Protein AF-A0A2E5PGM3-F1 (afdb_monomer_lite)

pLDDT: mean 86.79, std 21.84, range [25.23, 98.94]

Radius of gyration: 29.7 Å; chains: 1; bounding box: 63×96×88 Å

Sequence (400 aa):
MVVRRRKLGVRLSKCHRRTAAIFSGSLARCEPMRIANLTIIAVIFLAFQSEAKSIKIAEEAYKLVNLSIVKTHIRPRYVNFAIAGSNFHNHITKLCTDGSSGQLELSRTAFKTIVGAWMGIGHIQDGPVKLYMRQVRVQFWPDKRGRTGKQLRAFLEAADASVLGPKKFPRISIALQGFGVAERLLFMPRHSNHIIESPKGLRCKLLRAVANSLAQIGAQIVQEWGSGEGSFATEMRDAGQSLSRFNSHREVTVMLVNGLFTSLKFITDFKLDRILGKTIAKARPKRAESWLCGRSRQNIIDNLTALQALYKGENGGQGLEVLIPRDNERLGKLLTIAFDKTLRTARRHGMPLVRGVSDRTSRETLLILARQTRALKALVARELAPVLGTPLGFNALDGD

Structure (mmCIF, N/CA/C/O backbone):
data_AF-A0A2E5PGM3-F1
#
_entry.id   AF-A0A2E5PGM3-F1
#
loop_
_atom_site.group_PDB
_atom_site.id
_atom_site.type_symbol
_atom_site.label_atom_id
_atom_site.label_alt_id
_atom_site.label_comp_id
_atom_site.label_asym_id
_atom_site.label_entity_id
_atom_site.label_seq_id
_atom_site.pdbx_PDB_ins_code
_atom_site.Cartn_x
_atom_site.Cartn_y
_atom_site.Cartn_z
_atom_site.occupancy
_atom_site.B_iso_or_equiv
_atom_site.auth_seq_id
_atom_site.auth_comp_id
_atom_site.auth_asym_id
_atom_site.auth_atom_id
_atom_site.pdbx_PDB_model_num
ATOM 1 N N . MET A 1 1 ? -33.189 -37.131 -44.348 1.00 33.31 1 MET A N 1
ATOM 2 C CA . MET A 1 1 ? -33.823 -38.400 -44.768 1.00 33.31 1 MET A CA 1
ATOM 3 C C . MET A 1 1 ? -33.147 -39.521 -43.982 1.00 33.31 1 MET A C 1
ATOM 5 O O . MET A 1 1 ? -31.929 -39.491 -43.940 1.00 33.31 1 MET A O 1
ATOM 9 N N . VAL A 1 2 ? -33.906 -40.434 -43.348 1.00 35.56 2 VAL A N 1
ATOM 10 C CA . VAL A 1 2 ? -33.428 -41.547 -42.473 1.00 35.56 2 VAL A CA 1
ATOM 11 C C . VAL A 1 2 ? -32.693 -41.111 -41.173 1.00 35.56 2 VAL A C 1
ATOM 13 O O . VAL A 1 2 ? -31.849 -40.231 -41.213 1.00 35.56 2 VAL A O 1
ATOM 16 N N . VAL A 1 3 ? -32.812 -41.719 -39.981 1.00 30.88 3 VAL A N 1
ATOM 17 C CA . VAL A 1 3 ? -33.919 -42.197 -39.107 1.00 30.88 3 VAL A CA 1
ATOM 18 C C . VAL A 1 3 ? -33.326 -43.208 -38.097 1.00 30.88 3 VAL A C 1
ATOM 20 O O . VAL A 1 3 ? -32.984 -44.318 -38.484 1.00 30.88 3 VAL A O 1
ATOM 23 N N . ARG A 1 4 ? -33.352 -42.861 -36.791 1.00 34.47 4 ARG A N 1
ATOM 24 C CA . ARG A 1 4 ? -33.229 -43.756 -35.598 1.00 34.47 4 ARG A CA 1
ATOM 25 C C . ARG A 1 4 ? -31.863 -44.482 -35.407 1.00 34.47 4 ARG A C 1
ATOM 27 O O . ARG A 1 4 ? -31.085 -44.603 -36.331 1.00 34.47 4 ARG A O 1
ATOM 34 N N . ARG A 1 5 ? -31.464 -44.942 -34.204 1.00 33.75 5 ARG A N 1
ATOM 35 C CA . ARG A 1 5 ? -32.232 -45.480 -33.050 1.00 33.75 5 ARG A CA 1
ATOM 36 C C . ARG A 1 5 ? -31.520 -45.227 -31.695 1.00 33.75 5 ARG A C 1
ATOM 38 O O . ARG A 1 5 ? -30.301 -45.270 -31.619 1.00 33.75 5 ARG A O 1
ATOM 45 N N . ARG A 1 6 ? -32.290 -45.018 -30.612 1.00 37.25 6 ARG A N 1
ATOM 46 C CA . ARG A 1 6 ? -31.810 -44.962 -29.205 1.00 37.25 6 ARG A CA 1
ATOM 47 C C . ARG A 1 6 ? -31.500 -46.365 -28.652 1.00 37.25 6 ARG A C 1
ATOM 49 O O . ARG A 1 6 ? -32.162 -47.315 -29.064 1.00 37.25 6 ARG A O 1
ATOM 56 N N . LYS A 1 7 ? -30.704 -46.446 -27.573 1.00 31.44 7 LYS A N 1
ATOM 57 C CA . LYS A 1 7 ? -30.962 -47.354 -26.430 1.00 31.44 7 LYS A CA 1
ATOM 58 C C . LYS A 1 7 ? -30.441 -46.759 -25.109 1.00 31.44 7 LYS A C 1
ATOM 60 O O . LYS A 1 7 ? -29.285 -46.365 -25.027 1.00 31.44 7 LYS A O 1
ATOM 65 N N . LEU A 1 8 ? -31.309 -46.699 -24.093 1.00 31.36 8 LEU A N 1
ATOM 66 C CA . LEU A 1 8 ? -30.933 -46.498 -22.685 1.00 31.36 8 LEU A CA 1
ATOM 67 C C . LEU A 1 8 ? -30.550 -47.851 -22.060 1.00 31.36 8 LEU A C 1
ATOM 69 O O . LEU A 1 8 ? -31.033 -48.890 -22.508 1.00 31.36 8 LEU A O 1
ATOM 73 N N . GLY A 1 9 ? -29.768 -47.823 -20.978 1.00 28.14 9 GLY A N 1
ATOM 74 C CA . GLY A 1 9 ? -29.498 -48.986 -20.130 1.00 28.14 9 GLY A CA 1
ATOM 75 C C . GLY A 1 9 ? -29.387 -48.592 -18.657 1.00 28.14 9 GLY A C 1
ATOM 76 O O . GLY A 1 9 ? -28.352 -48.095 -18.227 1.00 28.14 9 GLY A O 1
ATOM 77 N N . VAL A 1 10 ? -30.455 -48.818 -17.891 1.00 29.42 10 VAL A N 1
ATOM 78 C CA . VAL A 1 10 ? -30.478 -48.683 -16.423 1.00 29.42 10 VAL A CA 1
ATOM 79 C C . VAL A 1 10 ? -29.962 -49.984 -15.795 1.00 29.42 10 VAL A C 1
ATOM 81 O O . VAL A 1 10 ? -30.256 -51.066 -16.302 1.00 29.42 10 VAL A O 1
ATOM 84 N N . ARG A 1 11 ? -29.245 -49.909 -14.666 1.00 29.28 11 ARG A N 1
ATOM 85 C CA . ARG A 1 11 ? -29.019 -51.065 -13.780 1.00 29.28 11 ARG A CA 1
ATOM 86 C C . ARG A 1 11 ? -29.453 -50.737 -12.355 1.00 29.28 11 ARG A C 1
ATOM 88 O O . ARG A 1 11 ? -28.984 -49.768 -11.770 1.00 29.28 11 ARG A O 1
ATOM 95 N N . LEU A 1 12 ? -30.342 -51.576 -11.831 1.00 28.78 12 LEU A N 1
ATOM 96 C CA . LEU A 1 12 ? -30.795 -51.586 -10.443 1.00 28.78 12 LEU A CA 1
ATOM 97 C C . LEU A 1 12 ? -30.143 -52.738 -9.659 1.00 28.78 12 LEU A C 1
ATOM 99 O O . LEU A 1 12 ? -29.467 -53.603 -10.217 1.00 28.78 12 LEU A O 1
ATOM 103 N N . SER A 1 13 ? -30.348 -52.679 -8.349 1.00 32.19 13 SER A N 1
ATOM 104 C CA . SER A 1 13 ? -29.812 -53.522 -7.278 1.00 32.19 13 SER A CA 1
ATOM 105 C C . SER A 1 13 ? -29.967 -55.043 -7.445 1.00 32.19 13 SER A C 1
ATOM 107 O O . SER A 1 13 ? -30.883 -55.543 -8.096 1.00 32.19 13 SER A O 1
ATOM 109 N N . LYS A 1 14 ? -29.131 -55.793 -6.710 1.00 30.91 14 LYS A N 1
ATOM 110 C CA . LYS A 1 14 ? -29.480 -57.132 -6.212 1.00 30.91 14 LYS A CA 1
ATOM 111 C C . LYS A 1 14 ? -29.099 -57.295 -4.740 1.00 30.91 14 LYS A C 1
ATOM 113 O O . LYS A 1 14 ? -27.995 -56.966 -4.325 1.00 30.91 14 LYS A O 1
ATOM 118 N N . CYS A 1 15 ? -30.058 -57.813 -3.981 1.00 25.23 15 CYS A N 1
ATOM 119 C CA . CYS A 1 15 ? -29.940 -58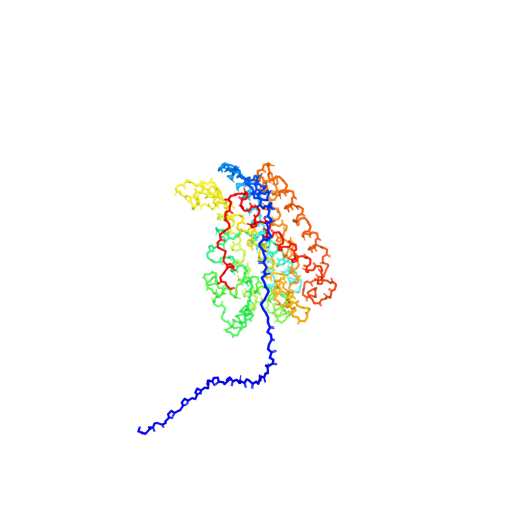.259 -2.596 1.00 25.23 15 CYS A CA 1
ATOM 120 C C . CYS A 1 15 ? -29.486 -59.737 -2.563 1.00 25.23 15 CYS A C 1
ATOM 122 O O . CYS A 1 15 ? -29.631 -60.444 -3.567 1.00 25.23 15 CYS A O 1
ATOM 124 N N . HIS A 1 16 ? -28.987 -60.228 -1.425 1.00 30.28 16 HIS A N 1
ATOM 125 C CA . HIS A 1 16 ? -28.793 -61.662 -1.169 1.00 30.28 16 HIS A CA 1
ATOM 126 C C . HIS A 1 16 ? -29.367 -62.071 0.192 1.00 30.28 16 HIS A C 1
ATOM 128 O O . HIS A 1 16 ? -29.389 -61.283 1.135 1.00 30.28 16 HIS A O 1
ATOM 134 N N . ARG A 1 17 ? -29.889 -63.301 0.259 1.00 31.58 17 ARG A N 1
ATOM 135 C CA . ARG A 1 17 ? -30.662 -63.856 1.379 1.00 31.58 17 ARG A CA 1
ATOM 136 C C . ARG A 1 17 ? -29.949 -65.058 2.013 1.00 31.58 17 ARG A C 1
ATOM 138 O O . ARG A 1 17 ? -29.559 -65.955 1.284 1.00 31.58 17 ARG A O 1
ATOM 145 N N . ARG A 1 18 ? -30.021 -65.102 3.352 1.00 31.06 18 ARG A N 1
ATOM 146 C CA . ARG A 1 18 ? -30.303 -66.263 4.234 1.00 31.06 18 ARG A CA 1
ATOM 147 C C . ARG A 1 18 ? -29.415 -67.523 4.214 1.00 31.06 18 ARG A C 1
ATOM 149 O O . ARG A 1 18 ? -29.365 -68.234 3.221 1.00 31.06 18 ARG A O 1
ATOM 156 N N . THR A 1 19 ? -29.072 -67.944 5.434 1.00 29.36 19 THR A N 1
ATOM 157 C CA . THR A 1 19 ? -29.229 -69.322 5.964 1.00 29.36 19 THR A CA 1
ATOM 158 C C . THR A 1 19 ? -29.542 -69.248 7.477 1.00 29.36 19 THR A C 1
ATOM 160 O O . THR A 1 19 ? -29.462 -68.156 8.041 1.00 29.36 19 THR A O 1
ATOM 163 N N . ALA A 1 20 ? -30.014 -70.333 8.116 1.00 29.91 20 ALA A N 1
ATOM 164 C CA . ALA A 1 20 ? -30.667 -70.294 9.443 1.00 29.91 20 ALA A CA 1
ATOM 165 C C . ALA A 1 20 ? -30.458 -71.560 10.317 1.00 29.91 20 ALA A C 1
ATOM 167 O O . ALA A 1 20 ? -30.244 -72.635 9.767 1.00 29.91 20 ALA A O 1
ATOM 168 N N . ALA A 1 21 ? -30.604 -71.413 11.647 1.00 27.70 21 ALA A N 1
ATOM 169 C CA . ALA A 1 21 ? -30.830 -72.430 12.706 1.00 27.70 21 ALA A CA 1
ATOM 170 C C . ALA A 1 21 ? -31.274 -71.670 14.005 1.00 27.70 21 ALA A C 1
ATOM 172 O O . ALA A 1 21 ? -30.769 -70.570 14.203 1.00 27.70 21 ALA A O 1
ATOM 173 N N . ILE A 1 22 ? -32.309 -71.999 14.812 1.00 30.94 22 ILE A N 1
ATOM 174 C CA . ILE A 1 22 ? -32.650 -73.225 15.597 1.00 30.94 22 ILE A CA 1
ATOM 175 C C . ILE A 1 22 ? -31.777 -73.309 16.884 1.00 30.94 22 ILE A C 1
ATOM 177 O O . ILE A 1 22 ? -30.563 -73.334 16.737 1.00 30.94 22 ILE A O 1
ATOM 181 N N . PHE A 1 23 ? -32.273 -73.331 18.148 1.00 29.17 23 PHE A N 1
ATOM 182 C CA . PHE A 1 23 ? -33.648 -73.391 18.726 1.00 29.17 23 PHE A CA 1
ATOM 183 C C . PHE A 1 23 ? -33.720 -72.905 20.215 1.00 29.17 23 PHE A C 1
ATOM 185 O O . PHE A 1 23 ? -32.695 -72.951 20.885 1.00 29.17 23 PHE A O 1
ATOM 192 N N . SER A 1 24 ? -34.923 -72.591 20.762 1.00 29.81 24 SER A N 1
ATOM 193 C CA . SER A 1 24 ? -35.289 -72.385 22.213 1.00 29.81 24 SER A CA 1
ATOM 194 C C . SER A 1 24 ? -34.532 -71.310 23.048 1.00 29.81 24 SER A C 1
ATOM 196 O O . SER A 1 24 ? -33.397 -70.982 22.752 1.00 29.81 24 SER A O 1
ATOM 198 N N . GLY A 1 25 ? -35.049 -70.693 24.126 1.00 27.44 25 GLY A N 1
ATOM 199 C CA . GLY A 1 25 ? -36.388 -70.674 24.741 1.00 27.44 25 GLY A CA 1
ATOM 200 C C . GLY A 1 25 ? -36.327 -70.464 26.273 1.00 27.44 25 GLY A C 1
ATOM 201 O O . GLY A 1 25 ? -35.844 -71.354 26.954 1.00 27.44 25 GLY A O 1
ATOM 202 N N . SER A 1 26 ? -36.802 -69.325 26.812 1.00 28.73 26 SER A N 1
ATOM 203 C CA . SER A 1 26 ? -37.335 -69.129 28.190 1.00 28.73 26 SER A CA 1
ATOM 204 C C . SER A 1 26 ? -37.610 -67.636 28.467 1.00 28.73 26 SER A C 1
ATOM 206 O O . SER A 1 26 ? -36.878 -66.769 27.991 1.00 28.73 26 SER A O 1
ATOM 208 N N . LEU A 1 27 ? -38.658 -67.331 29.240 1.00 34.34 27 LEU A N 1
ATOM 209 C CA . LEU A 1 27 ? -39.033 -65.983 29.689 1.00 34.34 27 LEU A CA 1
ATOM 210 C C . LEU A 1 27 ? -38.619 -65.786 31.154 1.00 34.34 27 LEU A C 1
ATOM 212 O O . LEU A 1 27 ? -39.066 -66.537 32.017 1.00 34.34 27 LEU A O 1
ATOM 216 N N . ALA A 1 28 ? -37.867 -64.725 31.451 1.00 31.08 28 ALA A N 1
ATOM 217 C CA . ALA A 1 28 ? -37.628 -64.256 32.817 1.00 31.08 28 ALA A CA 1
ATOM 218 C C . ALA A 1 28 ? -38.068 -62.790 32.950 1.00 31.08 28 ALA A C 1
ATOM 220 O O . ALA A 1 28 ? -37.736 -61.952 32.111 1.00 31.08 28 ALA A O 1
ATOM 221 N N . ARG A 1 29 ? -38.856 -62.493 33.989 1.00 33.84 29 ARG A N 1
ATOM 222 C CA . ARG A 1 29 ? -39.321 -61.136 34.318 1.00 33.84 29 ARG A CA 1
ATOM 223 C C . ARG A 1 29 ? -38.210 -60.373 35.045 1.00 33.84 29 ARG A C 1
ATOM 225 O O . ARG A 1 29 ? -37.553 -60.955 35.901 1.00 33.84 29 ARG A O 1
ATOM 232 N N . CYS A 1 30 ? -38.085 -59.072 34.785 1.00 27.81 30 CYS A N 1
ATOM 233 C CA . CYS A 1 30 ? -37.356 -58.147 35.658 1.00 27.81 30 CYS A CA 1
ATOM 234 C C . CYS A 1 30 ? -38.330 -57.150 36.291 1.00 27.81 30 CYS A C 1
ATOM 236 O O . CYS A 1 30 ? -39.169 -56.569 35.600 1.00 27.81 30 CYS A O 1
ATOM 238 N N . GLU A 1 31 ? -38.201 -56.957 37.600 1.00 30.98 31 GLU A N 1
ATOM 239 C CA . GLU A 1 31 ? -38.935 -55.957 38.379 1.00 30.98 31 GLU A CA 1
ATOM 240 C C . GLU A 1 31 ? -38.343 -54.541 38.206 1.00 30.98 31 GLU A C 1
ATOM 242 O O . GLU A 1 31 ? -37.175 -54.395 37.829 1.00 30.98 31 GLU A O 1
ATOM 247 N N . PRO A 1 32 ? -39.116 -53.472 38.483 1.00 35.28 32 PRO A N 1
ATOM 248 C CA . PRO A 1 32 ? -38.640 -52.100 38.340 1.00 35.28 32 PRO A CA 1
ATOM 249 C C . PRO A 1 32 ? -37.818 -51.644 39.556 1.00 35.28 32 PRO A C 1
ATOM 251 O O . PRO A 1 32 ? -38.355 -51.336 40.621 1.00 35.28 32 PRO A O 1
ATOM 254 N N . MET A 1 33 ? -36.504 -51.504 39.377 1.00 29.17 33 MET A N 1
ATOM 255 C CA . MET A 1 33 ? -35.631 -50.886 40.378 1.00 29.17 33 MET A CA 1
ATOM 256 C C . MET A 1 33 ? -35.848 -49.364 40.425 1.00 29.17 33 MET A C 1
ATOM 258 O O . MET A 1 33 ? -35.553 -48.647 39.468 1.00 29.17 33 MET A O 1
ATOM 262 N N . ARG A 1 34 ? -36.347 -48.856 41.560 1.00 42.44 34 ARG A N 1
ATOM 263 C CA . ARG A 1 34 ? -36.441 -47.412 41.837 1.00 42.44 34 ARG A CA 1
ATOM 264 C C . ARG A 1 34 ? -35.042 -46.792 41.887 1.00 42.44 34 ARG A C 1
ATOM 266 O O . ARG A 1 34 ? -34.244 -47.174 42.736 1.00 42.44 34 ARG A O 1
ATOM 273 N N . ILE A 1 35 ? -34.794 -45.763 41.077 1.00 39.47 35 ILE A N 1
ATOM 274 C CA . ILE A 1 35 ? -33.662 -44.844 41.261 1.00 39.47 35 ILE A CA 1
ATOM 275 C C . ILE A 1 35 ? -34.216 -43.422 41.377 1.00 39.47 35 ILE A C 1
ATOM 277 O O . ILE A 1 35 ? -34.618 -42.805 40.393 1.00 39.47 35 ILE A O 1
ATOM 281 N N . ALA A 1 36 ? -34.255 -42.920 42.610 1.00 42.62 36 ALA A N 1
ATOM 282 C CA . ALA A 1 36 ? -34.367 -41.491 42.883 1.00 42.62 36 ALA A CA 1
ATOM 283 C C . ALA A 1 36 ? -33.005 -40.801 42.649 1.00 42.62 36 ALA A C 1
ATOM 285 O O . ALA A 1 36 ? -31.982 -41.478 42.581 1.00 42.62 36 ALA A O 1
ATOM 286 N N . ASN A 1 37 ? -33.003 -39.461 42.610 1.00 39.41 37 ASN A N 1
ATOM 287 C CA . ASN A 1 37 ? -31.852 -38.552 42.418 1.00 39.41 37 ASN A CA 1
ATOM 288 C C . ASN A 1 37 ? -31.513 -38.187 40.960 1.00 39.41 37 ASN A C 1
ATOM 290 O O . ASN A 1 37 ? -30.468 -38.557 40.432 1.00 39.41 37 ASN A O 1
ATOM 294 N N . LEU A 1 38 ? -32.357 -37.352 40.339 1.00 37.28 38 LEU A N 1
ATOM 295 C CA . LEU A 1 38 ? -32.061 -36.707 39.047 1.00 37.28 38 LEU A CA 1
ATOM 296 C C . LEU A 1 38 ? -32.391 -35.197 39.024 1.00 37.28 38 LEU A C 1
ATOM 298 O O . LEU A 1 38 ? -32.532 -34.595 37.965 1.00 37.28 38 LEU A O 1
ATOM 302 N N . THR A 1 39 ? -32.484 -34.565 40.202 1.00 38.97 39 THR A N 1
ATOM 303 C CA . THR A 1 39 ? -33.059 -33.212 40.376 1.00 38.97 39 THR A CA 1
ATOM 304 C C . THR A 1 39 ? -32.069 -32.131 40.842 1.00 38.97 39 THR A C 1
ATOM 306 O O . THR A 1 39 ? -32.494 -31.023 41.147 1.00 38.97 39 THR A O 1
ATOM 309 N N . ILE A 1 40 ? -30.758 -32.412 40.906 1.00 41.53 40 ILE A N 1
ATOM 310 C CA . ILE A 1 40 ? -29.748 -31.492 41.494 1.00 41.53 40 ILE A CA 1
ATOM 311 C C . ILE A 1 40 ? -28.720 -30.959 40.461 1.00 41.53 40 ILE A C 1
ATOM 313 O O . ILE A 1 40 ? -27.897 -30.109 40.777 1.00 41.53 40 ILE A O 1
ATOM 317 N N . ILE A 1 41 ? -28.801 -31.358 39.184 1.00 37.41 41 ILE A N 1
ATOM 318 C CA . ILE A 1 41 ? -27.876 -30.874 38.127 1.00 37.41 41 ILE A CA 1
ATOM 319 C C . ILE A 1 41 ? -28.482 -29.738 37.266 1.00 37.41 41 ILE A C 1
ATOM 321 O O . ILE A 1 41 ? -27.757 -29.019 36.583 1.00 37.41 41 ILE A O 1
ATOM 325 N N . ALA A 1 42 ? -29.794 -29.488 37.349 1.00 37.97 42 ALA A N 1
ATOM 326 C CA . ALA A 1 42 ? -30.483 -28.502 36.502 1.00 37.97 42 ALA A CA 1
ATOM 327 C C . ALA A 1 42 ? -30.392 -27.030 36.972 1.00 37.97 42 ALA A C 1
ATOM 329 O O . ALA A 1 42 ? -30.743 -26.133 36.211 1.00 37.97 42 ALA A O 1
ATOM 330 N N . VAL A 1 43 ? -29.936 -26.755 38.203 1.00 40.25 43 VAL A N 1
ATOM 331 C CA . VAL A 1 43 ? -30.048 -25.411 38.824 1.00 40.25 43 VAL A CA 1
ATOM 332 C C . VAL A 1 43 ? -28.750 -24.586 38.739 1.00 40.25 43 VAL A C 1
ATOM 334 O O . VAL A 1 43 ? -28.791 -23.362 38.799 1.00 40.25 43 VAL A O 1
ATOM 337 N N . ILE A 1 44 ? -27.591 -25.215 38.508 1.00 42.03 44 ILE A N 1
ATOM 338 C CA . ILE A 1 44 ? -26.285 -24.516 38.455 1.00 42.03 44 ILE A CA 1
ATOM 339 C C . ILE A 1 44 ? -25.985 -23.926 37.054 1.00 42.03 44 ILE A C 1
ATOM 341 O O . ILE A 1 44 ? -25.064 -23.131 36.891 1.00 42.03 44 ILE A O 1
ATOM 345 N N . PHE A 1 45 ? -26.807 -24.221 36.038 1.00 37.97 45 PHE A N 1
ATOM 346 C CA . PHE A 1 45 ? -26.635 -23.709 34.666 1.00 37.97 45 PHE A CA 1
ATOM 347 C C . PHE A 1 45 ? -27.412 -22.416 34.339 1.00 37.97 45 PHE A C 1
ATOM 349 O O . PHE A 1 45 ? -27.417 -21.984 33.187 1.00 37.97 45 PHE A O 1
ATOM 356 N N . LEU A 1 46 ? -28.054 -21.783 35.330 1.00 43.53 46 LEU A N 1
ATOM 357 C CA . LEU A 1 46 ? -28.940 -20.620 35.133 1.00 43.53 46 LEU A CA 1
ATOM 358 C C . LEU A 1 46 ? -28.428 -19.289 35.712 1.00 43.53 46 LEU A C 1
ATOM 360 O O . LEU A 1 46 ? -29.114 -18.279 35.598 1.00 43.53 46 LEU A O 1
ATOM 364 N N . ALA A 1 47 ? -27.221 -19.252 36.285 1.00 43.88 47 ALA A N 1
ATOM 365 C CA . ALA A 1 47 ? -26.712 -18.079 37.003 1.00 43.88 47 ALA A CA 1
ATOM 366 C C . ALA A 1 47 ? -25.316 -17.616 36.545 1.00 43.88 47 ALA A C 1
ATOM 368 O O . ALA A 1 47 ? -24.451 -17.389 37.378 1.00 43.88 47 ALA A O 1
ATOM 369 N N . PHE A 1 48 ? -25.090 -17.468 35.231 1.00 43.69 48 PHE A N 1
ATOM 370 C CA . PHE A 1 48 ? -24.042 -16.578 34.685 1.00 43.69 48 PHE A CA 1
ATOM 371 C C . PHE A 1 48 ? -24.290 -16.179 33.214 1.00 43.69 48 PHE A C 1
ATOM 373 O O . PHE A 1 48 ? -23.356 -16.032 32.424 1.00 43.69 48 PHE A O 1
ATOM 380 N N . GLN A 1 49 ? -25.548 -15.907 32.838 1.00 44.66 49 GLN A N 1
ATOM 381 C CA . GLN A 1 49 ? -25.769 -14.959 31.740 1.00 44.66 49 GLN A CA 1
ATOM 382 C C . GLN A 1 49 ? -25.471 -13.557 32.270 1.00 44.66 49 GLN A C 1
ATOM 384 O O . GLN A 1 49 ? -26.344 -12.838 32.742 1.00 44.66 49 GLN A O 1
ATOM 389 N N . SER A 1 50 ? -24.187 -13.201 32.221 1.00 43.41 50 SER A N 1
ATOM 390 C CA . SER A 1 50 ? -23.777 -11.805 32.243 1.00 43.41 50 SER A CA 1
ATOM 391 C C . SER A 1 50 ? -24.383 -11.150 31.007 1.00 43.41 50 SER A C 1
ATOM 393 O O . SER A 1 50 ? -23.850 -11.285 29.902 1.00 43.41 50 SER A O 1
ATOM 395 N N . GLU A 1 51 ? -25.508 -10.457 31.185 1.00 43.25 51 GLU A N 1
ATOM 396 C CA . GLU A 1 51 ? -25.900 -9.395 30.269 1.00 43.25 51 GLU A CA 1
ATOM 397 C C . GLU A 1 51 ? -24.785 -8.351 30.316 1.00 43.25 51 GLU A C 1
ATOM 399 O O . GLU A 1 51 ? -24.764 -7.457 31.166 1.00 43.25 51 GLU A O 1
ATOM 404 N N . ALA A 1 52 ? -23.804 -8.513 29.427 1.00 45.22 52 ALA A N 1
ATOM 405 C CA . ALA A 1 52 ? -22.725 -7.563 29.251 1.00 45.22 52 ALA A CA 1
ATOM 406 C C . ALA A 1 52 ? -23.361 -6.238 28.830 1.00 45.22 52 ALA A C 1
ATOM 408 O O . ALA A 1 52 ? -23.729 -6.045 27.669 1.00 45.22 52 ALA A O 1
ATOM 409 N N . LYS A 1 53 ? -23.551 -5.357 29.816 1.00 42.91 53 LYS A N 1
ATOM 410 C CA . LYS A 1 53 ? -24.224 -4.070 29.681 1.00 42.91 53 LYS A CA 1
ATOM 411 C C . LYS A 1 53 ? -23.402 -3.203 28.737 1.00 42.91 53 LYS A C 1
ATOM 413 O O . LYS A 1 53 ? -22.488 -2.512 29.169 1.00 42.91 53 LYS A O 1
ATOM 418 N N . SER A 1 54 ? -23.715 -3.307 27.447 1.00 51.41 54 SER A N 1
ATOM 419 C CA . SER A 1 54 ? -22.997 -2.674 26.343 1.00 51.41 54 SER A CA 1
ATOM 420 C C . SER A 1 54 ? -22.841 -1.179 26.611 1.00 51.41 54 SER A C 1
ATOM 422 O O . SER A 1 54 ? -23.788 -0.401 26.458 1.00 51.41 54 SER A O 1
ATOM 424 N N . ILE A 1 55 ? -21.646 -0.779 27.057 1.00 63.34 55 ILE A N 1
ATOM 425 C CA . ILE A 1 55 ? -21.306 0.624 27.264 1.00 63.34 55 ILE A CA 1
ATOM 426 C C . ILE A 1 55 ? -21.222 1.248 25.876 1.00 63.34 55 ILE A C 1
ATOM 428 O O . ILE A 1 55 ? -20.228 1.116 25.163 1.00 63.34 55 ILE A O 1
ATOM 432 N N . LYS A 1 56 ? -22.308 1.908 25.470 1.00 84.62 56 LYS A N 1
ATOM 433 C CA . LYS A 1 56 ? -22.398 2.569 24.173 1.00 84.62 56 LYS A CA 1
ATOM 434 C C . LYS A 1 56 ? -21.386 3.716 24.127 1.00 84.62 56 LYS A C 1
ATOM 436 O O . LYS A 1 56 ? -21.596 4.759 24.741 1.00 84.62 56 LYS A O 1
ATOM 441 N N . ILE A 1 57 ? -20.298 3.515 23.384 1.00 93.56 57 ILE A N 1
ATOM 442 C CA . ILE A 1 57 ? -19.285 4.544 23.116 1.00 93.56 57 ILE A CA 1
ATOM 443 C C . ILE A 1 57 ? -19.981 5.769 22.501 1.00 93.56 57 ILE A C 1
ATOM 445 O O . ILE A 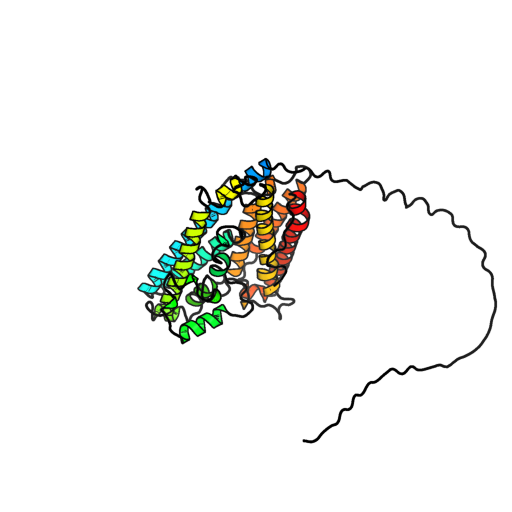1 57 ? -20.780 5.637 21.569 1.00 93.56 57 ILE A O 1
ATOM 449 N N . ALA A 1 58 ? -19.697 6.955 23.039 1.00 95.56 58 ALA A N 1
ATOM 450 C CA . ALA A 1 58 ? -20.291 8.209 22.585 1.00 95.56 58 ALA A CA 1
ATOM 451 C C . ALA A 1 58 ? -19.747 8.638 21.208 1.00 95.56 58 ALA A C 1
ATOM 453 O O . ALA A 1 58 ? -18.565 8.457 20.917 1.00 95.56 58 ALA A O 1
ATOM 454 N N . GLU A 1 59 ? -20.587 9.276 20.385 1.00 96.31 59 GLU A N 1
ATOM 455 C CA . GLU A 1 59 ? -20.202 9.778 19.051 1.00 96.31 59 GLU A CA 1
ATOM 456 C C . GLU A 1 59 ? -19.010 10.750 19.094 1.00 96.31 59 GLU A C 1
ATOM 458 O O . GLU A 1 59 ? -18.137 10.681 18.231 1.00 96.31 59 GLU A O 1
ATOM 463 N N . GLU A 1 60 ? -18.887 11.568 20.144 1.00 96.88 60 GLU A N 1
ATOM 464 C CA . GLU A 1 60 ? -17.733 12.461 20.327 1.00 96.88 60 GLU A CA 1
ATOM 465 C C . GLU A 1 60 ? -16.417 11.692 20.572 1.00 96.88 60 GLU A C 1
ATOM 467 O O . GLU A 1 60 ? -15.363 12.097 20.087 1.00 96.88 60 GLU A O 1
ATOM 472 N N . ALA A 1 61 ? -16.454 10.531 21.238 1.00 97.56 61 ALA A N 1
ATOM 473 C CA . ALA A 1 61 ? -15.257 9.705 21.420 1.00 97.56 61 ALA A CA 1
ATOM 474 C C . ALA A 1 61 ? -14.772 9.128 20.079 1.00 97.56 61 ALA A C 1
ATOM 476 O O . ALA A 1 61 ? -13.581 9.212 19.765 1.00 97.56 61 ALA A O 1
ATOM 477 N N . TYR A 1 62 ? -15.695 8.622 19.248 1.00 98.25 62 TYR A N 1
ATOM 478 C CA . TYR A 1 62 ? -15.375 8.213 17.876 1.00 98.25 62 TYR A CA 1
ATOM 479 C C . TYR A 1 62 ? -14.815 9.389 17.067 1.00 98.25 62 TYR A C 1
ATOM 481 O O . TYR A 1 62 ? -13.778 9.243 16.424 1.00 98.25 62 TYR A O 1
ATOM 489 N N . LYS A 1 63 ? -15.453 10.566 17.125 1.00 98.06 63 LYS A N 1
ATOM 490 C CA . LYS A 1 63 ? -15.019 11.782 16.421 1.00 98.06 63 LYS A CA 1
ATOM 491 C C . LYS A 1 63 ? -13.572 12.150 16.727 1.00 98.06 63 LYS A C 1
ATOM 493 O O . LYS A 1 63 ? -12.781 12.295 15.796 1.00 98.06 63 LYS A O 1
ATOM 498 N N . LEU A 1 64 ? -13.218 12.258 18.008 1.00 98.19 64 LEU A N 1
ATOM 499 C CA . LEU A 1 64 ? -11.872 12.633 18.448 1.00 98.19 64 LEU A CA 1
ATOM 500 C C . LEU A 1 64 ? -10.815 11.658 17.913 1.00 98.19 64 LEU A C 1
ATOM 502 O O . LEU A 1 64 ? -9.828 12.091 17.312 1.00 98.19 64 LEU A O 1
ATOM 506 N N . VAL A 1 65 ? -11.054 10.349 18.038 1.00 98.50 65 VAL A N 1
ATOM 507 C CA . VAL A 1 65 ? -10.129 9.314 17.546 1.00 98.50 65 VAL A CA 1
ATOM 508 C C . VAL A 1 65 ? -10.049 9.307 16.017 1.00 98.50 65 VAL A C 1
ATOM 510 O O . VAL A 1 65 ? -8.948 9.268 15.468 1.00 98.50 65 VAL A O 1
ATOM 513 N N . ASN A 1 66 ? -11.178 9.426 15.313 1.00 98.19 66 ASN A N 1
ATOM 514 C CA . ASN A 1 66 ? -11.214 9.504 13.851 1.00 98.19 66 ASN A CA 1
ATOM 515 C C . ASN A 1 66 ? -10.415 10.714 13.336 1.00 98.19 66 ASN A C 1
ATOM 517 O O . ASN A 1 66 ? -9.581 10.561 12.444 1.00 98.19 66 ASN A O 1
ATOM 521 N N . LEU A 1 67 ? -10.614 11.903 13.917 1.00 97.19 67 LEU A N 1
ATOM 522 C CA . LEU A 1 67 ? -9.874 13.117 13.555 1.00 97.19 67 LEU A CA 1
ATOM 523 C C . LEU A 1 67 ? -8.377 13.001 13.866 1.00 97.19 67 LEU A C 1
ATOM 525 O O . LEU A 1 67 ? -7.552 13.445 13.061 1.00 97.19 67 LEU A O 1
ATOM 529 N N . SER A 1 68 ? -8.018 12.359 14.984 1.00 98.44 68 SER A N 1
ATOM 530 C CA . SER A 1 68 ? -6.627 12.028 15.312 1.00 98.44 68 SER A CA 1
ATOM 531 C C . SER A 1 68 ? -6.004 11.159 14.216 1.00 98.44 68 SER A C 1
ATOM 533 O O . SER A 1 68 ? -5.012 11.557 13.607 1.00 98.44 68 SER A O 1
ATOM 535 N N . ILE A 1 69 ? -6.653 10.043 13.867 1.00 98.50 69 ILE A N 1
ATOM 536 C CA . ILE A 1 69 ? -6.205 9.106 12.827 1.00 98.50 69 ILE A CA 1
ATOM 537 C C . ILE A 1 69 ? -6.082 9.799 11.458 1.00 98.50 69 ILE A C 1
ATOM 539 O O . ILE A 1 69 ? -5.091 9.590 10.756 1.00 98.50 69 ILE A O 1
ATOM 543 N N . VAL A 1 70 ? -7.020 10.670 11.069 1.00 97.06 70 VAL A N 1
ATOM 544 C CA . VAL A 1 70 ? -6.899 11.454 9.824 1.00 97.06 70 VAL A CA 1
ATOM 545 C C . VAL A 1 70 ? -5.649 12.337 9.850 1.00 97.06 70 VAL A C 1
ATOM 547 O O . VAL A 1 70 ? -4.863 12.323 8.896 1.00 97.06 70 VAL A O 1
ATOM 550 N N . LYS A 1 71 ? -5.447 13.088 10.939 1.00 97.06 71 LYS A N 1
ATOM 551 C CA . LYS A 1 71 ? -4.356 14.059 11.085 1.00 97.06 71 LYS A CA 1
ATOM 552 C C . LYS A 1 71 ? -2.980 13.398 11.168 1.00 97.06 71 LYS A C 1
ATOM 554 O O . LYS A 1 71 ? -2.058 13.878 10.513 1.00 97.06 71 LYS A O 1
ATOM 559 N N . THR A 1 72 ? -2.831 12.349 11.976 1.00 98.25 72 THR A N 1
ATOM 560 C CA . THR A 1 72 ? -1.517 11.811 12.360 1.00 98.25 72 THR A CA 1
ATOM 561 C C . THR A 1 72 ? -1.133 10.527 11.636 1.00 98.25 72 THR A C 1
ATOM 563 O O . THR A 1 72 ? 0.059 10.262 11.508 1.00 98.25 72 THR A O 1
ATOM 566 N N . HIS A 1 73 ? -2.103 9.777 11.101 1.00 98.56 73 HIS A N 1
ATOM 567 C CA . HIS A 1 73 ? -1.864 8.509 10.408 1.00 98.56 73 HIS A CA 1
ATOM 568 C C . HIS A 1 73 ? -2.162 8.613 8.906 1.00 98.56 73 HIS A C 1
ATOM 570 O O . HIS A 1 73 ? -1.264 8.465 8.078 1.00 98.56 73 HIS A O 1
ATOM 576 N N . ILE A 1 74 ? -3.399 8.931 8.514 1.00 97.94 74 ILE A N 1
ATOM 577 C CA . ILE A 1 74 ? -3.826 8.835 7.107 1.00 97.94 74 ILE A CA 1
ATOM 578 C C . ILE A 1 74 ? -3.144 9.882 6.219 1.00 97.94 74 ILE A C 1
ATOM 580 O O . ILE A 1 74 ? -2.495 9.526 5.229 1.00 97.94 74 ILE A O 1
ATOM 584 N N . ARG A 1 75 ? -3.263 11.175 6.559 1.00 96.56 75 ARG A N 1
ATOM 585 C CA . ARG A 1 75 ? -2.712 12.258 5.726 1.00 96.56 75 ARG A CA 1
ATOM 586 C C . ARG A 1 75 ? -1.183 12.177 5.588 1.00 96.56 75 ARG A C 1
ATOM 588 O O . ARG A 1 75 ? -0.721 12.193 4.445 1.00 96.56 75 ARG A O 1
ATOM 595 N N . PRO A 1 76 ? -0.378 12.012 6.663 1.00 98.00 76 PRO A N 1
ATOM 596 C CA . PRO A 1 76 ? 1.081 11.936 6.538 1.00 98.00 76 PRO A CA 1
ATOM 597 C C . PRO A 1 76 ? 1.548 10.750 5.685 1.00 98.00 76 PRO A C 1
ATOM 599 O O . PRO A 1 76 ? 2.489 10.872 4.899 1.00 98.00 76 PRO A O 1
ATOM 602 N N . ARG A 1 77 ? 0.857 9.607 5.772 1.00 98.50 77 ARG A N 1
ATOM 603 C CA . ARG A 1 77 ? 1.194 8.405 4.999 1.00 98.50 77 ARG A CA 1
ATOM 604 C C . ARG A 1 77 ? 0.842 8.530 3.513 1.00 98.50 77 ARG A C 1
ATOM 606 O O . ARG A 1 77 ? 1.631 8.081 2.680 1.00 98.50 77 ARG A O 1
ATOM 613 N N . TYR A 1 78 ? -0.264 9.190 3.153 1.00 98.31 78 TYR A N 1
ATOM 614 C CA . TYR A 1 78 ? -0.531 9.529 1.748 1.00 98.31 78 TYR A CA 1
ATOM 615 C C . TYR A 1 78 ? 0.424 10.601 1.204 1.00 98.31 78 TYR A C 1
ATOM 617 O O . TYR A 1 78 ? 0.862 10.478 0.061 1.00 98.31 78 TYR A O 1
ATOM 625 N N . VAL A 1 79 ? 0.830 11.585 2.017 1.00 98.38 79 VAL A N 1
ATOM 626 C CA . VAL A 1 79 ? 1.883 12.553 1.650 1.00 98.38 79 VAL A CA 1
ATOM 627 C C . VAL A 1 79 ? 3.207 11.839 1.365 1.00 98.38 79 VAL A C 1
ATOM 629 O O . VAL A 1 79 ? 3.808 12.068 0.317 1.00 98.38 79 VAL A O 1
ATOM 632 N N . ASN A 1 80 ? 3.623 10.897 2.217 1.00 98.75 80 ASN A N 1
ATOM 633 C CA . ASN A 1 80 ? 4.805 10.065 1.974 1.00 98.75 80 ASN A CA 1
ATOM 634 C C . ASN A 1 80 ? 4.694 9.265 0.658 1.00 98.75 80 ASN A C 1
ATOM 636 O O . ASN A 1 80 ? 5.642 9.218 -0.126 1.00 98.75 80 ASN A O 1
ATOM 640 N N . PHE A 1 81 ? 3.524 8.685 0.362 1.00 98.81 81 PHE A N 1
ATOM 641 C CA . PHE A 1 81 ? 3.285 8.007 -0.918 1.00 98.81 81 PHE A CA 1
ATOM 642 C C . PHE A 1 81 ? 3.380 8.960 -2.123 1.00 98.81 81 PHE A C 1
ATOM 644 O O . PHE A 1 81 ? 3.992 8.595 -3.128 1.00 98.81 81 PHE A O 1
ATOM 651 N N . ALA A 1 82 ? 2.856 10.184 -2.025 1.00 98.81 82 ALA A N 1
ATOM 652 C CA . ALA A 1 82 ? 2.962 11.193 -3.081 1.00 98.81 82 ALA A CA 1
ATOM 653 C C . ALA A 1 82 ? 4.414 11.655 -3.316 1.00 98.81 82 ALA A C 1
ATOM 655 O O . ALA A 1 82 ? 4.861 11.706 -4.463 1.00 98.81 82 ALA A O 1
ATOM 656 N N . ILE A 1 83 ? 5.175 11.911 -2.245 1.00 98.88 83 ILE A N 1
ATOM 657 C CA . ILE A 1 83 ? 6.602 12.274 -2.310 1.00 98.88 83 ILE A CA 1
ATOM 658 C C . ILE A 1 83 ? 7.415 11.137 -2.942 1.00 98.88 83 ILE A C 1
ATOM 660 O O . ILE A 1 83 ? 8.173 11.363 -3.887 1.00 98.88 83 ILE A O 1
ATOM 664 N N . ALA A 1 84 ? 7.216 9.895 -2.490 1.00 98.94 84 ALA A N 1
ATOM 665 C CA . ALA A 1 84 ? 7.864 8.728 -3.084 1.00 98.94 84 ALA A CA 1
ATOM 666 C C . ALA A 1 84 ? 7.446 8.512 -4.554 1.00 98.94 84 ALA A C 1
ATOM 668 O O . ALA A 1 84 ? 8.265 8.082 -5.366 1.00 98.94 84 ALA A O 1
ATOM 669 N N . GLY A 1 85 ? 6.205 8.866 -4.909 1.00 98.88 85 GLY A N 1
ATOM 670 C CA . GLY A 1 85 ? 5.694 8.947 -6.279 1.00 98.88 85 GLY A CA 1
ATOM 671 C C . GLY A 1 85 ? 6.480 9.906 -7.164 1.00 98.88 85 GLY A C 1
ATOM 672 O O . GLY A 1 85 ? 6.986 9.499 -8.211 1.00 98.88 85 GLY A O 1
ATOM 673 N N . SER A 1 86 ? 6.624 11.156 -6.721 1.00 98.88 86 SER A N 1
ATOM 674 C CA . SER A 1 86 ? 7.405 12.185 -7.415 1.00 98.88 86 SER A CA 1
ATOM 675 C C . SER A 1 86 ? 8.871 11.765 -7.580 1.00 98.88 86 SER A C 1
ATOM 677 O O . SER A 1 86 ? 9.398 11.743 -8.693 1.00 98.88 86 SER A O 1
ATOM 679 N N . ASN A 1 87 ? 9.509 11.295 -6.503 1.00 98.88 87 ASN A N 1
ATOM 680 C CA . ASN A 1 87 ? 10.898 10.828 -6.539 1.00 98.88 87 ASN A CA 1
ATOM 681 C C . ASN A 1 87 ? 11.090 9.642 -7.497 1.00 98.88 87 ASN A C 1
ATOM 683 O O . ASN A 1 87 ? 12.047 9.622 -8.273 1.00 98.88 87 ASN A O 1
ATOM 687 N N . PHE A 1 88 ? 10.161 8.679 -7.508 1.00 98.88 88 PHE A N 1
ATOM 688 C CA . PHE A 1 88 ? 10.183 7.580 -8.471 1.00 98.88 88 PHE A CA 1
ATOM 689 C C . PHE A 1 88 ? 10.047 8.080 -9.916 1.00 98.88 88 PHE A C 1
ATOM 691 O O . PHE A 1 88 ? 10.838 7.681 -10.770 1.00 98.88 88 PHE A O 1
ATOM 698 N N . HIS A 1 89 ? 9.115 8.996 -10.196 1.00 98.81 89 HIS A N 1
ATOM 699 C CA . HIS A 1 89 ? 8.977 9.609 -11.519 1.00 98.81 89 HIS A CA 1
ATOM 700 C C . HIS A 1 89 ? 10.255 10.332 -11.978 1.00 98.81 89 HIS A C 1
ATOM 702 O O . HIS A 1 89 ? 10.669 10.173 -13.129 1.00 98.81 89 HIS A O 1
ATOM 708 N N . ASN A 1 90 ? 10.918 11.059 -11.077 1.00 98.75 90 ASN A N 1
ATOM 709 C CA . ASN A 1 90 ? 12.149 11.789 -11.375 1.00 98.75 90 ASN A CA 1
ATOM 710 C C . ASN A 1 90 ? 13.309 10.843 -11.731 1.00 98.75 90 ASN A C 1
ATOM 712 O O . ASN A 1 90 ? 13.980 11.056 -12.742 1.00 98.75 90 ASN A O 1
ATOM 716 N N . HIS A 1 91 ? 13.513 9.761 -10.970 1.00 98.81 91 HIS A N 1
ATOM 717 C CA . HIS A 1 91 ? 14.539 8.761 -11.295 1.00 98.81 91 HIS A CA 1
ATOM 718 C C . HIS A 1 91 ? 14.241 8.002 -12.594 1.00 98.81 91 HIS A C 1
ATOM 720 O O . HIS A 1 91 ? 15.147 7.821 -13.405 1.00 98.81 91 HIS A O 1
ATOM 726 N N . ILE A 1 92 ? 12.978 7.645 -12.852 1.00 98.75 92 ILE A N 1
ATOM 727 C CA . ILE A 1 92 ? 12.577 7.040 -14.130 1.00 98.75 92 ILE A CA 1
ATOM 728 C C . ILE A 1 92 ? 12.814 7.987 -15.310 1.00 98.75 92 ILE A C 1
ATOM 730 O O . ILE A 1 92 ? 13.255 7.543 -16.369 1.00 98.75 92 ILE A O 1
ATOM 734 N N . THR A 1 93 ? 12.560 9.286 -15.148 1.00 98.38 93 THR A N 1
ATOM 735 C CA . THR A 1 93 ? 12.841 10.269 -16.200 1.00 98.38 93 THR A CA 1
ATOM 736 C C . THR A 1 93 ? 14.342 10.378 -16.479 1.00 98.38 93 THR A C 1
ATOM 738 O O . THR A 1 93 ? 14.711 10.387 -17.648 1.00 98.38 93 THR A O 1
ATOM 741 N N . LYS A 1 94 ? 15.210 10.359 -15.454 1.00 98.31 94 LYS A N 1
ATOM 742 C CA . LYS A 1 94 ? 16.675 10.321 -15.640 1.00 98.31 94 LYS A CA 1
ATOM 743 C C . LYS A 1 94 ? 17.144 9.028 -16.318 1.00 98.31 94 LYS A C 1
ATOM 745 O O . LYS A 1 94 ? 17.834 9.088 -17.328 1.00 98.31 94 LYS A O 1
ATOM 750 N N . LEU A 1 95 ? 16.686 7.860 -15.856 1.00 98.56 95 LEU A N 1
ATOM 751 C CA . LEU A 1 95 ? 16.987 6.564 -16.487 1.00 98.56 95 LEU A CA 1
ATOM 752 C C . LEU A 1 95 ? 16.602 6.530 -17.975 1.00 98.56 95 LEU A C 1
ATOM 754 O O . LEU A 1 95 ? 17.368 6.040 -18.797 1.00 98.56 95 LEU A O 1
ATOM 758 N N . CYS A 1 96 ? 15.440 7.077 -18.329 1.00 97.75 96 CYS A N 1
ATOM 759 C CA . CYS A 1 96 ? 14.957 7.127 -19.710 1.00 97.75 96 CYS A CA 1
ATOM 760 C C . CYS A 1 96 ? 15.502 8.306 -20.542 1.00 97.75 96 CYS A C 1
ATOM 762 O O . CYS A 1 96 ? 15.079 8.491 -21.686 1.00 97.75 96 CYS A O 1
ATOM 764 N N . THR A 1 97 ? 16.431 9.086 -19.989 1.00 96.19 97 THR A N 1
ATOM 765 C CA . THR A 1 97 ? 17.264 10.042 -20.731 1.00 96.19 97 THR A CA 1
ATOM 766 C C . THR A 1 97 ? 18.664 9.462 -20.920 1.00 96.19 97 THR A C 1
ATOM 768 O O . THR A 1 97 ? 19.123 9.365 -22.056 1.00 96.19 97 THR A O 1
ATOM 771 N N . ASP A 1 98 ? 19.288 9.020 -19.824 1.00 93.50 98 ASP A N 1
ATOM 772 C CA . ASP A 1 98 ? 20.713 8.670 -19.762 1.00 93.50 98 ASP A CA 1
ATOM 773 C C . ASP A 1 98 ? 20.996 7.213 -20.163 1.00 93.50 98 ASP A C 1
ATOM 775 O O . ASP A 1 98 ? 22.073 6.905 -20.662 1.00 93.50 98 ASP A O 1
ATOM 779 N N . GLY A 1 99 ? 20.067 6.289 -19.888 1.00 92.69 99 GLY A N 1
ATOM 780 C CA . GLY A 1 99 ? 20.255 4.854 -20.136 1.00 92.69 99 GLY A CA 1
ATOM 781 C C . GLY A 1 99 ? 21.345 4.180 -19.295 1.00 92.69 99 GLY A C 1
ATOM 782 O O . GLY A 1 99 ? 21.787 3.099 -19.653 1.00 92.69 99 GLY A O 1
ATOM 783 N N . SER A 1 100 ? 21.810 4.762 -18.185 1.00 96.06 100 SER A N 1
ATOM 784 C CA . SER A 1 100 ? 22.941 4.194 -17.433 1.00 96.06 100 SER A CA 1
ATOM 785 C C . SER A 1 100 ? 22.545 3.157 -16.370 1.00 96.06 100 SER A C 1
ATOM 787 O O . SER A 1 100 ? 21.464 3.202 -15.770 1.00 96.06 100 SER A O 1
ATOM 789 N N . SER A 1 101 ? 23.470 2.238 -16.070 1.00 97.06 101 SER A N 1
ATOM 790 C CA . SER A 1 101 ? 23.348 1.264 -14.973 1.00 97.06 101 SER A CA 1
ATOM 791 C C . SER A 1 101 ? 23.189 1.934 -13.600 1.00 97.06 101 SER A C 1
ATOM 793 O O . SER A 1 101 ? 22.392 1.478 -12.781 1.00 97.06 101 SER A O 1
ATOM 795 N N . GLY A 1 102 ? 23.868 3.063 -13.370 1.00 98.00 102 GLY A N 1
ATOM 796 C CA . GLY A 1 102 ? 23.711 3.870 -12.157 1.00 98.00 102 GLY A CA 1
ATOM 797 C C . GLY A 1 102 ? 22.285 4.408 -11.988 1.00 98.00 102 GLY A C 1
ATOM 798 O O . GLY A 1 102 ? 21.681 4.236 -10.927 1.00 98.00 102 GLY A O 1
ATOM 799 N N . GLN A 1 103 ? 21.688 4.976 -13.046 1.00 98.00 103 GLN A N 1
ATOM 800 C CA . GLN A 1 103 ? 20.289 5.426 -12.991 1.00 98.00 103 GLN A CA 1
ATOM 801 C C . GLN A 1 103 ? 19.303 4.260 -12.832 1.00 98.00 103 GLN A C 1
ATOM 803 O O . GLN A 1 103 ? 18.235 4.441 -12.237 1.00 98.00 103 GLN A O 1
ATOM 808 N N . LEU A 1 104 ? 19.641 3.060 -13.319 1.00 98.69 104 LEU A N 1
ATOM 809 C CA . LEU A 1 104 ? 18.822 1.864 -13.120 1.00 98.69 104 LEU A CA 1
ATOM 810 C C . LEU A 1 104 ? 18.775 1.464 -11.638 1.00 98.69 104 LEU A C 1
ATOM 812 O O . LEU A 1 104 ? 17.684 1.203 -11.130 1.00 98.69 104 LEU A O 1
ATOM 816 N N . GLU A 1 105 ? 19.900 1.467 -10.920 1.00 98.69 105 GLU A N 1
ATOM 817 C CA . GLU A 1 105 ? 19.911 1.145 -9.483 1.00 98.69 105 GLU A CA 1
ATOM 818 C C . GLU A 1 105 ? 19.250 2.223 -8.616 1.00 98.69 105 GLU A C 1
ATOM 820 O O . GLU A 1 105 ? 18.491 1.899 -7.693 1.00 98.69 105 GLU A O 1
ATOM 825 N N . LEU A 1 106 ? 19.422 3.504 -8.958 1.00 98.69 106 LEU A N 1
ATOM 826 C CA . LEU A 1 106 ? 18.669 4.592 -8.324 1.00 98.69 106 LEU A CA 1
ATOM 827 C C . LEU A 1 106 ? 17.156 4.424 -8.552 1.00 98.69 106 LEU A C 1
ATOM 829 O O . LEU A 1 106 ? 16.365 4.515 -7.612 1.00 98.69 106 LEU A O 1
ATOM 833 N N . SER A 1 107 ? 16.745 4.061 -9.771 1.00 98.81 107 SER A N 1
ATOM 834 C CA . SER A 1 107 ? 15.344 3.771 -10.113 1.00 98.81 107 SER A CA 1
ATOM 835 C C . SER A 1 107 ? 14.786 2.538 -9.394 1.00 98.81 107 SER A C 1
ATOM 837 O O . SER A 1 107 ? 13.643 2.553 -8.932 1.00 98.81 107 SER A O 1
ATOM 839 N N . ARG A 1 108 ? 15.583 1.470 -9.252 1.00 98.88 108 ARG A N 1
ATOM 840 C CA . ARG A 1 108 ? 15.239 0.263 -8.475 1.00 98.88 108 ARG A CA 1
ATOM 841 C C . ARG A 1 108 ? 15.079 0.576 -6.988 1.00 98.88 108 ARG A C 1
ATOM 843 O O . ARG A 1 108 ? 14.196 0.013 -6.338 1.00 98.88 108 ARG A O 1
ATOM 850 N N . THR A 1 109 ? 15.896 1.482 -6.459 1.00 98.88 109 THR A N 1
ATOM 851 C CA . THR A 1 109 ? 15.812 1.961 -5.074 1.00 98.88 109 THR A CA 1
ATOM 852 C C . THR A 1 109 ? 14.553 2.802 -4.871 1.00 98.88 109 THR A C 1
ATOM 854 O O . THR A 1 109 ? 13.724 2.452 -4.032 1.00 98.88 109 THR A O 1
ATOM 857 N N . ALA A 1 110 ? 14.320 3.811 -5.716 1.00 98.88 110 ALA A N 1
ATOM 858 C CA . ALA A 1 110 ? 13.108 4.629 -5.675 1.00 98.88 110 ALA A CA 1
ATOM 859 C C . ALA A 1 110 ? 11.823 3.789 -5.831 1.00 98.88 110 ALA A C 1
ATOM 861 O O . ALA A 1 110 ? 10.846 4.023 -5.118 1.00 98.88 110 ALA A O 1
ATOM 862 N N . PHE A 1 111 ? 11.841 2.747 -6.675 1.00 98.94 111 PHE A N 1
ATOM 863 C CA . PHE A 1 111 ? 10.743 1.781 -6.788 1.00 98.94 111 PHE A CA 1
ATOM 864 C C . PHE A 1 111 ? 10.458 1.045 -5.467 1.00 98.94 111 PHE A C 1
ATOM 866 O O . PHE A 1 111 ? 9.305 0.911 -5.056 1.00 98.94 111 PHE A O 1
ATOM 873 N N . LYS A 1 112 ? 11.499 0.573 -4.768 1.00 98.88 112 LYS A N 1
ATOM 874 C CA . LYS A 1 112 ? 11.339 -0.080 -3.456 1.00 98.88 112 LYS A CA 1
ATOM 875 C C . LYS A 1 112 ? 10.786 0.892 -2.405 1.00 98.88 112 LYS A C 1
ATOM 877 O O . LYS A 1 112 ? 9.987 0.460 -1.573 1.00 98.88 112 LYS A O 1
ATOM 882 N N . THR A 1 113 ? 11.154 2.173 -2.473 1.00 98.88 113 THR A N 1
ATOM 883 C CA . THR A 1 113 ? 10.652 3.235 -1.584 1.00 98.88 113 THR A CA 1
ATOM 884 C C . THR A 1 113 ? 9.166 3.520 -1.802 1.00 98.88 113 THR A C 1
ATOM 886 O O . THR A 1 113 ? 8.404 3.468 -0.839 1.00 98.88 113 THR A O 1
ATOM 889 N N . ILE A 1 114 ? 8.708 3.734 -3.044 1.00 98.88 114 ILE A N 1
ATOM 890 C CA . ILE A 1 114 ? 7.278 3.983 -3.323 1.00 98.88 114 ILE A CA 1
ATOM 891 C C . ILE A 1 114 ? 6.395 2.770 -2.990 1.00 98.88 114 ILE A C 1
ATOM 893 O O . ILE A 1 114 ? 5.304 2.939 -2.444 1.00 98.88 114 ILE A O 1
ATOM 897 N N . VAL A 1 115 ? 6.877 1.542 -3.223 1.00 98.88 115 VAL A N 1
ATOM 898 C CA . VAL A 1 115 ? 6.178 0.327 -2.766 1.00 98.88 115 VAL A CA 1
ATOM 899 C C . VAL A 1 115 ? 6.109 0.287 -1.234 1.00 98.88 115 VAL A C 1
ATOM 901 O O . VAL A 1 115 ? 5.068 -0.074 -0.694 1.00 98.88 115 VAL A O 1
ATOM 904 N N . GLY A 1 116 ? 7.165 0.700 -0.524 1.00 98.81 116 GLY A N 1
ATOM 905 C CA . GLY A 1 116 ? 7.160 0.846 0.937 1.00 98.81 116 GLY A CA 1
ATOM 906 C C . GLY A 1 116 ? 6.125 1.845 1.442 1.00 98.81 116 GLY A C 1
ATOM 907 O O . GLY A 1 116 ? 5.297 1.495 2.282 1.00 98.81 116 GLY A O 1
ATOM 908 N N . ALA A 1 117 ? 6.104 3.052 0.874 1.00 98.88 117 ALA A N 1
ATOM 909 C CA . ALA A 1 117 ? 5.124 4.076 1.226 1.00 98.88 117 ALA A CA 1
ATOM 910 C C . ALA A 1 117 ? 3.681 3.593 0.986 1.00 98.88 117 ALA A C 1
ATOM 912 O O . ALA A 1 117 ? 2.826 3.752 1.856 1.00 98.88 117 ALA A O 1
ATOM 913 N N . TRP A 1 118 ? 3.423 2.904 -0.134 1.00 98.81 118 TRP A N 1
ATOM 914 C CA . TRP A 1 118 ? 2.117 2.294 -0.405 1.00 98.81 118 TRP A CA 1
ATOM 915 C C . TRP A 1 118 ? 1.753 1.178 0.587 1.00 98.81 118 TRP A C 1
ATOM 917 O O . TRP A 1 118 ? 0.631 1.143 1.089 1.00 98.81 118 TRP A O 1
ATOM 927 N N . MET A 1 119 ? 2.691 0.291 0.941 1.00 98.69 119 MET A N 1
ATOM 928 C CA . MET A 1 119 ? 2.471 -0.718 1.991 1.00 98.69 119 MET A CA 1
ATOM 929 C C . MET A 1 119 ? 2.178 -0.085 3.359 1.00 98.69 119 MET A C 1
ATOM 931 O O . MET A 1 119 ? 1.451 -0.672 4.163 1.00 98.69 119 MET A O 1
ATOM 935 N N . GLY A 1 120 ? 2.680 1.127 3.591 1.00 98.56 120 GLY A N 1
ATOM 936 C CA . GLY A 1 120 ? 2.368 1.941 4.755 1.00 98.56 120 GLY A CA 1
ATOM 937 C C . GLY A 1 120 ? 0.941 2.499 4.801 1.00 98.56 120 GLY A C 1
ATOM 938 O O . GLY A 1 120 ? 0.526 2.886 5.887 1.00 98.56 120 GLY A O 1
ATOM 939 N N . ILE A 1 121 ? 0.180 2.540 3.697 1.00 98.25 121 ILE A N 1
ATOM 940 C CA . ILE A 1 121 ? -1.143 3.206 3.652 1.00 98.25 121 ILE A CA 1
ATOM 941 C C . ILE A 1 121 ? -2.272 2.409 2.986 1.00 98.25 121 ILE A C 1
ATOM 943 O O . ILE A 1 121 ? -3.437 2.677 3.255 1.00 98.25 121 ILE A O 1
ATOM 947 N N . GLY A 1 122 ? -1.974 1.373 2.195 1.00 96.44 122 GLY A N 1
ATOM 948 C CA . GLY A 1 122 ? -2.964 0.578 1.443 1.00 96.44 122 GLY A CA 1
ATOM 949 C C . GLY A 1 122 ? -3.986 -0.224 2.273 1.00 96.44 122 GLY A C 1
ATOM 950 O O . GLY A 1 122 ? -4.731 -1.029 1.713 1.00 96.44 122 GLY A O 1
ATOM 951 N N . HIS A 1 123 ? -4.012 -0.031 3.592 1.00 97.56 123 HIS A N 1
ATOM 952 C CA . HIS A 1 123 ? -5.066 -0.499 4.489 1.00 97.56 123 HIS A CA 1
ATOM 953 C C . HIS A 1 123 ? -6.229 0.497 4.622 1.00 97.56 123 HIS A C 1
ATOM 955 O O . HIS A 1 123 ? -7.335 0.087 4.965 1.00 97.56 123 HIS A O 1
ATOM 961 N N . ILE A 1 124 ? -6.014 1.776 4.297 1.00 96.94 124 ILE A N 1
ATOM 962 C CA . ILE A 1 124 ? -7.086 2.738 4.048 1.00 96.94 124 ILE A CA 1
ATOM 963 C C . ILE A 1 124 ? -7.535 2.519 2.603 1.00 96.94 124 ILE A C 1
ATOM 965 O O . ILE A 1 124 ? -6.822 2.856 1.658 1.00 96.94 124 ILE A O 1
ATOM 969 N N . GLN A 1 125 ? -8.680 1.856 2.438 1.00 88.50 125 GLN A N 1
ATOM 970 C CA . GLN A 1 125 ? -9.194 1.423 1.131 1.00 88.50 125 GLN A CA 1
ATOM 971 C C . GLN A 1 125 ? -10.456 2.174 0.697 1.00 88.50 125 GLN A C 1
ATOM 973 O O . GLN A 1 125 ? -11.053 1.808 -0.311 1.00 88.50 125 GLN A O 1
ATOM 978 N N . ASP A 1 126 ? -10.851 3.221 1.427 1.00 90.44 126 ASP A N 1
ATOM 979 C CA . ASP A 1 126 ? -12.026 4.041 1.129 1.00 90.44 126 ASP A CA 1
ATOM 980 C C . ASP A 1 126 ? -11.695 5.488 0.739 1.00 90.44 126 ASP A C 1
ATOM 982 O O . ASP A 1 126 ? -10.553 5.943 0.845 1.00 90.44 126 ASP A O 1
ATOM 986 N N . GLY A 1 127 ? -12.710 6.199 0.248 1.00 92.75 127 GLY A N 1
ATOM 987 C CA . GLY A 1 127 ? -12.601 7.600 -0.147 1.00 92.75 127 GLY A CA 1
ATOM 988 C C . GLY A 1 127 ? -11.747 7.814 -1.408 1.00 92.75 127 GLY A C 1
ATOM 989 O O . GLY A 1 127 ? -11.877 7.045 -2.370 1.00 92.75 127 GLY A O 1
ATOM 990 N N . PRO A 1 128 ? -10.861 8.833 -1.436 1.00 95.56 128 PRO A N 1
ATOM 991 C CA . PRO A 1 128 ? -10.039 9.230 -2.590 1.00 95.56 128 PRO A CA 1
ATOM 992 C C . PRO A 1 128 ? -9.320 8.101 -3.343 1.00 95.56 128 PRO A C 1
ATOM 994 O O . PRO A 1 128 ? -9.087 8.189 -4.551 1.00 95.56 128 PRO A O 1
ATOM 997 N N . VAL A 1 129 ? -8.971 7.010 -2.654 1.00 96.56 129 VAL A N 1
ATOM 998 C CA . VAL A 1 129 ? -8.252 5.865 -3.233 1.00 96.56 129 VAL A CA 1
ATOM 999 C C . VAL A 1 129 ? -9.142 4.932 -4.076 1.00 96.56 129 VAL A C 1
ATOM 1001 O O . VAL A 1 129 ? -8.624 4.213 -4.935 1.00 96.56 129 VAL A O 1
ATOM 1004 N N . LYS A 1 130 ? -10.470 4.953 -3.880 1.00 94.50 130 LYS A N 1
ATOM 1005 C CA . LYS A 1 130 ? -11.434 4.206 -4.713 1.00 94.50 130 LYS A CA 1
ATOM 1006 C C . LYS A 1 130 ? -11.729 4.913 -6.034 1.00 94.50 130 LYS A C 1
ATOM 1008 O O . LYS A 1 130 ? -11.935 4.246 -7.052 1.00 94.50 130 LYS A O 1
ATOM 1013 N N . LEU A 1 131 ? -11.739 6.250 -6.028 1.00 94.25 131 LEU A N 1
ATOM 1014 C CA . LEU A 1 131 ? -12.057 7.063 -7.204 1.00 94.25 131 LEU A CA 1
ATOM 1015 C C . LEU A 1 131 ? -11.167 6.677 -8.392 1.00 94.25 131 LEU A C 1
ATOM 1017 O O . LEU A 1 131 ? -9.980 6.389 -8.231 1.00 94.25 131 LEU A O 1
ATOM 1021 N N . TYR A 1 132 ? -11.750 6.634 -9.592 1.00 93.62 132 TYR A N 1
ATOM 1022 C CA . TYR A 1 132 ? -11.060 6.293 -10.846 1.00 93.62 132 TYR A CA 1
ATOM 1023 C C . TYR A 1 132 ? -10.220 4.999 -10.786 1.00 93.62 132 TYR A C 1
ATOM 1025 O O . TYR A 1 132 ? -9.184 4.899 -11.454 1.00 93.62 132 TYR A O 1
ATOM 1033 N N . MET A 1 133 ? -10.644 4.029 -9.960 1.00 94.75 133 MET A N 1
ATOM 1034 C CA . MET A 1 133 ? -9.963 2.749 -9.717 1.00 94.75 133 MET A CA 1
ATOM 1035 C C . MET A 1 133 ? -8.491 2.902 -9.279 1.00 94.75 133 MET A C 1
ATOM 1037 O O . MET A 1 133 ? -7.653 2.042 -9.567 1.00 94.75 133 MET A O 1
ATOM 1041 N N . ARG A 1 134 ? -8.148 4.002 -8.590 1.00 96.81 134 ARG A N 1
ATOM 1042 C CA . ARG A 1 134 ? -6.765 4.344 -8.209 1.00 96.81 134 ARG A CA 1
ATOM 1043 C C . ARG A 1 134 ? -6.057 3.225 -7.446 1.00 96.81 134 ARG A C 1
ATOM 1045 O O . ARG A 1 134 ? -4.945 2.878 -7.833 1.00 96.81 134 ARG A O 1
ATOM 1052 N N . GLN A 1 135 ? -6.697 2.604 -6.452 1.00 96.25 135 GLN A N 1
ATOM 1053 C CA . GLN A 1 135 ? -6.140 1.475 -5.688 1.00 96.25 135 GLN A CA 1
ATOM 1054 C C . GLN A 1 135 ? -5.572 0.364 -6.595 1.00 96.25 135 GLN A C 1
ATOM 1056 O O . GLN A 1 135 ? -4.399 0.004 -6.490 1.00 96.25 135 GLN A O 1
ATOM 1061 N N . VAL A 1 136 ? -6.383 -0.156 -7.523 1.00 95.94 136 VAL A N 1
ATOM 1062 C CA . VAL A 1 136 ? -5.984 -1.263 -8.411 1.00 95.94 136 VAL A CA 1
ATOM 1063 C C . VAL A 1 136 ? -5.075 -0.808 -9.556 1.00 95.94 136 VAL A C 1
ATOM 1065 O O . VAL A 1 136 ? -4.274 -1.603 -10.042 1.00 95.94 136 VAL A O 1
ATOM 1068 N N . ARG A 1 137 ? -5.132 0.472 -9.953 1.00 97.50 137 ARG A N 1
ATOM 1069 C CA . ARG A 1 137 ? -4.178 1.089 -10.895 1.00 97.50 137 ARG A CA 1
ATOM 1070 C C . ARG A 1 137 ? -2.795 1.314 -10.285 1.00 97.50 137 ARG A C 1
ATOM 1072 O O . ARG A 1 137 ? -1.809 1.235 -11.011 1.00 97.50 137 ARG A O 1
ATOM 1079 N N . VAL A 1 138 ? -2.702 1.553 -8.976 1.00 98.50 138 VAL A N 1
ATOM 1080 C CA . VAL A 1 138 ? -1.432 1.536 -8.231 1.00 98.50 138 VAL A CA 1
ATOM 1081 C C . VAL A 1 138 ? -0.941 0.097 -8.091 1.00 98.50 138 VAL A C 1
ATOM 1083 O O . VAL A 1 138 ? 0.202 -0.208 -8.448 1.00 98.50 138 VAL A O 1
ATOM 1086 N N . GLN A 1 139 ? -1.810 -0.808 -7.628 1.00 97.44 139 GLN A N 1
ATOM 1087 C CA . GLN A 1 139 ? -1.440 -2.183 -7.320 1.00 97.44 139 GLN A CA 1
ATOM 1088 C C . GLN A 1 139 ? -2.445 -3.223 -7.841 1.00 97.44 139 GLN A C 1
ATOM 1090 O O . GLN A 1 139 ? -3.312 -3.709 -7.117 1.00 97.44 139 GLN A O 1
ATOM 1095 N N . PHE A 1 140 ? -2.239 -3.679 -9.079 1.00 97.00 140 PHE A N 1
ATOM 1096 C CA . PHE A 1 140 ? -2.918 -4.862 -9.613 1.00 97.00 140 PHE A CA 1
ATOM 1097 C C . PHE A 1 140 ? -2.269 -6.162 -9.095 1.00 97.00 140 PHE A C 1
ATOM 1099 O O . PHE A 1 140 ? -1.469 -6.812 -9.773 1.00 97.00 140 PHE A O 1
ATOM 1106 N N . TRP A 1 141 ? -2.586 -6.542 -7.858 1.00 95.88 141 TRP A N 1
ATOM 1107 C CA . TRP A 1 141 ? -2.185 -7.815 -7.251 1.00 95.88 141 TRP A CA 1
ATOM 1108 C C . TRP A 1 141 ? -3.266 -8.257 -6.247 1.00 95.88 141 TRP A C 1
ATOM 1110 O O . TRP A 1 141 ? -3.744 -7.401 -5.512 1.00 95.88 141 TRP A O 1
ATOM 1120 N N . PRO A 1 142 ? -3.661 -9.548 -6.175 1.00 95.56 142 PRO A N 1
ATOM 1121 C CA . PRO A 1 142 ? -3.026 -10.721 -6.779 1.00 95.56 142 PRO A CA 1
ATOM 1122 C C . PRO A 1 142 ? -3.357 -10.949 -8.261 1.00 95.56 142 PRO A C 1
ATOM 1124 O O . PRO A 1 142 ? -4.486 -11.273 -8.621 1.00 95.56 142 PRO A O 1
ATOM 1127 N N . ASP A 1 143 ? -2.336 -10.958 -9.125 1.00 94.19 143 ASP A N 1
ATOM 1128 C CA . ASP A 1 143 ? -2.497 -11.364 -10.528 1.00 94.19 143 ASP A CA 1
ATOM 1129 C C . ASP A 1 143 ? -2.646 -12.900 -10.636 1.00 94.19 143 ASP A C 1
ATOM 1131 O O . ASP A 1 143 ? -1.700 -13.628 -10.951 1.00 94.19 143 ASP A O 1
ATOM 1135 N N . LYS A 1 144 ? -3.844 -13.425 -10.314 1.00 89.12 144 LYS A N 1
ATOM 1136 C CA . LYS A 1 144 ? -4.179 -14.868 -10.350 1.00 89.12 144 LYS A CA 1
ATOM 1137 C C . LYS A 1 144 ? -3.922 -15.490 -11.746 1.00 89.12 144 LYS A C 1
ATOM 1139 O O . LYS A 1 144 ? -3.615 -16.679 -11.806 1.00 89.12 144 LYS A O 1
ATOM 1144 N N . ARG A 1 145 ? -4.038 -14.720 -12.847 1.00 92.31 145 ARG A N 1
ATOM 1145 C CA . ARG A 1 145 ? -4.020 -15.212 -14.251 1.00 92.31 145 ARG A CA 1
ATOM 1146 C C . ARG A 1 145 ? -2.803 -14.759 -15.089 1.00 92.31 145 ARG A C 1
ATOM 1148 O O . ARG A 1 145 ? -2.757 -15.041 -16.289 1.00 92.31 145 ARG A O 1
ATOM 1155 N N . GLY A 1 146 ? -1.828 -14.072 -14.490 1.00 94.19 146 GLY A N 1
ATOM 1156 C CA . GLY A 1 146 ? -0.633 -13.565 -15.180 1.00 94.19 146 GLY A CA 1
ATOM 1157 C C . GLY A 1 146 ? -0.920 -12.454 -16.201 1.00 94.19 146 GLY A C 1
ATOM 1158 O O . GLY A 1 146 ? -0.168 -12.315 -17.171 1.00 94.19 146 GLY A O 1
ATOM 1159 N N . ARG A 1 147 ? -2.020 -11.704 -16.029 1.00 97.06 147 ARG A N 1
ATOM 1160 C CA . ARG A 1 147 ? -2.483 -10.662 -16.958 1.00 97.06 147 ARG A CA 1
ATOM 1161 C C . ARG A 1 147 ? -1.415 -9.600 -17.196 1.00 97.06 147 ARG A C 1
ATOM 1163 O O . ARG A 1 147 ? -1.197 -9.257 -18.351 1.00 97.06 147 ARG A O 1
ATOM 1170 N N . THR A 1 148 ? -0.695 -9.149 -16.169 1.00 96.81 148 THR A N 1
ATOM 1171 C CA . THR A 1 148 ? 0.331 -8.103 -16.326 1.00 96.81 148 THR A CA 1
ATOM 1172 C C . THR A 1 148 ? 1.464 -8.551 -17.244 1.00 96.81 148 THR A C 1
ATOM 1174 O O . THR A 1 148 ? 1.892 -7.814 -18.126 1.00 96.81 148 THR A O 1
ATOM 1177 N N . GLY A 1 149 ? 1.913 -9.802 -17.106 1.00 96.44 149 GLY A N 1
ATOM 1178 C CA . GLY A 1 149 ? 2.944 -10.356 -17.984 1.00 96.44 149 GLY A CA 1
ATOM 1179 C C . GLY A 1 149 ? 2.467 -10.584 -19.423 1.00 96.44 149 GLY A C 1
ATOM 1180 O O . GLY A 1 149 ? 3.287 -10.524 -20.336 1.00 96.44 149 GLY A O 1
ATOM 1181 N N . LYS A 1 150 ? 1.171 -10.864 -19.627 1.00 97.81 150 LYS A N 1
ATOM 1182 C CA . LYS A 1 150 ? 0.552 -11.034 -20.954 1.00 97.81 150 LYS A CA 1
ATOM 1183 C C . LYS A 1 150 ? 0.344 -9.689 -21.656 1.00 97.81 150 LYS A C 1
ATOM 1185 O O . LYS A 1 150 ? 0.778 -9.535 -22.787 1.00 97.81 150 LYS A O 1
ATOM 1190 N N . GLN A 1 151 ? -0.246 -8.715 -20.965 1.00 97.69 151 GLN A N 1
ATOM 1191 C CA . GLN A 1 151 ? -0.512 -7.375 -21.497 1.00 97.69 151 GLN A CA 1
ATOM 1192 C C . GLN A 1 151 ? 0.783 -6.618 -21.811 1.00 97.69 151 GLN A C 1
ATOM 1194 O O . GLN A 1 151 ? 0.866 -5.988 -22.856 1.00 97.69 151 GLN A O 1
ATOM 1199 N N . LEU A 1 152 ? 1.826 -6.751 -20.978 1.00 98.06 152 LEU A N 1
ATOM 1200 C CA . LEU A 1 152 ? 3.140 -6.171 -21.276 1.00 98.06 152 LEU A CA 1
ATOM 1201 C C . LEU A 1 152 ? 3.764 -6.742 -22.561 1.00 98.06 152 LEU A C 1
ATOM 1203 O O . LEU A 1 152 ? 4.456 -6.015 -23.259 1.00 98.06 152 LEU A O 1
ATOM 1207 N N . ARG A 1 153 ? 3.539 -8.023 -22.884 1.00 97.81 153 ARG A N 1
ATOM 1208 C CA . ARG A 1 153 ? 4.009 -8.599 -24.155 1.00 97.81 153 ARG A CA 1
ATOM 1209 C C . ARG A 1 153 ? 3.215 -8.060 -25.337 1.00 97.81 153 ARG A C 1
ATOM 1211 O O . ARG A 1 153 ? 3.819 -7.431 -26.192 1.00 97.81 153 ARG A O 1
ATOM 1218 N N . ALA A 1 154 ? 1.887 -8.174 -25.291 1.00 97.62 154 ALA A N 1
ATOM 1219 C CA . ALA A 1 154 ? 1.005 -7.679 -26.348 1.00 97.62 154 ALA A CA 1
ATOM 1220 C C . ALA A 1 154 ? 1.231 -6.187 -26.661 1.00 97.62 154 ALA A C 1
ATOM 1222 O O . ALA A 1 154 ? 1.245 -5.795 -27.819 1.00 97.62 154 ALA A O 1
ATOM 1223 N N . PHE A 1 155 ? 1.478 -5.357 -25.643 1.00 97.75 155 PHE A N 1
ATOM 1224 C CA . PHE A 1 155 ? 1.832 -3.948 -25.829 1.00 97.75 155 PHE A CA 1
ATOM 1225 C C . PHE A 1 155 ? 3.183 -3.746 -26.540 1.00 97.75 155 PHE A C 1
ATOM 1227 O O . PHE A 1 155 ? 3.303 -2.883 -27.405 1.00 97.75 155 PHE A O 1
ATOM 1234 N N . LEU A 1 156 ? 4.207 -4.526 -26.177 1.00 97.19 156 LEU A N 1
ATOM 1235 C CA . LEU A 1 156 ? 5.528 -4.441 -26.809 1.00 97.19 156 LEU A CA 1
ATOM 1236 C C . LEU A 1 156 ? 5.540 -5.025 -28.230 1.00 97.19 156 LEU A C 1
ATOM 1238 O O . LEU A 1 156 ? 6.347 -4.585 -29.038 1.00 97.19 156 LEU A O 1
ATOM 1242 N N . GLU A 1 157 ? 4.660 -5.987 -28.514 1.00 97.19 157 GLU A N 1
ATOM 1243 C CA . GLU A 1 157 ? 4.434 -6.585 -29.837 1.00 97.19 157 GLU A CA 1
ATOM 1244 C C . GLU A 1 157 ? 3.654 -5.628 -30.758 1.00 97.19 157 GLU A C 1
ATOM 1246 O O . GLU A 1 157 ? 4.047 -5.428 -31.901 1.00 97.19 157 GLU A O 1
ATOM 1251 N N . ALA A 1 158 ? 2.597 -4.978 -30.254 1.00 96.00 158 ALA A N 1
ATOM 1252 C CA . ALA A 1 158 ? 1.787 -4.020 -31.017 1.00 96.00 158 ALA A CA 1
ATOM 1253 C C . ALA A 1 158 ? 2.483 -2.670 -31.278 1.00 96.00 158 ALA A C 1
ATOM 1255 O O . ALA A 1 158 ? 2.045 -1.909 -32.135 1.00 96.00 158 ALA A O 1
ATOM 1256 N N . ALA A 1 159 ? 3.521 -2.341 -30.504 1.00 93.25 159 ALA A N 1
ATOM 1257 C CA . ALA A 1 159 ? 4.337 -1.127 -30.597 1.00 93.25 159 ALA A CA 1
ATOM 1258 C C . ALA A 1 159 ? 3.612 0.243 -30.508 1.00 93.25 159 ALA A C 1
ATOM 1260 O O . ALA A 1 159 ? 4.266 1.287 -30.595 1.00 93.25 159 ALA A O 1
ATOM 1261 N N . ASP A 1 160 ? 2.296 0.273 -30.267 1.00 92.12 160 ASP A N 1
ATOM 1262 C CA . ASP A 1 160 ? 1.492 1.499 -30.211 1.00 92.12 160 ASP A CA 1
ATOM 1263 C C . ASP A 1 160 ? 1.825 2.371 -28.986 1.00 92.12 160 ASP A C 1
ATOM 1265 O O . ASP A 1 160 ? 1.306 2.198 -27.882 1.00 92.12 160 ASP A O 1
ATOM 1269 N N . ALA A 1 161 ? 2.679 3.374 -29.189 1.00 94.12 161 ALA A N 1
ATOM 1270 C CA . ALA A 1 161 ? 2.985 4.380 -28.178 1.00 94.12 161 ALA A CA 1
ATOM 1271 C C . ALA A 1 161 ? 1.860 5.421 -27.980 1.00 94.12 161 ALA A C 1
ATOM 1273 O O . ALA A 1 161 ? 1.904 6.175 -27.003 1.00 94.12 161 ALA A O 1
ATOM 1274 N N . SER A 1 162 ? 0.852 5.489 -28.860 1.00 93.44 162 SER A N 1
ATOM 1275 C CA . SER A 1 162 ? -0.193 6.523 -28.826 1.00 93.44 162 SER A CA 1
ATOM 1276 C C . SER A 1 162 ? -1.096 6.419 -27.593 1.00 93.44 162 SER A C 1
ATOM 1278 O O . SER A 1 162 ? -1.655 7.427 -27.155 1.00 93.44 162 SER A O 1
ATOM 1280 N N . VAL A 1 163 ? -1.214 5.229 -26.992 1.00 94.06 163 VAL A N 1
ATOM 1281 C CA . VAL A 1 163 ? -1.993 4.993 -25.761 1.00 94.06 163 VAL A CA 1
ATOM 1282 C C . VAL A 1 163 ? -1.319 5.518 -24.490 1.00 94.06 163 VAL A C 1
ATOM 1284 O O . VAL A 1 163 ? -1.970 5.607 -23.451 1.00 94.06 163 VAL A O 1
ATOM 1287 N N . LEU A 1 164 ? -0.036 5.893 -24.552 1.00 96.00 164 LEU A N 1
ATOM 1288 C CA . LEU A 1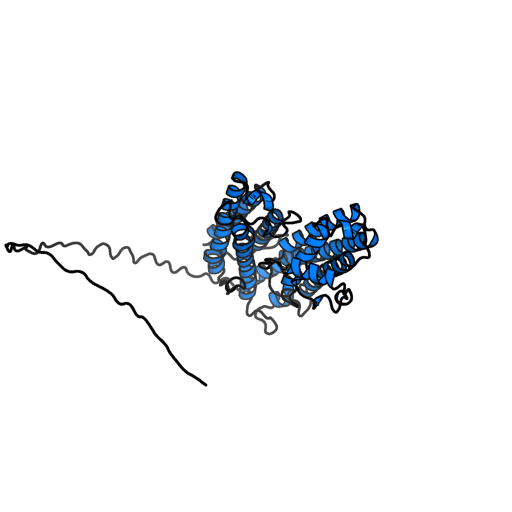 164 ? 0.744 6.325 -23.386 1.00 96.00 164 LEU A CA 1
ATOM 1289 C C . LEU A 1 164 ? 0.538 7.799 -22.991 1.00 96.00 164 LEU A C 1
ATOM 1291 O O . LEU A 1 164 ? 1.026 8.222 -21.944 1.00 96.00 164 LEU A O 1
ATOM 1295 N N . GLY A 1 165 ? -0.177 8.588 -23.800 1.00 91.06 165 GLY A N 1
ATOM 1296 C CA . GLY A 1 165 ? -0.464 9.993 -23.493 1.00 91.06 165 GLY A CA 1
ATOM 1297 C C . GLY A 1 165 ? -1.344 10.160 -22.239 1.00 91.06 165 GLY A C 1
ATOM 1298 O O . GLY A 1 165 ? -2.198 9.311 -21.978 1.00 91.06 165 GLY A O 1
ATOM 1299 N N . PRO A 1 166 ? -1.220 11.267 -21.480 1.00 85.44 166 PRO A N 1
ATOM 1300 C CA . PRO A 1 166 ? -1.821 11.414 -20.146 1.00 85.44 166 PRO A CA 1
ATOM 1301 C C . PRO A 1 166 ? -3.356 11.311 -20.113 1.00 85.44 166 PRO A C 1
ATOM 1303 O O . PRO A 1 166 ? -3.912 10.884 -19.106 1.00 85.44 166 PRO A O 1
ATOM 1306 N N . LYS A 1 167 ? -4.052 11.639 -21.212 1.00 88.81 167 LYS A N 1
ATOM 1307 C CA . LYS A 1 167 ? -5.515 11.467 -21.337 1.00 88.81 167 LYS A CA 1
ATOM 1308 C C . LYS A 1 167 ? -5.940 10.017 -21.643 1.00 88.81 167 LYS A C 1
ATOM 1310 O O . LYS A 1 167 ? -7.047 9.621 -21.284 1.00 88.81 167 LYS A O 1
ATOM 1315 N N . LYS A 1 168 ? -5.080 9.233 -22.308 1.00 94.19 168 LYS A N 1
ATOM 1316 C CA . LYS A 1 168 ? -5.350 7.845 -22.734 1.00 94.19 168 LYS A CA 1
ATOM 1317 C C . LYS A 1 168 ? -4.858 6.823 -21.705 1.00 94.19 168 LYS A C 1
ATOM 1319 O O . LYS A 1 168 ? -5.610 5.914 -21.366 1.00 94.19 168 LYS A O 1
ATOM 1324 N N . PHE A 1 169 ? -3.654 7.003 -21.154 1.00 95.69 169 PHE A N 1
ATOM 1325 C CA . PHE A 1 169 ? -3.005 6.040 -20.257 1.00 95.69 169 PHE A CA 1
ATOM 1326 C C . PHE A 1 169 ? -3.872 5.603 -19.056 1.00 95.69 169 PHE A C 1
ATOM 1328 O O . PHE A 1 169 ? -3.955 4.402 -18.815 1.00 95.69 169 PHE A O 1
ATOM 1335 N N . PRO A 1 170 ? -4.606 6.489 -18.345 1.00 93.06 170 PRO A N 1
ATOM 1336 C CA . PRO A 1 170 ? -5.494 6.070 -17.255 1.00 93.06 170 PRO A CA 1
ATOM 1337 C C . PRO A 1 170 ? -6.591 5.079 -17.670 1.00 93.06 170 PRO A C 1
ATOM 1339 O O . PRO A 1 170 ? -7.049 4.307 -16.830 1.00 93.06 170 PRO A O 1
ATOM 1342 N N . ARG A 1 171 ? -6.998 5.100 -18.949 1.00 93.06 171 ARG A N 1
ATOM 1343 C CA . ARG A 1 171 ? -8.098 4.308 -19.523 1.00 93.06 171 ARG A CA 1
ATOM 1344 C C . ARG A 1 171 ? -7.646 2.969 -20.123 1.00 93.06 171 ARG A C 1
ATOM 1346 O O . ARG A 1 171 ? -8.497 2.169 -20.498 1.00 93.06 171 ARG A O 1
ATOM 1353 N N . ILE A 1 172 ? -6.339 2.710 -20.231 1.00 94.94 172 ILE A N 1
ATOM 1354 C CA . ILE A 1 172 ? -5.834 1.417 -20.723 1.00 94.94 172 ILE A CA 1
ATOM 1355 C C . ILE A 1 172 ? -6.008 0.328 -19.658 1.00 94.94 172 ILE A C 1
ATOM 1357 O O . ILE A 1 172 ? -6.204 0.617 -18.476 1.00 94.94 172 ILE A O 1
ATOM 1361 N N . SER A 1 173 ? -5.862 -0.935 -20.064 1.00 95.38 173 SER A N 1
ATOM 1362 C CA . SER A 1 173 ? -5.905 -2.102 -19.173 1.00 95.38 173 SER A CA 1
ATOM 1363 C C . SER A 1 173 ? -5.127 -1.876 -17.870 1.00 95.38 173 SER A C 1
ATOM 1365 O O . SER A 1 173 ? -3.922 -1.633 -17.894 1.00 95.38 173 SER A O 1
ATOM 1367 N N . ILE A 1 174 ? -5.799 -2.015 -16.722 1.00 95.38 174 ILE A N 1
ATOM 1368 C CA . ILE A 1 174 ? -5.206 -1.869 -15.376 1.00 95.38 174 ILE A CA 1
ATOM 1369 C C . ILE A 1 174 ? -3.991 -2.793 -15.194 1.00 95.38 174 ILE A C 1
ATOM 1371 O O . ILE A 1 174 ? -3.019 -2.434 -14.537 1.00 95.38 174 ILE A O 1
ATOM 1375 N N . ALA A 1 175 ? -3.992 -3.961 -15.844 1.00 95.62 175 ALA A N 1
ATOM 1376 C CA . ALA A 1 175 ? -2.866 -4.890 -15.817 1.00 95.62 175 ALA A CA 1
ATOM 1377 C C . ALA A 1 175 ? -1.604 -4.369 -16.543 1.00 95.62 175 ALA A C 1
ATOM 1379 O O . ALA A 1 175 ? -0.538 -4.954 -16.354 1.00 95.62 175 ALA A O 1
ATOM 1380 N N . LEU A 1 176 ? -1.711 -3.299 -17.343 1.00 96.81 176 LEU A N 1
ATOM 1381 C CA . LEU A 1 176 ? -0.604 -2.563 -17.971 1.00 96.81 176 LEU A CA 1
ATOM 1382 C C . LEU A 1 176 ? -0.231 -1.272 -17.194 1.00 96.81 176 LEU A C 1
ATOM 1384 O O . LEU A 1 176 ? 0.627 -0.509 -17.632 1.00 96.81 176 LEU A O 1
ATOM 1388 N N . GLN A 1 177 ? -0.829 -1.040 -16.021 1.00 97.44 177 GLN A N 1
ATOM 1389 C CA . GLN A 1 177 ? -0.527 0.087 -15.133 1.00 97.44 177 GLN A CA 1
ATOM 1390 C C . GLN A 1 177 ? 0.166 -0.386 -13.833 1.00 97.44 177 GLN A C 1
ATOM 1392 O O . GLN A 1 177 ? 0.279 -1.583 -13.549 1.00 97.44 177 GLN A O 1
ATOM 1397 N N . GLY A 1 178 ? 0.640 0.574 -13.035 1.00 98.25 178 GLY A N 1
ATOM 1398 C CA . GLY A 1 178 ? 1.048 0.354 -11.645 1.00 98.25 178 GLY A CA 1
ATOM 1399 C C . GLY A 1 178 ? 2.316 -0.471 -11.408 1.00 98.25 178 GLY A C 1
ATOM 1400 O O . GLY A 1 178 ? 3.122 -0.747 -12.304 1.00 98.25 178 GLY A O 1
ATOM 1401 N N . PHE A 1 179 ? 2.496 -0.876 -10.148 1.00 98.69 179 PHE A N 1
ATOM 1402 C CA . PHE A 1 179 ? 3.721 -1.526 -9.675 1.00 98.69 179 PHE A CA 1
ATOM 1403 C C . PHE A 1 179 ? 4.060 -2.824 -10.407 1.00 98.69 179 PHE A C 1
ATOM 1405 O O . PHE A 1 179 ? 5.235 -3.096 -10.627 1.00 98.69 179 PHE A O 1
ATOM 1412 N N . GLY A 1 180 ? 3.062 -3.612 -10.819 1.00 97.75 180 GLY A N 1
ATOM 1413 C CA . GLY A 1 180 ? 3.297 -4.888 -11.500 1.00 97.75 180 GLY A CA 1
ATOM 1414 C C . GLY A 1 180 ? 4.009 -4.741 -12.851 1.00 97.75 180 GLY A C 1
ATOM 1415 O O . GLY A 1 180 ? 4.738 -5.648 -13.258 1.00 97.75 180 GLY A O 1
ATOM 1416 N N . VAL A 1 181 ? 3.825 -3.610 -13.542 1.00 98.44 181 VAL A N 1
ATOM 1417 C CA . VAL A 1 181 ? 4.546 -3.297 -14.785 1.00 98.44 181 VAL A CA 1
ATOM 1418 C C . VAL A 1 181 ? 5.919 -2.714 -14.486 1.00 98.44 181 VAL A C 1
ATOM 1420 O O . VAL A 1 181 ? 6.909 -3.207 -15.026 1.00 98.44 181 VAL A O 1
ATOM 1423 N N . ALA A 1 182 ? 5.999 -1.726 -13.590 1.00 98.81 182 ALA A N 1
ATOM 1424 C CA . ALA A 1 182 ? 7.269 -1.114 -13.204 1.00 98.81 182 ALA A CA 1
ATOM 1425 C C . ALA A 1 182 ? 8.267 -2.143 -12.639 1.00 98.81 182 ALA A C 1
ATOM 1427 O O . ALA A 1 182 ? 9.426 -2.155 -13.049 1.00 98.81 182 ALA A O 1
ATOM 1428 N N . GLU A 1 183 ? 7.814 -3.077 -11.793 1.00 98.62 183 GLU A N 1
ATOM 1429 C CA . GLU A 1 183 ? 8.650 -4.158 -11.259 1.00 98.62 183 GLU A CA 1
ATOM 1430 C C . GLU A 1 183 ? 9.226 -5.034 -12.384 1.00 98.62 183 GLU A C 1
ATOM 1432 O O . GLU A 1 183 ? 10.408 -5.370 -12.386 1.00 98.62 183 GLU A O 1
ATOM 1437 N N . ARG A 1 184 ? 8.412 -5.382 -13.388 1.00 98.50 184 ARG A N 1
ATOM 1438 C CA . ARG A 1 184 ? 8.867 -6.198 -14.523 1.00 98.50 184 ARG A CA 1
ATOM 1439 C C . ARG A 1 184 ? 9.869 -5.466 -15.396 1.00 98.50 184 ARG A C 1
ATOM 1441 O O . ARG A 1 184 ? 10.836 -6.086 -15.828 1.00 98.50 184 ARG A O 1
ATOM 1448 N N . LEU A 1 185 ? 9.635 -4.184 -15.664 1.00 98.75 185 LEU A N 1
ATOM 1449 C CA . LEU A 1 185 ? 10.520 -3.373 -16.495 1.00 98.75 185 LEU A CA 1
ATOM 1450 C C . LEU A 1 185 ? 11.875 -3.128 -15.816 1.00 98.75 185 LEU A C 1
ATOM 1452 O O . LEU A 1 185 ? 12.902 -3.223 -16.478 1.00 98.75 185 LEU A O 1
ATOM 1456 N N . LEU A 1 186 ? 11.886 -2.896 -14.500 1.00 98.81 186 LEU A N 1
ATOM 1457 C CA . LEU A 1 186 ? 13.103 -2.598 -13.738 1.00 98.81 186 LEU A CA 1
ATOM 1458 C C . LEU A 1 186 ? 13.900 -3.839 -13.307 1.00 98.81 186 LEU A C 1
ATOM 1460 O O . LEU A 1 186 ? 15.125 -3.763 -13.240 1.00 98.81 186 LEU A O 1
ATOM 1464 N N . PHE A 1 187 ? 13.249 -4.965 -12.988 1.00 98.50 187 PHE A N 1
ATOM 1465 C CA . PHE A 1 187 ? 13.904 -6.115 -12.333 1.00 98.50 187 PHE A CA 1
ATOM 1466 C C . PHE A 1 187 ? 14.004 -7.387 -13.192 1.00 98.50 187 PHE A C 1
ATOM 1468 O O . PHE A 1 187 ? 14.648 -8.343 -12.769 1.00 98.50 187 PHE A O 1
ATOM 1475 N N . MET A 1 188 ? 13.419 -7.438 -14.397 1.00 98.06 188 MET A N 1
ATOM 1476 C CA . MET A 1 188 ? 13.701 -8.526 -15.350 1.00 98.06 188 MET A CA 1
ATOM 1477 C C . MET A 1 188 ? 14.835 -8.102 -16.305 1.00 98.06 188 MET A C 1
ATOM 1479 O O . MET A 1 188 ? 14.617 -7.149 -17.053 1.00 98.06 188 MET A O 1
ATOM 1483 N N . PRO A 1 189 ? 15.983 -8.816 -16.374 1.00 97.88 189 PRO A N 1
ATOM 1484 C CA . PRO A 1 189 ? 17.141 -8.418 -17.193 1.00 97.88 189 PRO A CA 1
ATOM 1485 C C . PRO A 1 189 ? 16.801 -8.074 -18.650 1.00 97.88 189 PRO A C 1
ATOM 1487 O O . PRO A 1 189 ? 17.132 -6.998 -19.130 1.00 97.88 189 PRO A O 1
ATOM 1490 N N . ARG A 1 190 ? 15.987 -8.905 -19.317 1.00 97.19 190 ARG A N 1
ATOM 1491 C CA . ARG A 1 190 ? 15.470 -8.677 -20.688 1.00 97.19 190 ARG A CA 1
ATOM 1492 C C . ARG A 1 190 ? 14.693 -7.362 -20.913 1.00 97.19 190 ARG A C 1
ATOM 1494 O O . ARG A 1 190 ? 14.246 -7.084 -22.024 1.00 97.19 190 ARG A O 1
ATOM 1501 N N . HIS A 1 191 ? 14.362 -6.637 -19.850 1.00 98.19 191 HIS A N 1
ATOM 1502 C CA . HIS A 1 191 ? 13.670 -5.352 -19.905 1.00 98.19 191 HIS A CA 1
ATOM 1503 C C . HIS A 1 191 ? 14.560 -4.229 -19.386 1.00 98.19 191 HIS A C 1
ATOM 1505 O O . HIS A 1 191 ? 14.614 -3.190 -20.034 1.00 98.19 191 HIS A O 1
ATOM 1511 N N . SER A 1 192 ? 15.289 -4.453 -18.290 1.00 98.19 192 SER A N 1
ATOM 1512 C CA . SER A 1 192 ? 16.210 -3.457 -17.744 1.00 98.19 192 SER A CA 1
ATOM 1513 C C . SER A 1 192 ? 17.419 -3.209 -18.646 1.00 98.19 192 SER A C 1
ATOM 1515 O O . SER A 1 192 ? 17.805 -2.060 -18.820 1.00 98.19 192 SER A O 1
ATOM 1517 N N . ASN A 1 193 ? 17.965 -4.253 -19.274 1.00 97.88 193 ASN A N 1
ATOM 1518 C CA . ASN A 1 193 ? 19.099 -4.132 -20.191 1.00 97.88 193 ASN A CA 1
ATOM 1519 C C . ASN A 1 193 ? 18.672 -3.382 -21.462 1.00 97.88 193 ASN A C 1
ATOM 1521 O O . ASN A 1 193 ? 19.275 -2.381 -21.813 1.00 97.88 193 ASN A O 1
ATOM 1525 N N . HIS A 1 194 ? 17.515 -3.725 -22.039 1.00 97.44 194 HIS A N 1
ATOM 1526 C CA . HIS A 1 194 ? 16.950 -2.976 -23.168 1.00 97.44 194 HIS A CA 1
ATOM 1527 C C . HIS A 1 194 ? 16.592 -1.514 -22.812 1.00 97.44 194 HIS A C 1
ATOM 1529 O O . HIS A 1 194 ? 16.537 -0.653 -23.686 1.00 97.44 194 HIS A O 1
ATOM 1535 N N . ILE A 1 195 ? 16.298 -1.201 -21.547 1.00 98.00 195 ILE A N 1
ATOM 1536 C CA . ILE A 1 195 ? 16.111 0.192 -21.107 1.00 98.00 195 ILE A CA 1
ATOM 1537 C C . ILE A 1 195 ? 17.446 0.952 -21.106 1.00 98.00 195 ILE A C 1
ATOM 1539 O O . ILE A 1 195 ? 17.461 2.118 -21.485 1.00 98.00 195 ILE A O 1
ATOM 1543 N N . ILE A 1 196 ? 18.545 0.286 -20.744 1.00 97.69 196 ILE A N 1
ATOM 1544 C CA . ILE A 1 196 ? 19.913 0.817 -20.831 1.00 97.69 196 ILE A CA 1
ATOM 1545 C C . ILE A 1 196 ? 20.341 0.996 -22.300 1.00 97.69 196 ILE A C 1
ATOM 1547 O O . ILE A 1 196 ? 20.773 2.071 -22.695 1.00 97.69 196 ILE A O 1
ATOM 1551 N N . GLU A 1 197 ? 20.135 -0.026 -23.133 1.00 97.31 197 GLU A N 1
ATOM 1552 C CA . GLU A 1 197 ? 20.483 -0.039 -24.566 1.00 97.31 197 GLU A CA 1
ATOM 1553 C C . GLU A 1 197 ? 19.625 0.930 -25.405 1.00 97.31 197 GLU A C 1
ATOM 1555 O O . GLU A 1 197 ? 20.043 1.400 -26.460 1.00 97.31 197 GLU A O 1
ATOM 1560 N N . SER A 1 198 ? 18.394 1.219 -24.968 1.00 96.69 198 SER A N 1
ATOM 1561 C CA . SER A 1 198 ? 17.431 2.049 -25.700 1.00 96.69 198 SER A CA 1
ATOM 1562 C C . SER A 1 198 ? 16.584 2.906 -24.741 1.00 96.69 198 SER A C 1
ATOM 1564 O O . SER A 1 198 ? 15.375 2.672 -24.587 1.00 96.69 198 SER A O 1
ATOM 1566 N N . PRO A 1 199 ? 17.173 3.940 -24.103 1.00 93.88 199 PRO A N 1
ATOM 1567 C CA . PRO A 1 199 ? 16.493 4.761 -23.093 1.00 93.88 199 PRO A CA 1
ATOM 1568 C C . PRO A 1 199 ? 15.323 5.572 -23.660 1.00 93.88 199 PRO A C 1
ATOM 1570 O O . PRO A 1 199 ? 14.342 5.829 -22.969 1.00 93.88 199 PRO A O 1
ATOM 1573 N N . LYS A 1 200 ? 15.354 5.900 -24.956 1.00 94.50 200 LYS A N 1
ATOM 1574 C CA . LYS A 1 200 ? 14.245 6.566 -25.667 1.00 94.50 200 LYS A CA 1
ATOM 1575 C C . LYS A 1 200 ? 13.218 5.573 -26.249 1.00 94.50 200 LYS A C 1
ATOM 1577 O O . LYS A 1 200 ? 12.218 5.987 -26.839 1.00 94.50 200 LYS A O 1
ATOM 1582 N N . GLY A 1 201 ? 13.443 4.267 -26.079 1.00 96.62 201 GLY A N 1
ATOM 1583 C CA . GLY A 1 201 ? 12.625 3.183 -26.622 1.00 96.62 201 GLY A CA 1
ATOM 1584 C C . GLY A 1 201 ? 11.286 2.962 -25.905 1.00 96.62 201 GLY A C 1
ATOM 1585 O O . GLY A 1 201 ? 11.001 3.504 -24.834 1.00 96.62 201 GLY A O 1
ATOM 1586 N N . LEU A 1 202 ? 10.441 2.110 -26.495 1.00 97.56 202 LEU A N 1
ATOM 1587 C CA . LEU A 1 202 ? 9.054 1.878 -26.063 1.00 97.56 202 LEU A CA 1
ATOM 1588 C C . LEU A 1 202 ? 8.917 1.430 -24.594 1.00 97.56 202 LEU A C 1
ATOM 1590 O O . LEU A 1 202 ? 8.002 1.868 -23.896 1.00 97.56 202 LEU A O 1
ATOM 1594 N N . ARG A 1 203 ? 9.852 0.606 -24.097 1.00 97.88 203 ARG A N 1
ATOM 1595 C CA . ARG A 1 203 ? 9.883 0.155 -22.690 1.00 97.88 203 ARG A CA 1
ATOM 1596 C C . ARG A 1 203 ? 10.033 1.323 -21.718 1.00 97.88 203 ARG A C 1
ATOM 1598 O O . ARG A 1 203 ? 9.353 1.349 -20.695 1.00 97.88 203 ARG A O 1
ATOM 1605 N N . CYS A 1 204 ? 10.861 2.305 -22.063 1.00 97.75 204 CYS A N 1
ATOM 1606 C CA . CYS A 1 204 ? 11.058 3.494 -21.246 1.00 97.75 204 CYS A CA 1
ATOM 1607 C C . CYS A 1 204 ? 9.898 4.488 -21.369 1.00 97.75 204 CYS A C 1
ATOM 1609 O O . CYS A 1 204 ? 9.466 5.041 -20.359 1.00 97.75 204 CYS A O 1
ATOM 1611 N N . LYS A 1 205 ? 9.304 4.642 -22.564 1.00 97.94 205 LYS A N 1
ATOM 1612 C CA . LYS A 1 205 ? 8.052 5.405 -22.739 1.00 97.94 205 LYS A CA 1
ATOM 1613 C C . LYS A 1 205 ? 6.939 4.861 -21.827 1.00 97.94 205 LYS A C 1
ATOM 1615 O O . LYS A 1 205 ? 6.312 5.636 -21.106 1.00 97.94 205 LYS A O 1
ATOM 1620 N N . LEU A 1 206 ? 6.745 3.537 -21.788 1.00 98.62 206 LEU A N 1
ATOM 1621 C CA . LEU A 1 206 ? 5.787 2.891 -20.880 1.00 98.62 206 LEU A CA 1
ATOM 1622 C C . LEU A 1 206 ? 6.156 3.102 -19.403 1.00 98.62 206 LEU A C 1
ATOM 1624 O O . LEU A 1 206 ? 5.288 3.442 -18.602 1.00 98.62 206 LEU A O 1
ATOM 1628 N N . LEU A 1 207 ? 7.430 2.933 -19.031 1.00 98.62 207 LEU A N 1
ATOM 1629 C CA . LEU A 1 207 ? 7.872 3.101 -17.644 1.00 98.62 207 LEU A CA 1
ATOM 1630 C C . LEU A 1 207 ? 7.664 4.539 -17.139 1.00 98.62 207 LEU A C 1
ATOM 1632 O O . LEU A 1 207 ? 7.174 4.719 -16.024 1.00 98.62 207 LEU A O 1
ATOM 1636 N N . ARG A 1 208 ? 7.942 5.554 -17.972 1.00 98.31 208 ARG A N 1
ATOM 1637 C CA . ARG A 1 208 ? 7.639 6.967 -17.679 1.00 98.31 208 ARG A CA 1
ATOM 1638 C C . ARG A 1 208 ? 6.141 7.202 -17.486 1.00 98.31 208 ARG A C 1
ATOM 1640 O O . ARG A 1 208 ? 5.769 7.877 -16.529 1.00 98.31 208 ARG A O 1
ATOM 1647 N N . ALA A 1 209 ? 5.287 6.620 -18.333 1.00 98.44 209 ALA A N 1
ATOM 1648 C CA . ALA A 1 209 ? 3.832 6.738 -18.204 1.00 98.44 209 ALA A CA 1
ATOM 1649 C C . ALA A 1 209 ? 3.306 6.096 -16.902 1.00 98.44 209 ALA A C 1
ATOM 1651 O O . ALA A 1 209 ? 2.532 6.723 -16.175 1.00 98.44 209 ALA A O 1
ATOM 1652 N N . VAL A 1 210 ? 3.801 4.902 -16.546 1.00 98.69 210 VAL A N 1
ATOM 1653 C CA . VAL A 1 210 ? 3.505 4.237 -15.262 1.00 98.69 210 VAL A CA 1
ATOM 1654 C C . VAL A 1 210 ? 3.952 5.100 -14.078 1.00 98.69 210 VAL A C 1
ATOM 1656 O O . VAL A 1 210 ? 3.164 5.334 -13.164 1.00 98.69 210 VAL A O 1
ATOM 1659 N N . ALA A 1 211 ? 5.192 5.599 -14.090 1.00 98.75 211 ALA A N 1
ATOM 1660 C CA . ALA A 1 211 ? 5.739 6.390 -12.990 1.00 98.75 211 ALA A CA 1
ATOM 1661 C C . ALA A 1 211 ? 5.015 7.737 -12.821 1.00 98.75 211 ALA A C 1
ATOM 1663 O O . ALA A 1 211 ? 4.669 8.107 -11.702 1.00 98.75 211 ALA A O 1
ATOM 1664 N N . ASN A 1 212 ? 4.701 8.422 -13.928 1.00 98.38 212 ASN A N 1
ATOM 1665 C CA . ASN A 1 212 ? 3.868 9.626 -13.917 1.00 98.38 212 ASN A CA 1
ATOM 1666 C C . ASN A 1 212 ? 2.470 9.341 -13.347 1.00 98.38 212 ASN A C 1
ATOM 1668 O O . ASN A 1 212 ? 2.000 10.075 -12.485 1.00 98.38 212 ASN A O 1
ATOM 1672 N N . SER A 1 213 ? 1.817 8.252 -13.771 1.00 98.25 213 SER A N 1
ATOM 1673 C CA . SER A 1 213 ? 0.501 7.893 -13.234 1.00 98.25 213 SER A CA 1
ATOM 1674 C C . SER A 1 213 ? 0.550 7.597 -11.733 1.00 98.25 213 SER A C 1
ATOM 1676 O O . SER A 1 213 ? -0.402 7.930 -11.040 1.00 98.25 213 SER A O 1
ATOM 1678 N N . LEU A 1 214 ? 1.619 6.985 -11.214 1.00 98.62 214 LEU A N 1
ATOM 1679 C CA . LEU A 1 214 ? 1.769 6.743 -9.774 1.00 98.62 214 LEU A CA 1
ATOM 1680 C C . LEU A 1 214 ? 1.943 8.058 -8.995 1.00 98.62 214 LEU A C 1
ATOM 1682 O O . LEU A 1 214 ? 1.265 8.253 -7.987 1.00 98.62 214 LEU A O 1
ATOM 1686 N N . ALA A 1 215 ? 2.776 8.978 -9.493 1.00 98.62 215 ALA A N 1
ATOM 1687 C CA . ALA A 1 215 ? 2.959 10.306 -8.905 1.00 98.62 215 ALA A CA 1
ATOM 1688 C C . ALA A 1 215 ? 1.653 11.125 -8.899 1.00 98.62 215 ALA A C 1
ATOM 1690 O O . ALA A 1 215 ? 1.260 11.655 -7.860 1.00 98.62 215 ALA A O 1
ATOM 1691 N N . GLN A 1 216 ? 0.937 11.161 -10.029 1.00 98.06 216 GLN A N 1
ATOM 1692 C CA . GLN A 1 216 ? -0.350 11.854 -10.157 1.00 98.06 216 GLN A CA 1
ATOM 1693 C C . GLN A 1 216 ? -1.419 11.284 -9.218 1.00 98.06 216 GLN A C 1
ATOM 1695 O O . GLN A 1 216 ? -2.145 12.051 -8.594 1.00 98.06 216 GLN A O 1
ATOM 1700 N N . ILE A 1 217 ? -1.506 9.955 -9.078 1.00 98.12 217 ILE A N 1
ATOM 1701 C CA . ILE A 1 217 ? -2.452 9.325 -8.145 1.00 98.12 217 ILE A CA 1
ATOM 1702 C C . ILE A 1 217 ? -2.131 9.724 -6.698 1.00 98.12 217 ILE A C 1
ATOM 1704 O O . ILE A 1 217 ? -3.048 10.074 -5.959 1.00 98.12 217 ILE A O 1
ATOM 1708 N N . GLY A 1 218 ? -0.854 9.717 -6.301 1.00 98.00 218 GLY A N 1
ATOM 1709 C CA . GLY A 1 218 ? -0.441 10.166 -4.969 1.00 98.00 218 GLY A CA 1
ATOM 1710 C C . GLY A 1 218 ? -0.817 11.625 -4.699 1.00 98.00 218 GLY A C 1
ATOM 1711 O O . GLY A 1 218 ? -1.456 11.911 -3.689 1.00 98.00 218 GLY A O 1
ATOM 1712 N N . ALA A 1 219 ? -0.487 12.532 -5.622 1.00 97.88 219 ALA A N 1
ATOM 1713 C CA . ALA A 1 219 ? -0.793 13.958 -5.494 1.00 97.88 219 ALA A CA 1
ATOM 1714 C C . ALA A 1 219 ? -2.307 14.237 -5.400 1.00 97.88 219 ALA A C 1
ATOM 1716 O O . ALA A 1 219 ? -2.740 14.971 -4.514 1.00 97.88 219 ALA A O 1
ATOM 1717 N N . GLN A 1 220 ? -3.116 13.603 -6.256 1.00 97.00 220 GLN A N 1
ATOM 1718 C CA . GLN A 1 220 ? -4.578 13.744 -6.233 1.00 97.00 220 GLN A CA 1
ATOM 1719 C C . GLN A 1 220 ? -5.185 13.248 -4.916 1.00 97.00 220 GLN A C 1
ATOM 1721 O O . GLN A 1 220 ? -6.014 13.930 -4.323 1.00 97.00 220 GLN A O 1
ATOM 1726 N N . ILE A 1 221 ? -4.740 12.089 -4.418 1.00 97.44 221 ILE A N 1
ATOM 1727 C CA . ILE A 1 221 ? -5.223 11.551 -3.140 1.00 97.44 221 ILE A CA 1
ATOM 1728 C C . ILE A 1 221 ? -4.881 12.506 -1.986 1.00 97.44 221 ILE A C 1
ATOM 1730 O O . ILE A 1 221 ? -5.731 12.740 -1.135 1.00 97.44 221 ILE A O 1
ATOM 1734 N N . VAL A 1 222 ? -3.683 13.103 -1.964 1.00 96.56 222 VAL A N 1
ATOM 1735 C CA . VAL A 1 222 ? -3.303 14.101 -0.943 1.00 96.56 222 VAL A CA 1
ATOM 1736 C C . VAL A 1 222 ? -4.183 15.353 -1.003 1.00 96.56 222 VAL A C 1
ATOM 1738 O O . VAL A 1 222 ? -4.585 15.851 0.047 1.00 96.56 222 VAL A O 1
ATOM 1741 N N . GLN A 1 223 ? -4.505 15.842 -2.204 1.00 94.94 223 GLN A N 1
ATOM 1742 C CA . GLN A 1 223 ? -5.391 16.994 -2.400 1.00 94.94 223 GLN A CA 1
ATOM 1743 C C . GLN A 1 223 ? -6.815 16.713 -1.893 1.00 94.94 223 GLN A C 1
ATOM 1745 O O . GLN A 1 223 ? -7.396 17.531 -1.185 1.00 94.94 223 GLN A O 1
ATOM 1750 N N . GLU A 1 224 ? -7.365 15.541 -2.210 1.00 95.31 224 GLU A N 1
ATOM 1751 C CA . GLU A 1 224 ? -8.728 15.137 -1.831 1.00 95.31 224 GLU A CA 1
ATOM 1752 C C . GLU A 1 224 ? -8.849 14.743 -0.341 1.00 95.31 224 GLU A C 1
ATOM 1754 O O . GLU A 1 224 ? -9.923 14.853 0.252 1.00 95.31 224 GLU A O 1
ATOM 1759 N N . TRP A 1 225 ? -7.731 14.364 0.295 1.00 93.25 225 TRP A N 1
ATOM 1760 C CA . TRP A 1 225 ? -7.547 14.305 1.755 1.00 93.25 225 TRP A CA 1
ATOM 1761 C C . TRP A 1 225 ? -7.126 15.662 2.366 1.00 93.25 225 TRP A C 1
ATOM 1763 O O . TRP A 1 225 ? -6.586 15.712 3.477 1.00 93.25 225 TRP A O 1
ATOM 1773 N N . GLY A 1 226 ? -7.314 16.772 1.647 1.00 84.50 226 GLY A N 1
ATOM 1774 C CA . GLY A 1 226 ? -7.075 18.133 2.129 1.00 84.50 226 GLY A CA 1
ATOM 1775 C C . GLY A 1 226 ? -8.012 18.552 3.269 1.00 84.50 226 GLY A C 1
ATOM 1776 O O . GLY A 1 226 ? -8.713 17.734 3.848 1.00 84.50 226 GLY A O 1
ATOM 1777 N N . SER A 1 227 ? -8.008 19.842 3.607 1.00 71.69 227 SER A N 1
ATOM 1778 C CA . SER A 1 227 ? -8.870 20.432 4.648 1.00 71.69 227 SER A CA 1
ATOM 1779 C C . SER A 1 227 ? -9.947 21.373 4.096 1.00 71.69 227 SER A C 1
ATOM 1781 O O . SER A 1 227 ? -10.596 22.070 4.870 1.00 71.69 227 SER A O 1
ATOM 1783 N N . GLY A 1 228 ? -10.113 21.427 2.771 1.00 74.00 228 GLY A N 1
ATOM 1784 C CA . GLY A 1 228 ? -11.149 22.234 2.126 1.00 74.00 228 GLY A CA 1
ATOM 1785 C C . G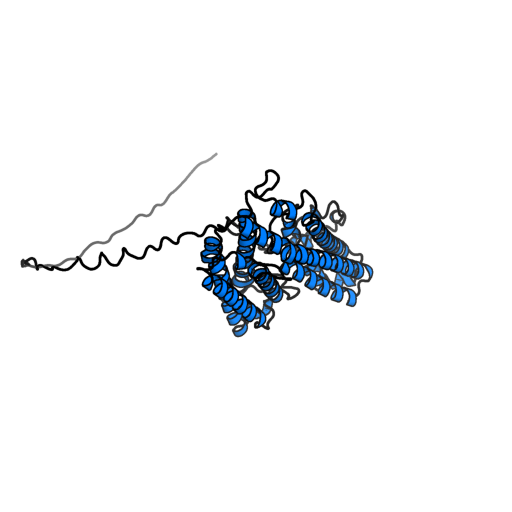LY A 1 228 ? -12.552 21.650 2.302 1.00 74.00 228 GLY A C 1
ATOM 1786 O O . GLY A 1 228 ? -12.728 20.493 2.708 1.00 74.00 228 GLY A O 1
ATOM 1787 N N . GLU A 1 229 ? -13.559 22.446 1.964 1.00 72.50 229 GLU A N 1
ATOM 1788 C CA . GLU A 1 229 ? -14.934 21.968 1.803 1.00 72.50 229 GLU A CA 1
ATOM 1789 C C . GLU A 1 229 ? -15.000 20.879 0.720 1.00 72.50 229 GLU A C 1
ATOM 1791 O O . GLU A 1 229 ? -14.205 20.868 -0.221 1.00 72.50 229 GLU A O 1
ATOM 1796 N N . GLY A 1 230 ? -15.882 19.893 0.902 1.00 74.06 230 GLY A N 1
ATOM 1797 C CA . GLY A 1 230 ? -15.976 18.723 0.017 1.00 74.06 230 GLY A CA 1
ATOM 1798 C C . GLY A 1 230 ? -14.775 17.759 0.049 1.00 74.06 230 GLY A C 1
ATOM 1799 O O . GLY A 1 230 ? -14.762 16.784 -0.700 1.00 74.06 230 GLY A O 1
ATOM 1800 N N . SER A 1 231 ? -13.762 17.986 0.896 1.00 90.38 231 SER A N 1
ATOM 1801 C CA . SER A 1 231 ? -12.684 17.009 1.110 1.00 90.38 231 SER A CA 1
ATOM 1802 C C . SER A 1 231 ? -13.153 15.820 1.954 1.00 90.38 231 SER A C 1
ATOM 1804 O O . SER A 1 231 ? -14.011 15.950 2.828 1.00 90.38 231 SER A O 1
ATOM 1806 N N . PHE A 1 232 ? -12.531 14.655 1.766 1.00 92.56 232 PHE A N 1
ATOM 1807 C CA . PHE A 1 232 ? -12.910 13.445 2.508 1.00 92.56 232 PHE A CA 1
ATOM 1808 C C . PHE A 1 232 ? -12.607 13.553 4.018 1.00 92.56 232 PHE A C 1
ATOM 1810 O O . PHE A 1 232 ? -13.282 12.945 4.845 1.00 92.56 232 PHE A O 1
ATOM 1817 N N . ALA A 1 233 ? -11.626 14.380 4.402 1.00 93.19 233 ALA A N 1
ATOM 1818 C CA . ALA A 1 233 ? -11.368 14.697 5.807 1.00 93.19 233 ALA A CA 1
ATOM 1819 C C . ALA A 1 233 ? -12.490 15.554 6.424 1.00 93.19 233 ALA A C 1
ATOM 1821 O O . ALA A 1 233 ? -12.869 15.321 7.571 1.00 93.19 233 ALA A O 1
ATOM 1822 N N . THR A 1 234 ? -13.037 16.508 5.661 1.00 92.00 234 THR A N 1
ATOM 1823 C CA . THR A 1 234 ? -14.216 17.303 6.042 1.00 92.00 234 THR A CA 1
ATOM 1824 C C . THR A 1 234 ? -15.447 16.407 6.213 1.00 92.00 234 THR A C 1
ATOM 1826 O O . THR A 1 234 ? -16.089 16.459 7.255 1.00 92.00 234 THR A O 1
ATOM 1829 N N . GLU A 1 235 ? -15.718 15.485 5.285 1.00 92.81 235 GLU A N 1
ATOM 1830 C CA . GLU A 1 235 ? -16.831 14.528 5.427 1.00 92.81 235 GLU A CA 1
ATOM 1831 C C . GLU A 1 235 ? -16.716 13.653 6.694 1.00 92.81 235 GLU A C 1
ATOM 1833 O O . GLU A 1 235 ? -17.716 13.413 7.370 1.00 92.81 235 GLU A O 1
ATOM 1838 N N . MET A 1 236 ? -15.509 13.193 7.053 1.00 94.50 236 MET A N 1
ATOM 1839 C CA . MET A 1 236 ? -15.272 12.435 8.296 1.00 94.50 236 MET A CA 1
ATOM 1840 C C . MET A 1 236 ? -15.430 13.294 9.566 1.00 94.50 236 MET A C 1
ATOM 1842 O O . MET A 1 236 ? -15.842 12.774 10.608 1.00 94.50 236 MET A O 1
ATOM 1846 N N . ARG A 1 237 ? -15.095 14.591 9.491 1.00 94.81 237 ARG A N 1
ATOM 1847 C CA . ARG A 1 237 ? -15.256 15.584 10.572 1.00 94.81 237 ARG A CA 1
ATOM 1848 C C . ARG A 1 237 ? -16.717 15.951 10.817 1.00 94.81 237 ARG A C 1
ATOM 1850 O O . ARG A 1 237 ? -17.083 16.192 11.965 1.00 94.81 237 ARG A O 1
ATOM 1857 N N . ASP A 1 238 ? -17.518 15.947 9.758 1.00 94.75 238 ASP A N 1
ATOM 1858 C CA . ASP A 1 238 ? -18.907 16.411 9.752 1.00 94.75 238 ASP A CA 1
ATOM 1859 C C . ASP A 1 238 ? -19.905 15.241 9.621 1.00 94.75 238 ASP A C 1
ATOM 1861 O O . ASP A 1 238 ? -21.054 15.422 9.225 1.00 94.75 238 ASP A O 1
ATOM 1865 N N . ALA A 1 239 ? -19.475 14.015 9.942 1.00 95.94 239 ALA A N 1
ATOM 1866 C CA . ALA A 1 239 ? -20.333 12.829 9.941 1.00 95.94 239 ALA A CA 1
ATOM 1867 C C . ALA A 1 239 ? -21.570 13.018 10.840 1.00 95.94 239 ALA A C 1
ATOM 1869 O O . ALA A 1 239 ? -21.475 13.542 11.949 1.00 95.94 239 ALA A O 1
ATOM 1870 N N . GLY A 1 240 ? -22.734 12.585 10.354 1.00 94.06 240 GLY A N 1
ATOM 1871 C CA . GLY A 1 240 ? -24.040 12.858 10.961 1.00 94.06 240 GLY A CA 1
ATOM 1872 C C . GLY A 1 240 ? -24.685 14.183 10.534 1.00 94.06 240 GLY A C 1
ATOM 1873 O O . GLY A 1 240 ? -25.831 14.432 10.900 1.00 94.06 240 GLY A O 1
ATOM 1874 N N . GLN A 1 241 ? -24.003 15.017 9.741 1.00 93.62 241 GLN A N 1
ATOM 1875 C CA . GLN A 1 241 ? -24.596 16.192 9.088 1.00 93.62 241 GLN A CA 1
ATOM 1876 C C . GLN A 1 241 ? -25.059 15.852 7.663 1.00 93.62 241 GLN A C 1
ATOM 1878 O O . GLN A 1 241 ? -24.510 14.961 7.015 1.00 93.62 241 GLN A O 1
ATOM 1883 N N . SER A 1 242 ? -26.040 16.597 7.146 1.00 84.56 242 SER A N 1
ATOM 1884 C CA . SER A 1 242 ? -26.752 16.306 5.886 1.00 84.56 242 SER A CA 1
ATOM 1885 C C . SER A 1 242 ? -25.884 16.240 4.621 1.00 84.56 242 SER A C 1
ATOM 1887 O O . SER A 1 242 ? -26.298 15.625 3.641 1.00 84.56 242 SER A O 1
ATOM 1889 N N . LEU A 1 243 ? -24.702 16.864 4.626 1.00 83.38 243 LEU A N 1
ATOM 1890 C CA . LEU A 1 243 ? -23.758 16.862 3.502 1.00 83.38 243 LEU A CA 1
ATOM 1891 C C . LEU A 1 243 ? -22.645 15.806 3.631 1.00 83.38 243 LEU A C 1
ATOM 1893 O O . LEU A 1 243 ? -21.846 15.654 2.707 1.00 83.38 243 LEU A O 1
ATOM 1897 N N . SER A 1 244 ? -22.564 15.073 4.747 1.00 89.25 244 SER A N 1
ATOM 1898 C CA . SER A 1 244 ? -21.597 13.981 4.894 1.00 89.25 244 SER A CA 1
ATOM 1899 C C . SER A 1 244 ? -22.145 12.672 4.329 1.00 89.25 244 SER A C 1
ATOM 1901 O O . SER A 1 244 ? -23.312 12.334 4.505 1.00 89.25 244 SER A O 1
ATOM 1903 N N . ARG A 1 245 ? -21.266 11.872 3.711 1.00 90.94 245 ARG A N 1
ATOM 1904 C CA . ARG A 1 245 ? -21.587 10.489 3.315 1.00 90.94 245 ARG A CA 1
ATOM 1905 C C . ARG A 1 245 ? -21.762 9.537 4.506 1.00 90.94 245 ARG A C 1
ATOM 1907 O O . ARG A 1 245 ? -22.202 8.411 4.304 1.00 90.94 245 ARG A O 1
ATOM 1914 N N . PHE A 1 246 ? -21.321 9.944 5.698 1.00 94.50 246 PHE A N 1
ATOM 1915 C CA . PHE A 1 246 ? -21.330 9.133 6.911 1.00 94.50 246 PHE A CA 1
ATOM 1916 C C . PHE A 1 246 ? -22.467 9.582 7.826 1.00 94.50 246 PHE A C 1
ATOM 1918 O O . PHE A 1 246 ? -22.538 10.749 8.208 1.00 94.50 246 PHE A O 1
ATOM 1925 N N . ASN A 1 247 ? -23.309 8.642 8.243 1.00 95.19 247 ASN A N 1
ATOM 1926 C CA . ASN A 1 247 ? -24.471 8.893 9.094 1.00 95.19 247 ASN A CA 1
ATOM 1927 C C . ASN A 1 247 ? -24.083 9.135 10.564 1.00 95.19 247 ASN A C 1
ATOM 1929 O O . ASN A 1 247 ? -24.869 9.697 11.321 1.00 95.19 247 ASN A O 1
ATOM 1933 N N . SER A 1 248 ? -22.885 8.711 10.988 1.00 96.75 248 SER A N 1
ATOM 1934 C CA . SER A 1 248 ? -22.300 9.075 12.287 1.00 96.75 248 SER A CA 1
ATOM 1935 C C . SER A 1 248 ? -20.777 8.864 12.318 1.00 96.75 248 SER A C 1
ATOM 1937 O O . SER A 1 248 ? -20.202 8.234 11.424 1.00 96.75 248 SER A O 1
ATOM 1939 N N . HIS A 1 249 ? -20.092 9.355 13.355 1.00 97.88 249 HIS A N 1
ATOM 1940 C CA . HIS A 1 249 ? -18.656 9.117 13.540 1.00 97.88 249 HIS A CA 1
ATOM 1941 C C . HIS A 1 249 ? -18.345 7.644 13.823 1.00 97.88 249 HIS A C 1
ATOM 1943 O O . HIS A 1 249 ? -17.291 7.153 13.412 1.00 97.88 249 HIS A O 1
ATOM 1949 N N . ARG A 1 250 ? -19.265 6.896 14.440 1.00 97.44 250 ARG A N 1
ATOM 1950 C CA . ARG A 1 250 ? -19.146 5.434 14.534 1.00 97.44 250 ARG A CA 1
ATOM 1951 C C . ARG A 1 250 ? -19.032 4.775 13.153 1.00 97.44 250 ARG A C 1
ATOM 1953 O O . ARG A 1 250 ? -18.264 3.827 13.008 1.00 97.44 250 ARG A O 1
ATOM 1960 N N . GLU A 1 251 ? -19.741 5.258 12.129 1.00 96.25 251 GLU A N 1
ATOM 1961 C CA . GLU A 1 251 ? -19.635 4.716 10.761 1.00 96.25 251 GLU A CA 1
ATOM 1962 C C . GLU A 1 251 ? -18.247 4.968 10.146 1.00 96.25 251 GLU A C 1
ATOM 1964 O O . GLU A 1 251 ? -17.652 4.080 9.529 1.00 96.25 251 GLU A O 1
ATOM 1969 N N . VAL A 1 252 ? -17.667 6.141 10.409 1.00 97.06 252 VAL A N 1
ATOM 1970 C CA . VAL A 1 252 ? -16.271 6.441 10.058 1.00 97.06 252 VAL A CA 1
ATOM 1971 C C . VAL A 1 252 ? -15.311 5.453 10.741 1.00 97.06 252 VAL A C 1
ATOM 1973 O O . VAL A 1 252 ? -14.374 4.956 10.115 1.00 97.06 252 VAL A O 1
ATOM 1976 N N . THR A 1 253 ? -15.561 5.087 12.000 1.00 98.06 253 THR A N 1
ATOM 1977 C CA . THR A 1 253 ? -14.754 4.077 12.703 1.00 98.06 253 THR A CA 1
ATOM 1978 C C . THR A 1 253 ? -14.977 2.661 12.150 1.00 98.06 253 THR A C 1
ATOM 1980 O O . THR A 1 253 ? -14.007 1.914 12.021 1.00 98.06 253 THR A O 1
ATOM 1983 N N . VAL A 1 254 ? -16.197 2.299 11.720 1.00 97.06 254 VAL A N 1
ATOM 1984 C CA . VAL A 1 254 ? -16.473 1.039 10.990 1.00 97.06 254 VAL A CA 1
ATOM 1985 C C . VAL A 1 254 ? -15.587 0.931 9.744 1.00 97.06 254 VAL A C 1
ATOM 1987 O O . VAL A 1 254 ? -14.968 -0.111 9.522 1.00 97.06 254 VAL A O 1
ATOM 1990 N N . MET A 1 255 ? -15.454 2.003 8.957 1.00 96.19 255 MET A N 1
ATOM 1991 C CA . MET A 1 255 ? -14.557 2.045 7.792 1.00 96.19 255 MET A CA 1
ATOM 1992 C C . MET A 1 255 ? -13.090 1.762 8.177 1.00 96.19 255 MET A C 1
ATOM 1994 O O . MET A 1 255 ? -12.417 0.971 7.509 1.00 96.19 255 MET A O 1
ATOM 1998 N N . LEU A 1 256 ? -12.590 2.356 9.268 1.00 97.88 256 LEU A N 1
ATOM 1999 C CA . LEU A 1 256 ? -11.212 2.155 9.742 1.00 97.88 256 LEU A CA 1
ATOM 2000 C C . LEU A 1 256 ? -10.967 0.720 10.243 1.00 97.88 256 LEU A C 1
ATOM 2002 O O . LEU A 1 256 ? -9.955 0.105 9.893 1.00 97.88 256 LEU A O 1
ATOM 2006 N N . VAL A 1 257 ? -11.908 0.158 11.008 1.00 98.00 257 VAL A N 1
ATOM 2007 C CA . VAL A 1 257 ? -11.841 -1.220 11.526 1.00 98.00 257 VAL A CA 1
ATOM 2008 C C . VAL A 1 257 ? -11.955 -2.248 10.388 1.00 98.00 257 VAL A C 1
ATOM 2010 O O . VAL A 1 257 ? -11.195 -3.221 10.364 1.00 98.00 257 VAL A O 1
ATOM 2013 N N . ASN A 1 258 ? -12.798 -2.001 9.379 1.00 96.88 258 ASN A N 1
ATOM 2014 C CA . ASN A 1 258 ? -12.858 -2.812 8.156 1.00 96.88 258 ASN A CA 1
ATOM 2015 C C . ASN A 1 258 ? -11.532 -2.785 7.374 1.00 96.88 258 ASN A C 1
ATOM 2017 O O . ASN A 1 258 ? -11.077 -3.831 6.903 1.00 96.88 258 ASN A O 1
ATOM 2021 N N . GLY A 1 259 ? -10.869 -1.626 7.272 1.00 96.81 259 GLY A N 1
ATOM 2022 C CA . GLY A 1 259 ? -9.546 -1.498 6.645 1.00 96.81 259 GLY A CA 1
ATOM 2023 C C . GLY A 1 259 ? -8.450 -2.286 7.378 1.00 96.81 259 GLY A C 1
ATOM 2024 O O . GLY A 1 259 ? -7.655 -3.003 6.750 1.00 96.81 259 GLY A O 1
ATOM 2025 N N . LEU A 1 260 ? -8.456 -2.220 8.716 1.00 97.81 260 LEU A N 1
ATOM 2026 C CA . LEU A 1 260 ? -7.587 -2.997 9.605 1.00 97.81 260 LEU A CA 1
ATOM 2027 C C . LEU A 1 260 ? -7.781 -4.511 9.400 1.00 97.81 260 LEU A C 1
ATOM 2029 O O . LEU A 1 260 ? -6.822 -5.235 9.108 1.00 97.81 260 LEU A O 1
ATOM 2033 N N . PHE A 1 261 ? -9.027 -4.983 9.494 1.00 97.56 261 PHE A N 1
ATOM 2034 C CA . PHE A 1 261 ? -9.391 -6.389 9.313 1.00 97.56 261 PHE A CA 1
ATOM 2035 C C . PHE A 1 261 ? -9.054 -6.908 7.907 1.00 97.56 261 PHE A C 1
ATOM 2037 O O . PHE A 1 261 ? -8.384 -7.938 7.765 1.00 97.56 261 PHE A O 1
ATOM 2044 N N . THR A 1 262 ? -9.458 -6.179 6.863 1.00 96.19 262 THR A N 1
ATOM 2045 C CA . THR A 1 262 ? -9.231 -6.557 5.460 1.00 96.19 262 THR A CA 1
ATOM 2046 C C . THR A 1 262 ? -7.748 -6.675 5.147 1.00 96.19 262 THR A C 1
ATOM 2048 O O . THR A 1 262 ? -7.331 -7.607 4.458 1.00 96.19 262 THR A O 1
ATOM 2051 N N . SER A 1 263 ? -6.910 -5.807 5.712 1.00 97.38 263 SER A N 1
ATOM 2052 C CA . SER A 1 263 ? -5.462 -5.894 5.508 1.00 97.38 263 SER A CA 1
ATOM 2053 C C . SER A 1 263 ? -4.826 -7.077 6.240 1.00 97.38 263 SER A C 1
ATOM 2055 O O . SER A 1 263 ? -3.976 -7.757 5.661 1.00 97.38 263 SER A O 1
ATOM 2057 N N . LEU A 1 264 ? -5.280 -7.413 7.454 1.00 98.00 264 LEU A N 1
ATOM 2058 C CA . LEU A 1 264 ? -4.869 -8.650 8.139 1.00 98.00 264 LEU A CA 1
ATOM 2059 C C . LEU A 1 264 ? -5.297 -9.908 7.358 1.00 98.00 264 LEU A C 1
ATOM 2061 O O . LEU A 1 264 ? -4.512 -10.859 7.227 1.00 98.00 264 LEU A O 1
ATOM 2065 N N . LYS A 1 265 ? -6.511 -9.902 6.786 1.00 96.00 265 LYS A N 1
ATOM 2066 C CA . LYS A 1 265 ? -7.006 -10.931 5.856 1.00 96.00 265 LYS A CA 1
ATOM 2067 C C . LYS A 1 265 ? -6.121 -11.030 4.619 1.00 96.00 265 LYS A C 1
ATOM 2069 O O . LYS A 1 265 ? -5.699 -12.127 4.269 1.00 96.00 265 LYS A O 1
ATOM 2074 N N . PHE A 1 266 ? -5.748 -9.909 4.014 1.00 96.31 266 PHE A N 1
ATOM 2075 C CA . PHE A 1 266 ? -4.926 -9.888 2.808 1.00 96.31 266 PHE A CA 1
ATOM 2076 C C . PHE A 1 266 ? -3.490 -10.390 3.043 1.00 96.31 266 PHE A C 1
ATOM 2078 O O . PHE A 1 266 ? -2.972 -11.183 2.250 1.00 96.31 266 PHE A O 1
ATOM 2085 N N . ILE A 1 267 ? -2.862 -9.999 4.161 1.00 98.25 267 ILE A N 1
ATOM 2086 C CA . ILE A 1 267 ? -1.546 -10.511 4.583 1.00 98.25 267 ILE A CA 1
ATOM 2087 C C . ILE A 1 267 ? -1.599 -12.031 4.766 1.00 98.25 267 ILE A C 1
ATOM 2089 O O . ILE A 1 267 ? -0.781 -12.753 4.197 1.00 98.25 267 ILE A O 1
ATOM 2093 N N . THR A 1 268 ? -2.578 -12.520 5.527 1.00 97.56 268 THR A N 1
ATOM 2094 C CA . THR A 1 268 ? -2.743 -13.951 5.800 1.00 97.56 268 THR A CA 1
ATOM 2095 C C . THR A 1 268 ? -3.013 -14.736 4.518 1.00 97.56 268 THR A C 1
ATOM 2097 O O . THR A 1 268 ? -2.210 -15.577 4.114 1.00 97.56 268 THR A O 1
ATOM 2100 N N . ASP A 1 269 ? -4.137 -14.446 3.866 1.00 96.50 269 ASP A N 1
ATOM 2101 C CA . ASP A 1 269 ? -4.728 -15.309 2.851 1.00 96.50 269 ASP A CA 1
ATOM 2102 C C . ASP A 1 269 ? -3.890 -15.256 1.552 1.00 96.50 269 ASP A C 1
ATOM 2104 O O . ASP A 1 269 ? -3.653 -16.283 0.907 1.00 96.50 269 ASP A O 1
ATOM 2108 N N . PHE A 1 270 ? -3.366 -14.074 1.186 1.00 95.88 270 PHE A N 1
ATOM 2109 C CA . PHE A 1 270 ? -2.657 -13.862 -0.083 1.00 95.88 270 PHE A CA 1
ATOM 2110 C C . PHE A 1 270 ? -1.138 -13.706 0.036 1.00 95.88 270 PHE A C 1
ATOM 2112 O O . PHE A 1 270 ? -0.435 -14.191 -0.860 1.00 95.88 270 PHE A O 1
ATOM 2119 N N . LYS A 1 271 ? -0.612 -13.042 1.079 1.00 97.44 271 LYS A N 1
ATOM 2120 C CA . LYS A 1 271 ? 0.845 -12.822 1.228 1.00 97.44 271 LYS A CA 1
ATOM 2121 C C . LYS A 1 271 ? 1.569 -13.962 1.949 1.00 97.44 271 LYS A C 1
ATOM 2123 O O . LYS A 1 271 ? 2.777 -14.084 1.770 1.00 97.44 271 LYS A O 1
ATOM 2128 N N . LEU A 1 272 ? 0.854 -14.814 2.691 1.00 97.25 272 LEU A N 1
ATOM 2129 C CA . LEU A 1 272 ? 1.412 -15.972 3.400 1.00 97.25 272 LEU A CA 1
ATOM 2130 C C . LEU A 1 272 ? 0.836 -17.304 2.893 1.00 97.25 272 LEU A C 1
ATOM 2132 O O . LEU A 1 272 ? 1.536 -18.045 2.201 1.00 97.25 272 LEU A O 1
ATOM 2136 N N . ASP A 1 273 ? -0.431 -17.616 3.174 1.00 96.12 273 ASP A N 1
ATOM 2137 C CA . ASP A 1 273 ? -0.993 -18.958 2.949 1.00 96.12 273 ASP A CA 1
ATOM 2138 C C . ASP A 1 273 ? -0.961 -19.357 1.450 1.00 96.12 273 ASP A C 1
ATOM 2140 O O . ASP A 1 273 ? -0.539 -20.465 1.097 1.00 96.12 273 ASP A O 1
ATOM 2144 N N . ARG A 1 274 ? -1.271 -18.424 0.534 1.00 94.75 274 ARG A N 1
ATOM 2145 C CA . ARG A 1 274 ? -1.190 -18.617 -0.934 1.00 94.75 274 ARG A CA 1
ATOM 2146 C C . ARG A 1 274 ? 0.219 -18.902 -1.479 1.00 94.75 274 ARG A C 1
ATOM 2148 O O . ARG A 1 274 ? 0.317 -19.493 -2.563 1.00 94.75 274 ARG A O 1
ATOM 2155 N N . ILE A 1 275 ? 1.284 -18.474 -0.793 1.00 95.50 275 ILE A N 1
ATOM 2156 C CA . ILE A 1 275 ? 2.679 -18.719 -1.214 1.00 95.50 275 ILE A CA 1
ATOM 2157 C C . ILE A 1 275 ? 3.313 -19.900 -0.481 1.00 95.50 275 ILE A C 1
ATOM 2159 O O . ILE A 1 275 ? 4.124 -20.605 -1.078 1.00 95.50 275 ILE A O 1
ATOM 2163 N N . LEU A 1 276 ? 2.903 -20.161 0.762 1.00 96.06 276 LEU A N 1
ATOM 2164 C CA . LEU A 1 276 ? 3.324 -21.327 1.530 1.00 96.06 276 LEU A CA 1
ATOM 2165 C C . LEU A 1 276 ? 2.756 -22.618 0.936 1.00 96.06 276 LEU A C 1
ATOM 2167 O O . LEU A 1 276 ? 3.486 -23.601 0.815 1.00 96.06 276 LEU A O 1
ATOM 2171 N N . GLY A 1 277 ? 1.473 -22.636 0.561 1.00 94.69 277 GLY A N 1
ATOM 2172 C CA . GLY A 1 277 ? 0.786 -23.869 0.169 1.00 94.69 277 GLY A CA 1
ATOM 2173 C C . GLY A 1 277 ? 0.737 -24.913 1.299 1.00 94.69 277 GLY A C 1
ATOM 2174 O O . GLY A 1 277 ? 1.300 -24.720 2.375 1.00 94.69 277 GLY A O 1
ATOM 2175 N N . LYS A 1 278 ? 0.071 -26.052 1.062 1.00 94.00 278 LYS A N 1
ATOM 2176 C CA . LYS A 1 278 ? -0.109 -27.091 2.098 1.00 94.00 278 LYS A CA 1
ATOM 2177 C C . LYS A 1 278 ? 1.210 -27.752 2.542 1.00 94.00 278 LYS A C 1
ATOM 2179 O O . LYS A 1 278 ? 1.356 -28.088 3.708 1.00 94.00 278 LYS A O 1
ATOM 2184 N N . THR A 1 279 ? 2.179 -27.905 1.638 1.00 94.62 279 THR A N 1
ATOM 2185 C CA . THR A 1 279 ? 3.489 -28.537 1.893 1.00 94.62 279 THR A CA 1
ATOM 2186 C C . THR A 1 279 ? 4.606 -27.770 1.180 1.00 94.62 279 THR A C 1
ATOM 2188 O O . THR A 1 279 ? 4.315 -26.959 0.299 1.00 94.62 279 THR A O 1
ATOM 2191 N N . ILE A 1 280 ? 5.877 -28.049 1.510 1.00 94.81 280 ILE A N 1
ATOM 2192 C CA . ILE A 1 280 ? 7.056 -27.493 0.810 1.00 94.81 280 ILE A CA 1
ATOM 2193 C C . ILE A 1 280 ? 6.941 -27.711 -0.710 1.00 94.81 280 ILE A C 1
ATOM 2195 O O . ILE A 1 280 ? 6.991 -26.755 -1.478 1.00 94.81 280 ILE A O 1
ATOM 2199 N N . ALA A 1 281 ? 6.647 -28.941 -1.144 1.00 95.06 281 ALA A N 1
ATOM 2200 C CA . ALA A 1 281 ? 6.481 -29.293 -2.560 1.00 95.06 281 ALA A CA 1
ATOM 2201 C C . ALA A 1 281 ? 5.273 -28.620 -3.256 1.00 95.06 281 ALA A C 1
ATOM 2203 O O . ALA A 1 281 ? 5.130 -28.705 -4.476 1.00 95.06 281 ALA A O 1
ATOM 2204 N N . LYS A 1 282 ? 4.374 -27.966 -2.506 1.00 96.31 282 LYS A N 1
ATOM 2205 C CA . LYS A 1 282 ? 3.244 -27.185 -3.041 1.00 96.31 282 LYS A CA 1
ATOM 2206 C C . LYS A 1 282 ? 3.390 -25.675 -2.796 1.00 96.31 282 LYS A C 1
ATOM 2208 O O . LYS A 1 282 ? 2.434 -24.940 -3.076 1.00 96.31 282 LYS A O 1
ATOM 2213 N N . ALA A 1 283 ? 4.550 -25.215 -2.317 1.00 96.50 283 ALA A N 1
ATOM 2214 C CA . ALA A 1 283 ? 4.881 -23.799 -2.192 1.00 96.50 283 ALA A CA 1
ATOM 2215 C C . ALA A 1 283 ? 4.906 -23.107 -3.564 1.00 96.50 283 ALA A C 1
ATOM 2217 O O . ALA A 1 283 ? 5.161 -23.720 -4.602 1.00 96.50 283 ALA A O 1
ATOM 2218 N N . ARG A 1 284 ? 4.590 -21.810 -3.590 1.00 96.00 284 ARG A N 1
ATOM 2219 C CA . ARG A 1 284 ? 4.430 -21.024 -4.825 1.00 96.00 284 ARG A CA 1
ATOM 2220 C C . ARG A 1 284 ? 5.171 -19.683 -4.723 1.00 96.00 284 ARG A C 1
ATOM 2222 O O . ARG A 1 284 ? 4.524 -18.638 -4.791 1.00 96.00 284 ARG A O 1
ATOM 2229 N N . PRO A 1 285 ? 6.513 -19.672 -4.592 1.00 94.38 285 PRO A N 1
ATOM 2230 C CA . PRO A 1 285 ? 7.293 -18.456 -4.327 1.00 94.38 285 PRO A CA 1
ATOM 2231 C C . PRO A 1 285 ? 7.068 -17.334 -5.353 1.00 94.38 285 PRO A C 1
ATOM 2233 O O . PRO A 1 285 ? 6.857 -16.187 -4.972 1.00 94.38 285 PRO A O 1
ATOM 2236 N N . LYS A 1 286 ? 6.975 -17.661 -6.652 1.00 92.94 286 LYS A N 1
ATOM 2237 C CA . LYS A 1 286 ? 6.684 -16.694 -7.737 1.00 92.94 286 LYS A CA 1
ATOM 2238 C C . LYS A 1 286 ? 5.254 -16.108 -7.712 1.00 92.94 286 LYS A C 1
ATOM 2240 O O . LYS A 1 286 ? 4.880 -15.371 -8.621 1.00 92.94 286 LYS A O 1
ATOM 2245 N N . ARG A 1 287 ? 4.424 -16.449 -6.713 1.00 95.06 287 ARG A N 1
ATOM 2246 C CA . ARG A 1 287 ? 3.126 -15.796 -6.443 1.00 95.06 287 ARG A CA 1
ATOM 2247 C C . ARG A 1 287 ? 3.201 -14.707 -5.375 1.00 95.06 287 ARG A C 1
ATOM 2249 O O . ARG A 1 287 ? 2.195 -14.015 -5.202 1.00 95.06 287 ARG A O 1
ATOM 2256 N N . ALA A 1 288 ? 4.330 -14.566 -4.680 1.00 95.81 288 ALA A N 1
ATOM 2257 C CA . ALA A 1 288 ? 4.525 -13.505 -3.705 1.00 95.81 288 ALA A CA 1
ATOM 2258 C C . ALA A 1 288 ? 4.379 -12.122 -4.357 1.00 95.81 288 ALA A C 1
ATOM 2260 O O . ALA A 1 288 ? 4.620 -11.930 -5.549 1.00 95.81 288 ALA A O 1
ATOM 2261 N N . GLU A 1 289 ? 3.922 -11.164 -3.567 1.00 96.81 289 GLU A N 1
ATOM 2262 C CA . GLU A 1 289 ? 3.907 -9.752 -3.930 1.00 96.81 289 GLU A CA 1
ATOM 2263 C C . GLU A 1 289 ? 5.351 -9.238 -4.003 1.00 96.81 289 GLU A C 1
ATOM 2265 O O . GLU A 1 289 ? 6.162 -9.607 -3.156 1.00 96.81 289 GLU A O 1
ATOM 2270 N N . SER A 1 290 ? 5.691 -8.403 -4.988 1.00 96.50 290 SER A N 1
ATOM 2271 C CA . SER A 1 290 ? 7.038 -7.817 -5.120 1.00 96.50 290 SER A CA 1
ATOM 2272 C C . SER A 1 290 ? 8.179 -8.857 -5.128 1.00 96.50 290 SER A C 1
ATOM 2274 O O . SER A 1 290 ? 9.193 -8.698 -4.439 1.00 96.50 290 SER A O 1
ATOM 2276 N N . TRP A 1 291 ? 7.981 -9.980 -5.831 1.00 95.56 291 TRP A N 1
ATOM 2277 C CA . TRP A 1 291 ? 8.904 -11.121 -5.807 1.00 95.56 291 TRP A CA 1
ATOM 2278 C C . TRP A 1 291 ? 10.141 -10.937 -6.695 1.00 95.56 291 TRP A C 1
ATOM 2280 O O . TRP A 1 291 ? 11.160 -11.568 -6.422 1.00 95.56 291 TRP A O 1
ATOM 2290 N N . LEU A 1 292 ? 10.075 -10.091 -7.730 1.00 96.06 292 LEU A N 1
ATOM 2291 C CA . LEU A 1 292 ? 11.213 -9.794 -8.610 1.00 96.06 292 LEU A CA 1
ATOM 2292 C C . LEU A 1 292 ? 12.177 -8.816 -7.930 1.00 96.06 292 LEU A C 1
ATOM 2294 O O . LEU A 1 292 ? 13.386 -8.985 -8.034 1.00 96.06 292 LEU A O 1
ATOM 2298 N N . CYS A 1 293 ? 11.658 -7.826 -7.194 1.00 95.88 293 CYS A N 1
ATOM 2299 C CA . CYS A 1 293 ? 12.487 -6.899 -6.415 1.00 95.88 293 CYS A CA 1
ATOM 2300 C C . CYS A 1 293 ? 12.798 -7.384 -4.983 1.00 95.88 293 CYS A C 1
ATOM 2302 O O . CYS A 1 293 ? 13.437 -6.662 -4.213 1.00 95.88 293 CYS A O 1
ATOM 2304 N N . GLY A 1 294 ? 12.352 -8.594 -4.619 1.00 94.88 294 GLY A N 1
ATOM 2305 C CA . GLY A 1 294 ? 12.642 -9.257 -3.341 1.00 94.88 294 GLY A CA 1
ATOM 2306 C C . GLY A 1 294 ? 11.960 -8.649 -2.107 1.00 94.88 294 GLY A C 1
ATOM 2307 O O . GLY A 1 294 ? 12.253 -9.065 -0.985 1.00 94.88 294 GLY A O 1
ATOM 2308 N N . ARG A 1 295 ? 11.047 -7.683 -2.278 1.00 96.31 295 ARG A N 1
ATOM 2309 C CA . ARG A 1 295 ? 10.466 -6.890 -1.176 1.00 96.31 295 ARG A CA 1
ATOM 2310 C C . ARG A 1 295 ? 9.356 -7.594 -0.389 1.00 96.31 295 ARG A C 1
ATOM 2312 O O . ARG A 1 295 ? 8.920 -7.060 0.624 1.00 96.31 295 ARG A O 1
ATOM 2319 N N . SER A 1 296 ? 8.924 -8.790 -0.792 1.00 96.88 296 SER A N 1
ATOM 2320 C CA . SER A 1 296 ? 7.755 -9.502 -0.240 1.00 96.88 296 SER A CA 1
ATOM 2321 C C . SER A 1 296 ? 7.702 -9.580 1.296 1.00 96.88 296 SER A C 1
ATOM 2323 O O . SER A 1 296 ? 6.641 -9.390 1.883 1.00 96.88 296 SER A O 1
ATOM 2325 N N . ARG A 1 297 ? 8.839 -9.841 1.963 1.00 96.12 297 ARG A N 1
ATOM 2326 C CA . ARG A 1 297 ? 8.934 -9.849 3.438 1.00 96.12 297 ARG A CA 1
ATOM 2327 C C . ARG A 1 297 ? 8.737 -8.448 4.014 1.00 96.12 297 ARG A C 1
ATOM 2329 O O . ARG A 1 297 ? 7.956 -8.274 4.943 1.00 96.12 297 ARG A O 1
ATOM 2336 N N . GLN A 1 298 ? 9.450 -7.467 3.462 1.00 98.00 298 GLN A N 1
ATOM 2337 C CA . GLN A 1 298 ? 9.395 -6.086 3.931 1.00 98.00 298 GLN A CA 1
ATOM 2338 C C . GLN A 1 298 ? 7.994 -5.502 3.744 1.00 98.00 298 GLN A C 1
ATOM 2340 O O . GLN A 1 298 ? 7.502 -4.846 4.646 1.00 98.00 298 GLN A O 1
ATOM 2345 N N . ASN A 1 299 ? 7.298 -5.836 2.652 1.00 98.56 299 ASN A N 1
ATOM 2346 C CA . ASN A 1 299 ? 5.893 -5.473 2.456 1.00 98.56 299 ASN A CA 1
ATOM 2347 C C . ASN A 1 299 ? 5.007 -5.915 3.637 1.00 98.56 299 ASN A C 1
ATOM 2349 O O . ASN A 1 299 ? 4.210 -5.121 4.124 1.00 98.56 299 ASN A O 1
ATOM 2353 N N . ILE A 1 300 ? 5.169 -7.153 4.126 1.00 98.56 300 ILE A N 1
ATOM 2354 C CA . ILE A 1 300 ? 4.414 -7.664 5.284 1.00 98.56 300 ILE A CA 1
ATOM 2355 C C . ILE A 1 300 ? 4.785 -6.905 6.567 1.00 98.56 300 ILE A C 1
ATOM 2357 O O . ILE A 1 300 ? 3.896 -6.578 7.348 1.00 98.56 300 ILE A O 1
ATOM 2361 N N . ILE A 1 301 ? 6.070 -6.597 6.782 1.00 98.69 301 ILE A N 1
ATOM 2362 C CA . ILE A 1 301 ? 6.529 -5.813 7.943 1.00 98.69 301 ILE A CA 1
ATOM 2363 C C . ILE A 1 301 ? 5.955 -4.389 7.895 1.00 98.69 301 ILE A C 1
ATOM 2365 O O . ILE A 1 301 ? 5.428 -3.918 8.902 1.00 98.69 301 ILE A O 1
ATOM 2369 N N . ASP A 1 302 ? 6.012 -3.731 6.738 1.00 98.81 302 ASP A N 1
ATOM 2370 C CA . ASP A 1 302 ? 5.509 -2.372 6.521 1.00 98.81 302 ASP A CA 1
ATOM 2371 C C . ASP A 1 302 ? 3.986 -2.320 6.728 1.00 98.81 302 ASP A C 1
ATOM 2373 O O . ASP A 1 302 ? 3.496 -1.442 7.439 1.00 98.81 302 ASP A O 1
ATOM 2377 N N . ASN A 1 303 ? 3.239 -3.308 6.204 1.00 98.81 303 ASN A N 1
ATOM 2378 C CA . ASN A 1 303 ? 1.803 -3.424 6.466 1.00 98.81 303 ASN A CA 1
ATOM 2379 C C . ASN A 1 303 ? 1.519 -3.622 7.961 1.00 98.81 303 ASN A C 1
ATOM 2381 O O . ASN A 1 303 ? 0.741 -2.869 8.529 1.00 98.81 303 ASN A O 1
ATOM 2385 N N . LEU A 1 304 ? 2.140 -4.610 8.618 1.00 98.88 304 LEU A N 1
ATOM 2386 C CA . LEU A 1 304 ? 1.898 -4.884 10.042 1.00 98.88 304 LEU A CA 1
ATOM 2387 C C . LEU A 1 304 ? 2.262 -3.690 10.936 1.00 98.88 304 LEU A C 1
ATOM 2389 O O . LEU A 1 304 ? 1.572 -3.442 11.918 1.00 98.88 304 LEU A O 1
ATOM 2393 N N . THR A 1 305 ? 3.303 -2.934 10.576 1.00 98.88 305 THR A N 1
ATOM 2394 C CA . THR A 1 305 ? 3.707 -1.716 11.296 1.00 98.88 305 THR A CA 1
ATOM 2395 C C . THR A 1 305 ? 2.646 -0.622 11.135 1.00 98.88 305 THR A C 1
ATOM 2397 O O . THR A 1 305 ? 2.262 0.000 12.118 1.00 98.88 305 THR A O 1
ATOM 2400 N N . ALA A 1 306 ? 2.103 -0.432 9.927 1.00 98.88 306 ALA A N 1
ATOM 2401 C CA . ALA A 1 306 ? 1.003 0.502 9.688 1.00 98.88 306 ALA A CA 1
ATOM 2402 C C . ALA A 1 306 ? -0.305 0.094 10.392 1.00 98.88 306 ALA A C 1
ATOM 2404 O O . ALA A 1 306 ? -1.021 0.945 10.905 1.00 98.88 306 ALA A O 1
ATOM 2405 N N . LEU A 1 307 ? -0.615 -1.203 10.453 1.00 98.88 307 LEU A N 1
ATOM 2406 C CA . LEU A 1 307 ? -1.807 -1.707 11.143 1.00 98.88 307 LEU A CA 1
ATOM 2407 C C . LEU A 1 307 ? -1.690 -1.551 12.666 1.00 98.88 307 LEU A C 1
ATOM 2409 O O . LEU A 1 307 ? -2.668 -1.187 13.313 1.00 98.88 307 LEU A O 1
ATOM 2413 N N . GLN A 1 308 ? -0.495 -1.762 13.231 1.00 98.81 308 GLN A N 1
ATOM 2414 C CA . GLN A 1 308 ? -0.233 -1.473 14.641 1.00 98.81 308 GLN A CA 1
ATOM 2415 C C . GLN A 1 308 ? -0.332 0.032 14.935 1.00 98.81 308 GLN A C 1
ATOM 2417 O O . GLN A 1 308 ? -0.924 0.398 15.943 1.00 98.81 308 GLN A O 1
ATOM 2422 N N . ALA A 1 309 ? 0.192 0.895 14.060 1.00 98.81 309 ALA A N 1
ATOM 2423 C CA . ALA A 1 309 ? 0.090 2.349 14.204 1.00 98.81 309 ALA A CA 1
ATOM 2424 C C . ALA A 1 309 ? -1.363 2.858 14.138 1.00 98.81 309 ALA A C 1
ATOM 2426 O O . ALA A 1 309 ? -1.759 3.662 14.973 1.00 98.81 309 ALA A O 1
ATOM 2427 N N . LEU A 1 310 ? -2.196 2.326 13.234 1.00 98.81 310 LEU A N 1
ATOM 2428 C CA . LEU A 1 310 ? -3.635 2.637 13.194 1.00 98.81 310 LEU A CA 1
ATOM 2429 C C . LEU A 1 310 ? -4.345 2.245 14.503 1.00 98.81 310 LEU A C 1
ATOM 2431 O O . LEU A 1 310 ? -5.249 2.935 14.972 1.00 98.81 310 LEU A O 1
ATOM 2435 N N . TYR A 1 311 ? -3.944 1.112 15.079 1.00 98.75 311 TYR A N 1
ATOM 2436 C CA . TYR A 1 311 ? -4.525 0.595 16.309 1.00 98.75 311 TYR A CA 1
ATOM 2437 C C . TYR A 1 311 ? -4.068 1.382 17.552 1.00 98.75 311 TYR A C 1
ATOM 2439 O O . TYR A 1 311 ? -4.914 1.835 18.314 1.00 98.75 311 TYR A O 1
ATOM 2447 N N . LYS A 1 312 ? -2.761 1.603 17.740 1.00 98.44 312 LYS A N 1
ATOM 2448 C CA . LYS A 1 312 ? -2.192 2.258 18.937 1.00 98.44 312 LYS A CA 1
ATOM 2449 C C . LYS A 1 312 ? -2.162 3.789 18.874 1.00 98.44 312 LYS A C 1
ATOM 2451 O O . LYS A 1 312 ? -2.065 4.439 19.908 1.00 98.44 312 LYS A O 1
ATOM 2456 N N . GLY A 1 313 ? -2.213 4.356 17.671 1.00 98.38 313 GLY A N 1
ATOM 2457 C CA . GLY A 1 313 ? -1.873 5.750 17.400 1.00 98.38 313 GLY A CA 1
ATOM 2458 C C . GLY A 1 313 ? -0.410 5.910 16.977 1.00 98.38 313 GLY A C 1
ATOM 2459 O O . GLY A 1 313 ? 0.448 5.069 17.260 1.00 98.38 313 GLY A O 1
ATOM 2460 N N . GLU A 1 314 ? -0.123 7.005 16.277 1.00 98.31 314 GLU A N 1
ATOM 2461 C CA . GLU A 1 314 ? 1.229 7.414 15.893 1.00 98.31 314 GLU A CA 1
ATOM 2462 C C . GLU A 1 314 ? 1.346 8.938 15.771 1.00 98.31 314 GLU A C 1
ATOM 2464 O O . GLU A 1 314 ? 0.338 9.648 15.763 1.00 98.31 314 GLU A O 1
ATOM 2469 N N . ASN A 1 315 ? 2.585 9.438 15.668 1.00 96.81 315 ASN A N 1
ATOM 2470 C CA . ASN A 1 315 ? 2.914 10.859 15.488 1.00 96.81 315 ASN A CA 1
ATOM 2471 C C . ASN A 1 315 ? 2.223 11.779 16.523 1.00 96.81 315 ASN A C 1
ATOM 2473 O O . ASN A 1 315 ? 1.721 12.849 16.186 1.00 96.81 315 ASN A O 1
ATOM 2477 N N . GLY A 1 316 ? 2.160 11.324 17.782 1.00 95.75 316 GLY A N 1
ATOM 2478 C CA . GLY A 1 316 ? 1.501 12.022 18.896 1.00 95.75 316 GLY A CA 1
ATOM 2479 C C . GLY A 1 316 ? -0.034 11.950 18.907 1.00 95.75 316 GLY A C 1
ATOM 2480 O O . GLY A 1 316 ? -0.652 12.543 19.785 1.00 95.75 316 GLY A O 1
ATOM 2481 N N . GLY A 1 317 ? -0.655 11.252 17.952 1.00 97.25 317 GLY A N 1
ATOM 2482 C CA . GLY A 1 317 ? -2.105 11.058 17.876 1.00 97.25 317 GLY A CA 1
ATOM 2483 C C . GLY A 1 317 ? -2.601 9.767 18.527 1.00 97.25 317 GLY A C 1
ATOM 2484 O O . GLY A 1 317 ? -1.831 8.861 18.843 1.00 97.25 317 GLY A O 1
ATOM 2485 N N . GLN A 1 318 ? -3.919 9.686 18.684 1.00 98.06 318 GLN A N 1
ATOM 2486 C CA . GLN A 1 318 ? -4.645 8.533 19.214 1.00 98.06 318 GLN A CA 1
ATOM 2487 C C . GLN A 1 318 ? -4.933 7.499 18.115 1.00 98.06 318 GLN A C 1
ATOM 2489 O O . GLN A 1 318 ? -5.077 7.848 16.943 1.00 98.06 318 GLN A O 1
ATOM 2494 N N . GLY A 1 319 ? -5.059 6.229 18.506 1.00 98.31 319 GLY A N 1
ATOM 2495 C CA . GLY A 1 319 ? -5.540 5.143 17.647 1.00 98.31 319 GLY A CA 1
ATOM 2496 C C . GLY A 1 319 ? -6.814 4.489 18.181 1.00 98.31 319 GLY A C 1
ATOM 2497 O O . GLY A 1 319 ? -7.351 4.889 19.215 1.00 98.31 319 GLY A O 1
ATOM 2498 N N . LEU A 1 320 ? -7.275 3.448 17.484 1.00 98.44 320 LEU A N 1
ATOM 2499 C CA . LEU A 1 320 ? -8.487 2.684 17.823 1.00 98.44 320 LEU A CA 1
ATOM 2500 C C . LEU A 1 320 ? -8.485 2.093 19.251 1.00 98.44 320 LEU A C 1
ATOM 2502 O O . LEU A 1 320 ? -9.555 1.895 19.818 1.00 98.44 320 LEU A O 1
ATOM 2506 N N . GLU A 1 321 ? -7.313 1.839 19.845 1.00 97.94 321 GLU A N 1
ATOM 2507 C CA . GLU A 1 321 ? -7.140 1.352 21.226 1.00 97.94 321 GLU A CA 1
ATOM 2508 C C . GLU A 1 321 ? -7.800 2.276 22.268 1.00 97.94 321 GLU A C 1
ATOM 2510 O O . GLU A 1 321 ? -8.312 1.793 23.273 1.00 97.94 321 GLU A O 1
ATOM 2515 N N . VAL A 1 322 ? -7.875 3.588 22.002 1.00 97.44 322 VAL A N 1
ATOM 2516 C CA . VAL A 1 322 ? -8.495 4.586 22.900 1.00 97.44 322 VAL A CA 1
ATOM 2517 C C . VAL A 1 322 ? -10.016 4.419 23.014 1.00 97.44 322 VAL A C 1
ATOM 2519 O O . VAL A 1 322 ? -10.608 4.847 24.002 1.00 97.44 322 VAL A O 1
ATOM 2522 N N . LEU A 1 323 ? -10.657 3.774 22.035 1.00 97.69 323 LEU A N 1
ATOM 2523 C CA . LEU A 1 323 ? -12.099 3.518 22.048 1.00 97.69 323 LEU A CA 1
ATOM 2524 C C . LEU A 1 323 ? -12.484 2.274 22.868 1.00 97.69 323 LEU A C 1
ATOM 2526 O O . LEU A 1 323 ? -13.672 2.023 23.048 1.00 97.69 323 LEU A O 1
ATOM 2530 N N . ILE A 1 324 ? -11.515 1.486 23.352 1.00 96.94 324 ILE A N 1
ATOM 2531 C CA . ILE A 1 324 ? -11.783 0.276 24.139 1.00 96.94 324 ILE A CA 1
ATOM 2532 C C . ILE A 1 324 ? -12.256 0.677 25.555 1.00 96.94 324 ILE A C 1
ATOM 2534 O O . ILE A 1 324 ? -11.511 1.354 26.269 1.00 96.94 324 ILE A O 1
ATOM 2538 N N . PRO A 1 325 ? -13.456 0.252 26.001 1.00 94.25 325 PRO A N 1
ATOM 2539 C CA . PRO A 1 325 ? -13.947 0.494 27.359 1.00 94.25 325 PRO A CA 1
ATOM 2540 C C . PRO A 1 325 ? -13.018 -0.058 28.454 1.00 94.25 325 PRO A C 1
ATOM 2542 O O . PRO A 1 325 ? -12.287 -1.030 28.249 1.00 94.25 325 PRO A O 1
ATOM 2545 N N . ARG A 1 326 ? -13.040 0.553 29.648 1.00 91.25 326 ARG A N 1
ATOM 2546 C CA . ARG A 1 326 ? -12.105 0.227 30.750 1.00 91.25 326 ARG A CA 1
ATOM 2547 C C . ARG A 1 326 ? -12.230 -1.217 31.249 1.00 91.25 326 ARG A C 1
ATOM 2549 O O . ARG A 1 326 ? -11.229 -1.836 31.591 1.00 91.25 326 ARG A O 1
ATOM 2556 N N . ASP A 1 327 ? -13.435 -1.767 31.257 1.00 92.25 327 ASP A N 1
ATOM 2557 C CA . ASP A 1 327 ? -13.732 -3.171 31.558 1.00 92.25 327 ASP A CA 1
ATOM 2558 C C . ASP A 1 327 ? -13.165 -4.146 30.504 1.00 92.25 327 ASP A C 1
ATOM 2560 O O . ASP A 1 327 ? -12.893 -5.309 30.808 1.00 92.25 327 ASP A O 1
ATOM 2564 N N . ASN A 1 328 ? -12.865 -3.661 29.295 1.00 94.31 328 ASN A N 1
ATOM 2565 C CA . ASN A 1 328 ? -12.183 -4.408 28.239 1.00 94.31 328 ASN A CA 1
ATOM 2566 C C . ASN A 1 328 ? -10.674 -4.099 28.116 1.00 94.31 328 ASN A C 1
ATOM 2568 O O . ASN A 1 328 ? -10.046 -4.551 27.160 1.00 94.31 328 ASN A O 1
ATOM 2572 N N . GLU A 1 329 ? -10.031 -3.421 29.076 1.00 92.69 329 GLU A N 1
ATOM 2573 C CA . GLU A 1 329 ? -8.596 -3.057 29.008 1.00 92.69 329 GLU A CA 1
ATOM 2574 C C . GLU A 1 329 ? -7.663 -4.267 28.735 1.00 92.69 329 GLU A C 1
ATOM 2576 O O . GLU A 1 329 ? -6.648 -4.160 28.037 1.00 92.69 329 GLU A O 1
ATOM 2581 N N . ARG A 1 330 ? -8.042 -5.464 29.210 1.00 95.94 330 ARG A N 1
ATOM 2582 C CA . ARG A 1 330 ? -7.334 -6.729 28.924 1.00 95.94 330 ARG A CA 1
ATOM 2583 C C . ARG A 1 330 ? -7.274 -7.059 27.426 1.00 95.94 330 ARG A C 1
ATOM 2585 O O . ARG A 1 330 ? -6.252 -7.575 26.974 1.00 95.94 330 ARG A O 1
ATOM 2592 N N . LEU A 1 331 ? -8.322 -6.747 26.659 1.00 95.94 331 LEU A N 1
ATOM 2593 C CA . LEU A 1 331 ? -8.341 -6.906 25.201 1.00 95.94 331 LEU A CA 1
ATOM 2594 C C . LEU A 1 331 ? -7.341 -5.955 24.536 1.00 95.94 331 LEU A C 1
ATOM 2596 O O . LEU A 1 331 ? -6.604 -6.379 23.645 1.00 95.94 331 LEU A O 1
ATOM 2600 N N . GLY A 1 332 ? -7.264 -4.706 25.007 1.00 95.94 332 GLY A N 1
ATOM 2601 C CA . GLY A 1 332 ? -6.314 -3.727 24.479 1.00 95.94 332 GLY A CA 1
ATOM 2602 C C . GLY A 1 332 ? -4.864 -4.199 24.631 1.00 95.94 332 GLY A C 1
ATOM 2603 O O . GLY A 1 332 ? -4.121 -4.353 23.656 1.00 95.94 332 GLY A O 1
ATOM 2604 N N . LYS A 1 333 ? -4.507 -4.599 25.859 1.00 96.31 333 LYS A N 1
ATOM 2605 C CA . LYS A 1 333 ? -3.208 -5.214 26.184 1.00 96.31 333 LYS A CA 1
ATOM 2606 C C . LYS A 1 333 ? -2.923 -6.453 25.322 1.00 96.31 333 LYS A C 1
ATOM 2608 O O . LYS A 1 333 ? -1.820 -6.586 24.788 1.00 96.31 333 LYS A O 1
ATOM 2613 N N . LEU A 1 334 ? -3.908 -7.338 25.136 1.00 97.81 334 LEU A N 1
ATOM 2614 C CA . LEU A 1 334 ? -3.777 -8.544 24.310 1.00 97.81 334 LEU A CA 1
ATOM 2615 C C . LEU A 1 334 ? -3.487 -8.222 22.834 1.00 97.81 334 LEU A C 1
ATOM 2617 O O . LEU A 1 334 ? -2.598 -8.840 22.243 1.00 97.81 334 LEU A O 1
ATOM 2621 N N . LEU A 1 335 ? -4.191 -7.252 22.242 1.00 98.25 335 LEU A N 1
ATOM 2622 C CA . LEU A 1 335 ? -3.973 -6.812 20.860 1.00 98.25 335 LEU A CA 1
ATOM 2623 C C . LEU A 1 335 ? -2.582 -6.202 20.675 1.00 98.25 335 LEU A C 1
ATOM 2625 O O . LEU A 1 335 ? -1.866 -6.601 19.752 1.00 98.25 335 LEU A O 1
ATOM 2629 N N . THR A 1 336 ? -2.155 -5.317 21.581 1.00 97.56 336 THR A N 1
ATOM 2630 C CA . THR A 1 336 ? -0.798 -4.749 21.570 1.00 97.56 336 THR A CA 1
ATOM 2631 C C . THR A 1 336 ? 0.271 -5.857 21.617 1.00 97.56 336 THR A C 1
ATOM 2633 O O . THR A 1 336 ? 1.141 -5.906 20.741 1.00 97.56 336 THR A O 1
ATOM 2636 N N . ILE A 1 337 ? 0.156 -6.822 22.542 1.00 98.25 337 ILE A N 1
ATOM 2637 C CA . ILE A 1 337 ? 1.076 -7.974 22.641 1.00 98.25 337 ILE A CA 1
ATOM 2638 C C . ILE A 1 337 ? 1.052 -8.833 21.364 1.00 98.25 337 ILE A C 1
ATOM 2640 O O . ILE A 1 337 ? 2.099 -9.312 20.909 1.00 98.25 337 ILE A O 1
ATOM 2644 N N . ALA A 1 338 ? -0.125 -9.044 20.768 1.00 98.44 338 ALA A N 1
ATOM 2645 C CA . ALA A 1 338 ? -0.284 -9.834 19.553 1.00 98.44 338 ALA A CA 1
ATOM 2646 C C . ALA A 1 338 ? 0.366 -9.160 18.331 1.00 98.44 338 ALA A C 1
ATOM 2648 O O . ALA A 1 338 ? 1.064 -9.842 17.569 1.00 98.44 338 ALA A O 1
ATOM 2649 N N . PHE A 1 339 ? 0.222 -7.839 18.164 1.00 98.62 339 PHE A N 1
ATOM 2650 C CA . PHE A 1 339 ? 0.927 -7.080 17.123 1.00 98.62 339 PHE A CA 1
ATOM 2651 C C . PHE A 1 339 ? 2.443 -7.179 17.299 1.00 98.62 339 PHE A C 1
ATOM 2653 O O . PHE A 1 339 ? 3.139 -7.588 16.367 1.00 98.62 339 PHE A O 1
ATOM 2660 N N . ASP A 1 340 ? 2.946 -6.919 18.507 1.00 98.50 340 ASP A N 1
ATOM 2661 C CA . ASP A 1 340 ? 4.375 -6.972 18.820 1.00 98.50 340 ASP A CA 1
ATOM 2662 C C . ASP A 1 340 ? 4.984 -8.357 18.552 1.00 98.50 340 ASP A C 1
ATOM 2664 O O . ASP A 1 340 ? 6.045 -8.485 17.932 1.00 98.50 340 ASP A O 1
ATOM 2668 N N . LYS A 1 341 ? 4.301 -9.430 18.972 1.00 98.38 341 LYS A N 1
ATOM 2669 C CA . LYS A 1 341 ? 4.731 -10.820 18.740 1.00 98.38 341 LYS A CA 1
ATOM 2670 C C . LYS A 1 341 ? 4.759 -11.175 17.248 1.00 98.38 341 LYS A C 1
ATOM 2672 O O . LYS A 1 341 ? 5.682 -11.869 16.801 1.00 98.38 341 LYS A O 1
ATOM 2677 N N . THR A 1 342 ? 3.790 -10.673 16.484 1.00 98.56 342 THR A N 1
ATOM 2678 C CA . THR A 1 342 ? 3.691 -10.881 15.031 1.00 98.56 342 THR A CA 1
ATOM 2679 C C . THR A 1 342 ? 4.795 -10.127 14.290 1.00 98.56 342 THR A C 1
ATOM 2681 O O . THR A 1 342 ? 5.524 -10.720 13.491 1.00 98.56 342 THR A O 1
ATOM 2684 N N . LEU A 1 343 ? 5.008 -8.850 14.622 1.00 98.50 343 LEU A N 1
ATOM 2685 C CA . LEU A 1 343 ? 6.079 -8.024 14.063 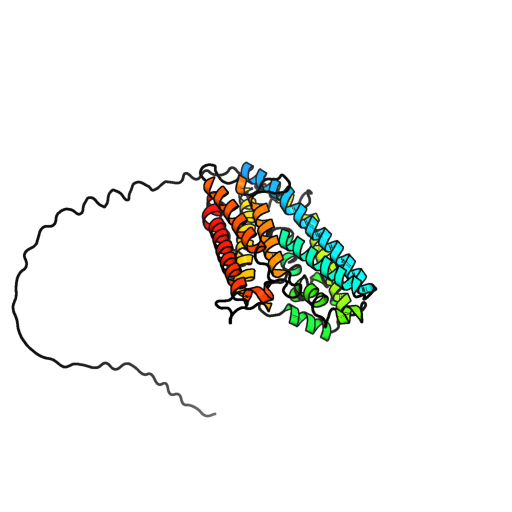1.00 98.50 343 LEU A CA 1
ATOM 2686 C C . LEU A 1 343 ? 7.469 -8.575 14.388 1.00 98.50 343 LEU A C 1
ATOM 2688 O O . LEU A 1 343 ? 8.290 -8.699 13.479 1.00 98.50 343 LEU A O 1
ATOM 2692 N N . ARG A 1 344 ? 7.734 -8.992 15.636 1.00 98.31 344 ARG A N 1
ATOM 2693 C CA . ARG A 1 344 ? 8.997 -9.664 16.003 1.00 98.31 344 ARG A CA 1
ATOM 2694 C C . ARG A 1 344 ? 9.237 -10.927 15.172 1.00 98.31 344 ARG A C 1
ATOM 2696 O O . ARG A 1 344 ? 10.364 -11.171 14.749 1.00 98.31 344 ARG A O 1
ATOM 2703 N N . THR A 1 345 ? 8.199 -11.715 14.894 1.00 98.00 345 THR A N 1
ATOM 2704 C CA . THR A 1 345 ? 8.321 -12.935 14.077 1.00 98.00 345 THR A CA 1
ATOM 2705 C C . THR A 1 345 ? 8.595 -12.613 12.603 1.00 98.00 345 THR A C 1
ATOM 2707 O O . THR A 1 345 ? 9.499 -13.206 12.016 1.00 98.00 345 THR A O 1
ATOM 2710 N N . ALA A 1 346 ? 7.905 -11.626 12.019 1.00 97.00 346 ALA A N 1
ATOM 2711 C CA . ALA A 1 346 ? 8.169 -11.160 10.652 1.00 97.00 346 ALA A CA 1
ATOM 2712 C C . ALA A 1 346 ? 9.578 -10.551 10.493 1.00 97.00 346 ALA A C 1
ATOM 2714 O O . ALA A 1 346 ? 10.262 -10.789 9.492 1.00 97.00 346 ALA A O 1
ATOM 2715 N N . ARG A 1 347 ? 10.043 -9.804 11.504 1.00 96.44 347 ARG A N 1
ATOM 2716 C CA . ARG A 1 347 ? 11.389 -9.215 11.547 1.00 96.44 347 ARG A CA 1
ATOM 2717 C C . ARG A 1 347 ? 12.484 -10.273 11.740 1.00 96.44 347 ARG A C 1
ATOM 2719 O O . ARG A 1 347 ? 13.513 -10.146 11.090 1.00 96.44 347 ARG A O 1
ATOM 2726 N N . ARG A 1 348 ? 12.264 -11.348 12.509 1.00 93.38 348 ARG A N 1
ATOM 2727 C CA . ARG A 1 348 ? 13.257 -12.430 12.708 1.00 93.38 348 ARG A CA 1
ATOM 2728 C C . ARG A 1 348 ? 13.504 -13.305 11.467 1.00 93.38 348 ARG A C 1
ATOM 2730 O O . ARG A 1 348 ? 14.574 -13.888 11.342 1.00 93.38 348 ARG A O 1
ATOM 2737 N N . HIS A 1 349 ? 12.551 -13.413 10.540 1.00 88.75 349 HIS A N 1
ATOM 2738 C CA . HIS A 1 349 ? 12.715 -14.226 9.325 1.00 88.75 349 HIS A CA 1
ATOM 2739 C C . HIS A 1 349 ? 13.755 -13.613 8.364 1.00 88.75 349 HIS A C 1
ATOM 2741 O O . HIS A 1 349 ? 13.413 -12.772 7.542 1.00 88.75 349 HIS A O 1
ATOM 2747 N N . GLY A 1 350 ? 15.026 -14.015 8.443 1.00 82.69 350 GLY A N 1
ATOM 2748 C CA . GLY A 1 350 ? 16.104 -13.394 7.654 1.00 82.69 350 GLY A CA 1
ATOM 2749 C C . GLY A 1 350 ? 16.044 -13.627 6.134 1.00 82.69 350 GLY A C 1
ATOM 2750 O O . GLY A 1 350 ? 16.568 -12.822 5.366 1.00 82.69 350 GLY A O 1
ATOM 2751 N N . MET A 1 351 ? 15.396 -14.702 5.675 1.00 90.06 351 MET A N 1
ATOM 2752 C CA . MET A 1 351 ? 15.438 -15.119 4.269 1.00 90.06 351 MET A CA 1
ATOM 2753 C C . MET A 1 351 ? 14.460 -14.313 3.380 1.00 90.06 351 MET A C 1
ATOM 2755 O O . MET A 1 351 ? 13.373 -13.937 3.822 1.00 90.06 351 MET A O 1
ATOM 2759 N N . PRO A 1 352 ? 14.773 -14.063 2.092 1.00 91.62 352 PRO A N 1
ATOM 2760 C CA . PRO A 1 352 ? 13.770 -13.603 1.131 1.00 91.62 352 PRO A CA 1
ATOM 2761 C C . PRO A 1 352 ? 12.653 -14.647 0.971 1.00 91.62 352 PRO A C 1
ATOM 2763 O O . PRO A 1 352 ? 12.955 -15.815 0.720 1.00 91.62 352 PRO A O 1
ATOM 2766 N N . LEU A 1 353 ? 11.373 -14.243 1.038 1.00 92.38 353 LEU A N 1
ATOM 2767 C CA . LEU A 1 353 ? 10.226 -15.179 1.000 1.00 92.38 353 LEU A CA 1
ATOM 2768 C C . LEU A 1 353 ? 10.238 -16.118 -0.214 1.00 92.38 353 LEU A C 1
ATOM 2770 O O . LEU A 1 353 ? 9.815 -17.264 -0.103 1.00 92.38 353 LEU A O 1
ATOM 2774 N N . VAL A 1 354 ? 10.764 -15.665 -1.357 1.00 91.31 354 VAL A N 1
ATOM 2775 C CA . VAL A 1 354 ? 10.910 -16.480 -2.578 1.00 91.31 354 VAL A CA 1
ATOM 2776 C C . VAL A 1 354 ? 11.795 -17.722 -2.400 1.00 91.31 354 VAL A C 1
ATOM 2778 O O . VAL A 1 354 ? 11.665 -18.662 -3.178 1.00 91.31 354 VAL A O 1
ATOM 2781 N N . ARG A 1 355 ? 12.664 -17.737 -1.380 1.00 92.19 355 ARG A N 1
ATOM 2782 C CA . ARG A 1 355 ? 13.415 -18.914 -0.916 1.00 92.19 355 ARG A CA 1
ATOM 2783 C C . ARG A 1 355 ? 12.792 -19.493 0.363 1.00 92.19 355 ARG A C 1
ATOM 2785 O O . ARG A 1 355 ? 12.544 -20.693 0.432 1.00 92.19 355 ARG A O 1
ATOM 2792 N N . GLY A 1 356 ? 12.443 -18.633 1.324 1.00 91.94 356 GLY A N 1
ATOM 2793 C CA . GLY A 1 356 ? 11.996 -19.028 2.667 1.00 91.94 356 GLY A CA 1
ATOM 2794 C C . GLY A 1 356 ? 10.711 -19.861 2.738 1.00 91.94 356 GLY A C 1
ATOM 2795 O O . GLY A 1 356 ? 10.516 -20.574 3.715 1.00 91.94 356 GLY A O 1
ATOM 2796 N N . VAL A 1 357 ? 9.837 -19.832 1.722 1.00 94.00 357 VAL A N 1
ATOM 2797 C CA . VAL A 1 357 ? 8.652 -20.723 1.679 1.00 94.00 357 VAL A CA 1
ATOM 2798 C C . VAL A 1 357 ? 8.983 -22.183 1.349 1.00 94.00 357 VAL A C 1
ATOM 2800 O O . VAL A 1 357 ? 8.168 -23.064 1.647 1.00 94.00 357 VAL A O 1
ATOM 2803 N N . SER A 1 358 ? 10.138 -22.425 0.723 1.00 93.31 358 SER A N 1
ATOM 2804 C CA . SER A 1 358 ? 10.592 -23.745 0.267 1.00 93.31 358 SER A CA 1
ATOM 2805 C C . SER A 1 358 ? 11.711 -24.331 1.134 1.00 93.31 358 SER A C 1
ATOM 2807 O O . SER A 1 358 ? 11.903 -25.542 1.117 1.00 93.31 358 SER A O 1
ATOM 2809 N N . ASP A 1 359 ? 12.426 -23.502 1.896 1.00 94.50 359 ASP A N 1
ATOM 2810 C CA . ASP A 1 359 ? 13.387 -23.959 2.905 1.00 94.50 359 ASP A CA 1
ATOM 2811 C C . ASP A 1 359 ? 12.673 -24.497 4.159 1.00 94.50 359 ASP A C 1
ATOM 2813 O O . ASP A 1 359 ? 11.708 -23.891 4.624 1.00 94.50 359 ASP A O 1
ATOM 2817 N N . ARG A 1 360 ? 13.143 -25.617 4.725 1.00 91.12 360 ARG A N 1
ATOM 2818 C CA . ARG A 1 360 ? 12.464 -26.308 5.839 1.00 91.12 360 ARG A CA 1
ATOM 2819 C C . ARG A 1 360 ? 12.413 -25.442 7.102 1.00 91.12 360 ARG A C 1
ATOM 2821 O O . ARG A 1 360 ? 11.324 -25.165 7.603 1.00 91.12 360 ARG A O 1
ATOM 2828 N N . THR A 1 361 ? 13.566 -24.968 7.565 1.00 89.25 361 THR A N 1
ATOM 2829 C CA . THR A 1 361 ? 13.714 -24.193 8.807 1.00 89.25 361 THR A CA 1
ATOM 2830 C C . THR A 1 361 ? 13.066 -22.811 8.687 1.00 89.25 361 THR A C 1
ATOM 2832 O O . THR A 1 361 ? 12.328 -22.352 9.563 1.00 89.25 361 THR A O 1
ATOM 2835 N N . SER A 1 362 ? 13.279 -22.137 7.556 1.00 92.62 362 SER A N 1
ATOM 2836 C CA . SER A 1 362 ? 12.723 -20.811 7.285 1.00 92.62 362 SER A CA 1
ATOM 2837 C C . SER A 1 362 ? 11.191 -20.839 7.194 1.00 92.62 362 SER A C 1
ATOM 2839 O O . SER A 1 362 ? 10.517 -19.932 7.701 1.00 92.62 362 SER A O 1
ATOM 2841 N N . ARG A 1 363 ? 10.625 -21.914 6.624 1.00 94.25 363 ARG A N 1
ATOM 2842 C CA . ARG A 1 363 ? 9.178 -22.128 6.499 1.00 94.25 363 ARG A CA 1
ATOM 2843 C C . ARG A 1 363 ? 8.477 -22.276 7.843 1.00 94.25 363 ARG A C 1
ATOM 2845 O O . ARG A 1 363 ? 7.356 -21.788 7.971 1.00 94.25 363 ARG A O 1
ATOM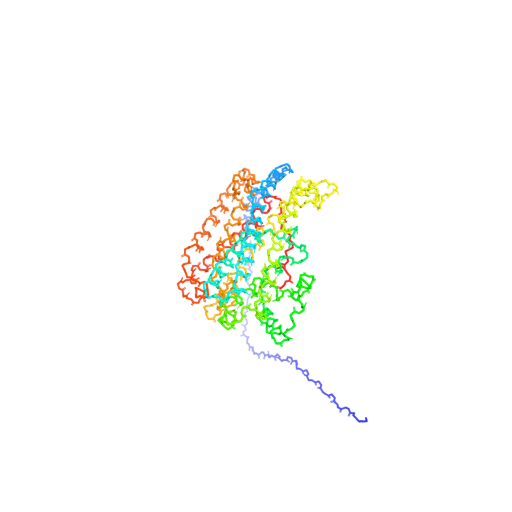 2852 N N . GLU A 1 364 ? 9.092 -22.894 8.847 1.00 94.00 364 GLU A N 1
ATOM 2853 C CA . GLU A 1 364 ? 8.491 -23.017 10.185 1.00 94.00 364 GLU A CA 1
ATOM 2854 C C . GLU A 1 364 ? 8.217 -21.640 10.805 1.00 94.00 364 GLU A C 1
ATOM 2856 O O . GLU A 1 364 ? 7.115 -21.383 11.298 1.00 94.00 364 GLU A O 1
ATOM 2861 N N . THR A 1 365 ? 9.153 -20.696 10.654 1.00 95.38 365 THR A N 1
ATOM 2862 C CA . THR A 1 365 ? 8.947 -19.295 11.066 1.00 95.38 365 THR A CA 1
ATOM 2863 C C . THR A 1 365 ? 7.791 -18.636 10.302 1.00 95.38 365 THR A C 1
ATOM 2865 O O . THR A 1 365 ? 7.009 -17.892 10.896 1.00 95.38 365 THR A O 1
ATOM 2868 N N . LEU A 1 366 ? 7.616 -18.940 9.011 1.00 96.12 366 LEU A N 1
ATOM 2869 C CA . LEU A 1 366 ? 6.496 -18.422 8.214 1.00 96.12 366 LEU A CA 1
ATOM 2870 C C . LEU A 1 366 ? 5.147 -19.060 8.575 1.00 96.12 366 LEU A C 1
ATOM 2872 O O . LEU A 1 366 ? 4.128 -18.374 8.553 1.00 96.12 366 LEU A O 1
ATOM 2876 N N . LEU A 1 367 ? 5.123 -20.338 8.959 1.00 96.50 367 LEU A N 1
ATOM 2877 C CA . LEU A 1 367 ? 3.927 -21.010 9.478 1.00 96.50 367 LEU A CA 1
ATOM 2878 C C . LEU A 1 367 ? 3.527 -20.463 10.857 1.00 96.50 367 LEU A C 1
ATOM 2880 O O . LEU A 1 367 ? 2.337 -20.349 11.158 1.00 96.50 367 LEU A O 1
ATOM 2884 N N . ILE A 1 368 ? 4.500 -20.087 11.694 1.00 97.19 368 ILE A N 1
ATOM 2885 C CA . ILE A 1 368 ? 4.253 -19.350 12.941 1.00 97.19 368 ILE A CA 1
ATOM 2886 C C . ILE A 1 368 ? 3.676 -17.962 12.628 1.00 97.19 368 ILE A C 1
ATOM 2888 O O . ILE A 1 368 ? 2.643 -17.610 13.194 1.00 97.19 368 ILE A O 1
ATOM 2892 N N . LEU A 1 369 ? 4.272 -17.215 11.692 1.00 97.75 369 LEU A N 1
ATOM 2893 C CA . LEU A 1 369 ? 3.775 -15.900 11.276 1.00 97.75 369 LEU A CA 1
ATOM 2894 C C . LEU A 1 369 ? 2.338 -15.973 10.731 1.00 97.75 369 LEU A C 1
ATOM 2896 O O . LEU A 1 369 ? 1.494 -15.189 11.146 1.00 97.75 369 LEU A O 1
ATOM 2900 N N . ALA A 1 370 ? 2.026 -16.958 9.884 1.00 97.62 370 ALA A N 1
ATOM 2901 C CA . ALA A 1 370 ? 0.679 -17.159 9.345 1.00 97.62 370 ALA A CA 1
ATOM 2902 C C . ALA A 1 370 ? -0.352 -17.537 10.428 1.00 97.62 370 ALA A C 1
ATOM 2904 O O . ALA A 1 370 ? -1.503 -17.102 10.375 1.00 97.62 370 ALA A O 1
ATOM 2905 N N . ARG A 1 371 ? 0.046 -18.308 11.454 1.00 98.25 371 ARG A N 1
ATOM 2906 C CA . ARG A 1 371 ? -0.803 -18.551 12.638 1.00 98.25 371 ARG A CA 1
ATOM 2907 C C . ARG A 1 371 ? -1.042 -17.269 13.439 1.00 98.25 371 ARG A C 1
ATOM 2909 O O . ARG A 1 371 ? -2.172 -17.023 13.848 1.00 98.25 371 ARG A O 1
ATOM 2916 N N . GLN A 1 372 ? -0.013 -16.448 13.633 1.00 98.50 372 GLN A N 1
ATOM 2917 C CA . GLN A 1 372 ? -0.109 -15.186 14.372 1.00 98.50 372 GLN A CA 1
ATOM 2918 C C . GLN A 1 372 ? -0.976 -14.146 13.645 1.00 98.50 372 GLN A C 1
ATOM 2920 O O . GLN A 1 372 ? -1.838 -13.539 14.274 1.00 98.50 372 GLN A O 1
ATOM 2925 N N . THR A 1 373 ? -0.845 -13.996 12.321 1.00 98.25 373 THR A N 1
ATOM 2926 C CA . THR A 1 373 ? -1.720 -13.097 11.548 1.00 98.25 373 THR A CA 1
ATOM 2927 C C . THR A 1 373 ? -3.168 -13.593 11.510 1.00 98.25 373 THR A C 1
ATOM 2929 O O . THR A 1 373 ? -4.080 -12.772 11.573 1.00 98.25 373 THR A O 1
ATOM 2932 N N . ARG A 1 374 ? -3.410 -14.918 11.503 1.00 97.81 374 ARG A N 1
ATOM 2933 C CA . ARG A 1 374 ? -4.760 -15.486 11.704 1.00 97.81 374 ARG A CA 1
ATOM 2934 C C . ARG A 1 374 ? -5.328 -15.179 13.087 1.00 97.81 374 ARG A C 1
ATOM 2936 O O . ARG A 1 374 ? -6.501 -14.830 13.168 1.00 97.81 374 ARG A O 1
ATOM 2943 N N . ALA A 1 375 ? -4.519 -15.269 14.142 1.00 98.06 375 ALA A N 1
ATOM 2944 C CA . ALA A 1 375 ? -4.942 -14.921 15.498 1.00 98.06 375 ALA A CA 1
ATOM 2945 C C . ALA A 1 375 ? -5.287 -13.426 15.619 1.00 98.06 375 ALA A C 1
ATOM 2947 O O . ALA A 1 375 ? -6.368 -13.103 16.094 1.00 98.06 375 ALA A O 1
ATOM 2948 N N . LEU A 1 376 ? -4.445 -12.523 15.098 1.00 97.75 376 LEU A N 1
ATOM 2949 C CA . LEU A 1 376 ? -4.755 -11.087 15.020 1.00 97.75 376 LEU A CA 1
ATOM 2950 C C . LEU A 1 376 ? -6.050 -10.815 14.242 1.00 97.75 376 LEU A C 1
ATOM 2952 O O . LEU A 1 376 ? -6.909 -10.085 14.722 1.00 97.75 376 LEU A O 1
ATOM 2956 N N . LYS A 1 377 ? -6.220 -11.436 13.066 1.00 96.94 377 LYS A N 1
ATOM 2957 C CA . LYS A 1 377 ? -7.445 -11.324 12.257 1.00 96.94 377 LYS A CA 1
ATOM 2958 C C . LYS A 1 377 ? -8.691 -11.754 13.040 1.00 96.94 377 LYS A C 1
ATOM 2960 O O . LYS A 1 377 ? -9.722 -11.095 12.948 1.00 96.94 377 LYS A O 1
ATOM 2965 N N . ALA A 1 378 ? -8.592 -12.843 13.804 1.00 97.06 378 ALA A N 1
ATOM 2966 C CA . ALA A 1 378 ? -9.678 -13.340 14.642 1.00 97.06 378 ALA A CA 1
ATOM 2967 C C . ALA A 1 378 ? -9.971 -12.415 15.835 1.00 97.06 378 ALA A C 1
ATOM 2969 O O . ALA A 1 378 ? -11.138 -12.122 16.062 1.00 97.06 378 ALA A O 1
ATOM 2970 N N . LEU A 1 379 ? -8.948 -11.911 16.537 1.00 97.62 379 LEU A N 1
ATOM 2971 C CA . LEU A 1 379 ? -9.112 -10.951 17.639 1.00 97.62 379 LEU A CA 1
ATOM 2972 C C . LEU A 1 379 ? -9.784 -9.655 17.168 1.00 97.62 379 LEU A C 1
ATOM 2974 O O . LEU A 1 379 ? -10.708 -9.173 17.816 1.00 97.62 379 LEU A O 1
ATOM 2978 N N . VAL A 1 380 ? -9.375 -9.118 16.013 1.00 97.50 380 VAL A N 1
ATOM 2979 C CA . VAL A 1 380 ? -10.016 -7.925 15.438 1.00 97.50 380 VAL A CA 1
ATOM 2980 C C . VAL A 1 380 ? -11.492 -8.187 15.122 1.00 97.50 380 VAL A C 1
ATOM 2982 O O . VAL A 1 380 ? -12.334 -7.362 15.452 1.00 97.50 380 VAL A O 1
ATOM 2985 N N . ALA A 1 381 ? -11.822 -9.333 14.522 1.00 96.19 381 ALA A N 1
ATOM 2986 C CA . ALA A 1 381 ? -13.188 -9.630 14.091 1.00 96.19 381 ALA A CA 1
ATOM 2987 C C . ALA A 1 381 ? -14.149 -10.067 15.205 1.00 96.19 381 ALA A C 1
ATOM 2989 O O . ALA A 1 381 ? -15.340 -9.791 15.108 1.00 96.19 381 ALA A O 1
ATOM 2990 N N . ARG A 1 382 ? -13.657 -10.796 16.212 1.00 95.88 382 ARG A N 1
ATOM 2991 C CA . ARG A 1 382 ? -14.491 -11.429 17.248 1.00 95.88 382 ARG A CA 1
ATOM 2992 C C . ARG A 1 382 ? -14.523 -10.661 18.560 1.00 95.88 382 ARG A C 1
ATOM 2994 O O . ARG A 1 382 ? -15.509 -10.772 19.271 1.00 95.88 382 ARG A O 1
ATOM 3001 N N . GLU A 1 383 ? -13.483 -9.883 18.849 1.00 95.88 383 GLU A N 1
ATOM 3002 C CA . GLU A 1 383 ? -13.349 -9.163 20.117 1.00 95.88 383 GLU A CA 1
ATOM 3003 C C . GLU A 1 383 ? -13.385 -7.645 19.887 1.00 95.88 383 GLU A C 1
ATOM 3005 O O . GLU A 1 383 ? -14.282 -6.967 20.379 1.00 95.88 383 GLU A O 1
ATOM 3010 N N . LEU A 1 384 ? -12.457 -7.098 19.085 1.00 97.25 384 LEU A N 1
ATOM 3011 C CA . LEU A 1 384 ? -12.332 -5.643 18.909 1.00 97.25 384 LEU A CA 1
ATOM 3012 C C . LEU A 1 384 ? -13.559 -5.034 18.228 1.00 97.25 384 LEU A C 1
ATOM 3014 O O . LEU A 1 384 ? -14.107 -4.057 18.723 1.00 97.25 384 LEU A O 1
ATOM 3018 N N . ALA A 1 385 ? -13.982 -5.595 17.096 1.00 96.50 385 ALA A N 1
ATOM 3019 C CA . ALA A 1 385 ? -15.097 -5.060 16.325 1.00 96.50 385 ALA A CA 1
ATOM 3020 C C . ALA A 1 385 ? -16.415 -5.042 17.140 1.00 96.50 385 ALA A C 1
ATOM 3022 O O . ALA A 1 385 ? -17.044 -3.983 17.191 1.00 96.50 385 ALA A O 1
ATOM 3023 N N . PRO A 1 386 ? -16.805 -6.112 17.870 1.00 95.12 386 PRO A N 1
ATOM 3024 C CA . PRO A 1 386 ? -17.944 -6.059 18.792 1.00 95.12 386 PRO A CA 1
ATOM 3025 C C . PRO A 1 386 ? -17.776 -5.080 19.961 1.00 95.12 386 PRO A C 1
ATOM 3027 O O . PRO A 1 386 ? -18.704 -4.321 20.224 1.00 95.12 386 PRO A O 1
ATOM 3030 N N . VAL A 1 387 ? -16.610 -5.039 20.623 1.00 95.50 387 VAL A N 1
ATOM 3031 C CA . VAL A 1 387 ? -16.345 -4.115 21.749 1.00 95.50 387 VAL A CA 1
ATOM 3032 C C . VAL A 1 387 ? -16.416 -2.650 21.313 1.00 95.50 387 VAL A C 1
ATOM 3034 O O . VAL A 1 387 ? -16.993 -1.821 22.008 1.00 95.50 387 VAL A O 1
ATOM 3037 N N . LEU A 1 388 ? -15.902 -2.332 20.123 1.00 96.25 388 LEU A N 1
ATOM 3038 C CA . LEU A 1 388 ? -16.034 -1.007 19.518 1.00 96.25 388 LEU A CA 1
ATOM 3039 C C . LEU A 1 388 ? -17.406 -0.781 18.860 1.00 96.25 388 LEU A C 1
ATOM 3041 O O . LEU A 1 388 ? -17.583 0.210 18.161 1.00 96.25 388 LEU A O 1
ATOM 3045 N N . GLY A 1 389 ? -18.357 -1.713 18.977 1.00 95.50 389 GLY A N 1
ATOM 3046 C CA . GLY A 1 389 ? -19.666 -1.634 18.329 1.00 95.50 389 GLY A CA 1
ATOM 3047 C C . GLY A 1 389 ? -19.611 -1.462 16.805 1.00 95.50 389 GLY A C 1
ATOM 3048 O O . GLY A 1 389 ? -20.571 -0.952 16.225 1.00 95.50 389 GLY A O 1
ATOM 3049 N N . THR A 1 390 ? -18.512 -1.842 16.149 1.00 94.19 390 THR A N 1
ATOM 3050 C CA . THR A 1 390 ? -18.220 -1.617 14.724 1.00 94.19 390 THR A CA 1
ATOM 3051 C C . THR A 1 390 ? -18.402 -2.917 13.927 1.00 94.19 390 THR A C 1
ATOM 3053 O O . THR A 1 390 ? -17.441 -3.662 13.745 1.00 94.19 390 THR A O 1
ATOM 3056 N N . PRO A 1 391 ? -19.619 -3.252 13.450 1.00 89.00 391 PRO A N 1
ATOM 3057 C CA . PRO A 1 391 ? -19.841 -4.492 12.712 1.00 89.00 391 PRO A CA 1
ATOM 3058 C C . PRO A 1 391 ? -18.977 -4.526 11.448 1.00 89.00 391 PRO A C 1
ATOM 3060 O O . PRO A 1 391 ? -18.965 -3.573 10.665 1.00 89.00 391 PRO A O 1
ATOM 3063 N N . LEU A 1 392 ? -18.267 -5.637 11.241 1.00 87.19 392 LEU A N 1
ATOM 3064 C CA . LEU A 1 392 ? -17.513 -5.843 10.011 1.00 87.19 392 LEU A CA 1
ATOM 3065 C C . LEU A 1 392 ? -18.483 -6.042 8.842 1.00 87.19 392 LEU A C 1
ATOM 3067 O O . LEU A 1 392 ? -19.390 -6.870 8.915 1.00 87.19 392 LEU A O 1
ATOM 3071 N N . GLY A 1 393 ? -18.281 -5.284 7.766 1.00 69.88 393 GLY A N 1
ATOM 3072 C CA . GLY A 1 393 ? -19.093 -5.402 6.556 1.00 69.88 393 GLY A CA 1
ATOM 3073 C C . GLY A 1 393 ? -18.705 -6.619 5.712 1.00 69.88 393 GLY A C 1
ATOM 3074 O O . GLY A 1 393 ? -17.629 -7.194 5.890 1.00 69.88 393 GLY A O 1
ATOM 3075 N N . PHE A 1 394 ? -19.548 -6.970 4.735 1.00 57.00 394 PHE A N 1
ATOM 3076 C CA . PHE A 1 394 ? -19.132 -7.832 3.625 1.00 57.00 394 PHE A CA 1
ATOM 3077 C C . PHE A 1 394 ? -17.951 -7.172 2.905 1.00 57.00 394 PHE A C 1
ATOM 3079 O O . PHE A 1 394 ? -18.090 -6.079 2.354 1.00 57.00 394 PHE A O 1
ATOM 3086 N N . ASN A 1 395 ? -16.783 -7.812 2.907 1.00 53.12 395 ASN A N 1
ATOM 3087 C CA . ASN A 1 395 ? -15.606 -7.256 2.253 1.00 53.12 395 ASN A CA 1
ATOM 3088 C C . ASN A 1 395 ? -15.537 -7.757 0.809 1.00 53.12 395 ASN A C 1
ATOM 3090 O O . ASN A 1 395 ? -15.937 -8.879 0.503 1.00 53.12 395 ASN A O 1
ATOM 3094 N N . ALA A 1 396 ? -14.906 -6.985 -0.079 1.00 49.28 396 ALA A N 1
ATOM 3095 C CA . ALA A 1 396 ? -14.681 -7.370 -1.480 1.00 49.28 396 ALA A CA 1
ATOM 3096 C C . ALA A 1 396 ? -13.798 -8.633 -1.670 1.00 49.28 396 ALA A C 1
ATOM 3098 O O . ALA A 1 396 ? -13.463 -9.001 -2.790 1.00 49.28 396 ALA A O 1
ATOM 3099 N N . LEU A 1 397 ? -13.380 -9.286 -0.580 1.00 52.97 397 LEU A N 1
ATOM 3100 C CA . LEU A 1 397 ? -12.637 -10.547 -0.570 1.00 52.97 397 LEU A CA 1
ATOM 3101 C C . LEU A 1 397 ? -13.509 -11.766 -0.228 1.00 52.97 397 LEU A C 1
ATOM 3103 O O . LEU A 1 397 ? -12.979 -12.878 -0.171 1.00 52.97 397 LEU A O 1
ATOM 3107 N N . ASP A 1 398 ? -14.800 -11.565 0.042 1.00 52.88 398 ASP A N 1
ATOM 3108 C CA . ASP A 1 398 ? -15.721 -12.618 0.478 1.00 52.88 398 ASP A CA 1
ATOM 3109 C C . ASP A 1 398 ? -16.542 -13.208 -0.698 1.00 52.88 398 ASP A C 1
ATOM 3111 O O . ASP A 1 398 ? -17.380 -14.080 -0.480 1.00 52.88 398 ASP A O 1
ATOM 3115 N N . GLY A 1 399 ? -16.258 -12.793 -1.949 1.00 41.09 399 GLY A N 1
ATOM 3116 C CA . GLY A 1 399 ? -16.978 -13.204 -3.171 1.00 41.09 399 GLY A CA 1
ATOM 3117 C C . GLY A 1 399 ? -16.145 -13.527 -4.436 1.00 41.09 399 GLY A C 1
ATOM 3118 O O . GLY A 1 399 ? -16.737 -13.557 -5.512 1.00 41.09 399 GLY A O 1
ATOM 3119 N N . ASP A 1 400 ? -14.819 -13.776 -4.339 1.00 32.56 400 ASP A N 1
ATOM 3120 C CA . ASP A 1 400 ? -13.848 -13.719 -5.480 1.00 32.56 400 ASP A CA 1
ATOM 3121 C C . ASP A 1 400 ? -12.831 -14.893 -5.679 1.00 32.56 400 ASP A C 1
ATOM 3123 O O . ASP A 1 400 ? -11.828 -15.012 -4.924 1.00 32.56 400 ASP A O 1
#

Foldseek 3Di:
DDDDDDDDDDDDDDDDDDDDDDDDDDDDDDDDDDDDDPPPPPPVVPPPPPPVVQPQQDLVLLLQQLLLCLVFQALVLLVQLLVLLVQLLVLLVVLLVQLDPVSLVSNLVSLLSNLLSCLLHLLLCDDLCPPLVNSLLAPVPPPPPCLLVVVVVVCVVVVDLVCLDPVRVSVPDSSLAHSSLLLCQSQPCVRSNVCSVRSNGPSSSSNSSRSNSSNVSSVSLSVLSDDDPNRLSVLLNQACDPPHPHVGSLSSVLSSLLSLLVLLVCCQVQLFDQQLDPHLVGGNLVSADSSSSLCSLVSSLSNLVSSLCQAQPDPPGGHLLSLFDPVCVVLSVVLNVLSVVLNVLSVPLPDRSSVLSNDDVSVVSSVVNSVSSVVNSCSSQPPSCVSSVRHHDDDPVNPD

Secondary structure (DSSP, 8-state):
--------------------------------------SSSSSTTSS-----------HHHHHHHHHHHIIIIIHHHHHHHHHHHHHHHHHHHHHHHH--HHHHHHHHHHHHHHHHHHHTTTT--SGGGTGGGHHHHH-----TT-HHHHHHHHHHHH--GGGGSTTTGGGS-GGGSHHHHHHHHHHSHHHHHHHHH-TTSHHHHHHHHHHHHHHHHHHHHHHHTSSSTT-HHHHHHTTTSTT-S-SSHHHHHHHHHHHHHHHHHHIIIIIIIHHH-SSGGG--GGGSTTTTTTTHHHHHHHHHHHHHHHHH--TT---GGGGS-GGGHHHHHHHHHHHHHHHHHHHH--S-HHHHTTSHHHHHHHHHHHHHHHHHHHHIIIIIHHHTT-PPPPPTTS--